Protein AF-A0A938SY85-F1 (afdb_monomer_lite)

Sequence (422 aa):
MAKRLRQRRSGDPVIRSIWDSWGRYRGIAGAGSAATRQPTGRTGHGYVCQLGGGDRAWGFAAQPARERQDFIHDRPNSCYTDTVGLHPPPGGSGIPRKDMTMTKTVKGLAIGLLLLCLATPIWAATAQIRLGGAETRLELLAREGDALRYRLSLAGLVAERVETPAGAFTRLDLPGYYRSQVVGAPALPMLNRLIELPLGAEARVEILAVAEREIDLAALGLGDPLLPAQPSLAKSADPASQPFRYDPAAYRAEPVARDLVAVVDCGQLRGARVGRLEVSPVSYYPEAKRLRVAESVEFRVDFAGGDPVAEARLKALTASPFFAPVYERLEGARGLHDSYPDRVRDLVTLVIVTPPEFAPYLDAFVDWKTRRGFKTVVGVTGTPEVGTTTASIKAWITNLYNNATPEQPAPSFVIFVGDIAP

Foldseek 3Di:
DDDDDDDDDDDDDDPPPPPPPPPPPDDDDDDDDDDDDDDDDDDDDDDDDDDDDDDDDDDDDDDDDDDDDDDDDDDDDDDDDDDDDDDDDDDDDDDDDDDDDPDDPPVVVVVVVVVVVPPPPPPFDKDKAADPFPDADKDFPDDDPQKTKIKGAAGIWIWTWDADPVGIAIEIDRPPFAWDQPAQAATATKHKAKAFAFAQWDKDKDWDDWDKDKDQCVVVVRLHHHQGHHDDDDPPDDPVPDDHHHDVVNLQDVKAFDPQWDKAFPQDDQLTGMIMIMGGQWIANNVRNMIMGGNMTIMMMGIPDHDVPVSLVRCLQAPAPVCVVVLVRHHNRDDNPPPPPPCPAREAEEEEEEEPVCVVVCPVVQVVVVVVRYRYHYHYEPDPQQHPDPVSVVVSLVCLQVPGDSVRHHHPYYHYDDDPDD

pLDDT: mean 72.68, std 27.62, range [21.7, 97.62]

Radius of gyration: 35.77 Å; chains: 1; bounding box: 115×88×88 Å

Structure (mmCIF, N/CA/C/O backbone):
data_AF-A0A938SY85-F1
#
_entry.id   AF-A0A938SY85-F1
#
loop_
_atom_site.group_PDB
_atom_site.id
_atom_site.type_symbol
_atom_site.label_atom_id
_atom_site.label_alt_id
_atom_site.label_comp_id
_atom_site.label_asym_id
_atom_site.label_entity_id
_atom_site.label_seq_id
_atom_site.pdbx_PDB_ins_code
_atom_site.Cartn_x
_atom_site.Cartn_y
_atom_site.Cartn_z
_atom_site.occupancy
_atom_site.B_iso_or_equiv
_atom_site.auth_seq_id
_atom_site.auth_comp_id
_atom_site.auth_asym_id
_atom_site.auth_atom_id
_atom_site.pdbx_PDB_model_num
ATOM 1 N N . MET A 1 1 ? -40.515 -39.510 2.244 1.00 32.97 1 MET A N 1
ATOM 2 C CA . MET A 1 1 ? -39.305 -40.229 1.773 1.00 32.97 1 MET A CA 1
ATOM 3 C C . MET A 1 1 ? -38.562 -39.293 0.814 1.00 32.97 1 MET A C 1
ATOM 5 O O . MET A 1 1 ? -38.946 -39.197 -0.332 1.00 32.97 1 MET A O 1
ATOM 9 N N . ALA A 1 2 ? -37.797 -38.308 1.285 1.00 27.41 2 ALA A N 1
ATOM 10 C CA . ALA A 1 2 ? -36.438 -38.370 1.840 1.00 27.41 2 ALA A CA 1
ATOM 11 C C . ALA A 1 2 ? -35.324 -38.611 0.793 1.00 27.41 2 ALA A C 1
ATOM 13 O O . ALA A 1 2 ? -35.301 -39.657 0.157 1.00 27.41 2 ALA A O 1
ATOM 14 N N . LYS A 1 3 ? -34.337 -37.691 0.820 1.00 26.53 3 LYS A N 1
ATOM 15 C CA . LYS A 1 3 ? -32.962 -37.684 0.253 1.00 26.53 3 LYS A CA 1
ATOM 16 C C . LYS A 1 3 ? -32.774 -36.955 -1.091 1.00 26.53 3 LYS A C 1
ATOM 18 O O . LYS A 1 3 ? -33.496 -37.221 -2.028 1.00 26.53 3 LYS A O 1
ATOM 23 N N . ARG A 1 4 ? -31.758 -36.101 -1.286 1.00 25.09 4 ARG A N 1
ATOM 24 C CA . ARG A 1 4 ? -30.693 -35.562 -0.409 1.00 25.09 4 ARG A CA 1
ATOM 25 C C . ARG A 1 4 ? -30.032 -34.382 -1.139 1.00 25.09 4 ARG A C 1
ATOM 27 O O . ARG A 1 4 ? -29.501 -34.565 -2.226 1.00 25.09 4 ARG A O 1
ATOM 34 N N . LEU A 1 5 ? -29.997 -33.219 -0.491 1.00 25.27 5 LEU A N 1
ATOM 35 C CA . LEU A 1 5 ? -29.039 -32.147 -0.764 1.00 25.27 5 LEU A CA 1
ATOM 36 C C . LEU A 1 5 ? -27.642 -32.600 -0.306 1.00 25.27 5 LEU A C 1
ATOM 38 O O . LEU A 1 5 ? -27.495 -33.149 0.789 1.00 25.27 5 LEU A O 1
ATOM 42 N N . ARG A 1 6 ? -26.613 -32.360 -1.123 1.00 23.69 6 ARG A N 1
ATOM 43 C CA . ARG A 1 6 ? -25.201 -32.474 -0.729 1.00 23.69 6 ARG A CA 1
ATOM 44 C C . ARG A 1 6 ? -24.501 -31.157 -1.060 1.00 23.69 6 ARG A C 1
ATOM 46 O O . ARG A 1 6 ? -24.045 -30.950 -2.176 1.00 23.69 6 ARG A O 1
ATOM 53 N N . GLN A 1 7 ? -24.427 -30.277 -0.063 1.00 26.83 7 GLN A N 1
ATOM 54 C CA . GLN A 1 7 ? -23.459 -29.184 -0.026 1.00 26.83 7 GLN A CA 1
ATOM 55 C C . GLN A 1 7 ? -22.049 -29.786 0.043 1.00 26.83 7 GLN A C 1
ATOM 57 O O . GLN A 1 7 ? -21.742 -30.554 0.957 1.00 26.83 7 GLN A O 1
ATOM 62 N N . ARG A 1 8 ? -21.189 -29.433 -0.914 1.00 24.31 8 ARG A N 1
ATOM 63 C CA . ARG A 1 8 ? -19.737 -29.568 -0.775 1.00 24.31 8 ARG A CA 1
ATOM 64 C C . ARG A 1 8 ? -19.215 -28.270 -0.160 1.00 24.31 8 ARG A C 1
ATOM 66 O O . ARG A 1 8 ? -19.241 -27.231 -0.804 1.00 24.31 8 ARG A O 1
ATOM 73 N N . ARG A 1 9 ? -18.763 -28.345 1.093 1.00 25.12 9 ARG A N 1
ATOM 74 C CA . ARG A 1 9 ? -17.833 -27.376 1.682 1.00 25.12 9 ARG A CA 1
ATOM 75 C C . ARG A 1 9 ? -16.442 -27.690 1.129 1.00 25.12 9 ARG A C 1
ATOM 77 O O . ARG A 1 9 ? -15.912 -28.752 1.444 1.00 25.12 9 ARG A O 1
ATOM 84 N N . SER A 1 10 ? -15.860 -26.793 0.342 1.00 27.17 10 SER A N 1
ATOM 85 C CA . SER A 1 10 ? -14.407 -26.698 0.185 1.00 27.17 10 SER A CA 1
ATOM 86 C C . SER A 1 10 ? -13.955 -25.490 0.997 1.00 27.17 10 SER A C 1
ATOM 88 O O . SER A 1 10 ? -14.227 -24.350 0.634 1.00 27.17 10 SER A O 1
ATOM 90 N N . GLY A 1 11 ? -13.357 -25.755 2.157 1.00 27.36 11 GLY A N 1
ATOM 91 C CA . GLY A 1 11 ? -12.538 -24.759 2.829 1.00 27.36 11 GLY A CA 1
ATOM 92 C C . GLY A 1 11 ? -11.216 -24.674 2.085 1.00 27.36 11 GLY A C 1
ATOM 93 O O . GLY A 1 11 ? -10.612 -25.719 1.847 1.00 27.36 11 GLY A O 1
ATOM 94 N N . ASP A 1 12 ? -10.801 -23.461 1.733 1.00 25.97 12 ASP A N 1
ATOM 95 C CA . ASP A 1 12 ? -9.458 -23.200 1.222 1.00 25.97 12 ASP A CA 1
ATOM 96 C C . ASP A 1 12 ? -8.657 -22.369 2.246 1.00 25.97 12 ASP A C 1
ATOM 98 O O . ASP A 1 12 ? -9.209 -21.437 2.848 1.00 25.97 12 ASP A O 1
ATOM 102 N N . PRO A 1 13 ? -7.387 -22.721 2.525 1.00 29.97 13 PRO A N 1
ATOM 103 C CA . PRO A 1 13 ? -6.656 -22.294 3.707 1.00 29.97 13 PRO A CA 1
ATOM 104 C C . PRO A 1 13 ? -5.658 -21.179 3.372 1.00 29.97 13 PRO A C 1
ATOM 106 O O . PRO A 1 13 ? -4.509 -21.454 3.052 1.00 29.97 13 PRO A O 1
ATOM 109 N N . VAL A 1 14 ? -6.056 -19.909 3.481 1.00 30.31 14 VAL A N 1
ATOM 110 C CA . VAL A 1 14 ? -5.103 -18.779 3.328 1.00 30.31 14 VAL A CA 1
ATOM 111 C C . VAL A 1 14 ? -5.175 -17.754 4.474 1.00 30.31 14 VAL A C 1
ATOM 113 O O . VAL A 1 14 ? -4.305 -16.903 4.613 1.00 30.31 14 VAL A O 1
ATOM 116 N N . ILE A 1 15 ? -6.095 -17.904 5.433 1.00 31.00 15 ILE A N 1
ATOM 117 C CA . ILE A 1 15 ? -6.154 -17.056 6.644 1.00 31.00 15 ILE A CA 1
ATOM 118 C C . ILE A 1 15 ? -5.581 -17.810 7.853 1.00 31.00 15 ILE A C 1
ATOM 120 O O . ILE A 1 15 ? -6.254 -18.003 8.864 1.00 31.00 15 ILE A O 1
ATOM 124 N N . ARG A 1 16 ? -4.342 -18.312 7.748 1.00 30.08 16 ARG A N 1
ATOM 125 C CA . ARG A 1 16 ? -3.668 -18.960 8.894 1.00 30.08 16 ARG A CA 1
ATOM 126 C C . ARG A 1 16 ? -2.175 -18.697 9.086 1.00 30.08 16 ARG A C 1
ATOM 128 O O . ARG A 1 16 ? -1.659 -19.132 10.101 1.00 30.08 16 ARG A O 1
ATOM 135 N N . SER A 1 17 ? -1.472 -17.952 8.230 1.00 32.03 17 SER A N 1
ATOM 136 C CA . SER A 1 17 ? 0.000 -17.868 8.356 1.00 32.03 17 SER A CA 1
ATOM 137 C C . SER A 1 17 ? 0.587 -16.533 8.832 1.00 32.03 17 SER A C 1
ATOM 139 O O . SER A 1 17 ? 1.801 -16.373 8.775 1.00 32.03 17 SER A O 1
ATOM 141 N N . ILE A 1 18 ? -0.213 -15.588 9.344 1.00 30.59 18 ILE A N 1
ATOM 142 C CA . ILE A 1 18 ? 0.317 -14.341 9.955 1.00 30.59 18 ILE A CA 1
ATOM 143 C C . ILE A 1 18 ? 0.137 -14.305 11.488 1.00 30.59 18 ILE A C 1
ATOM 145 O O . ILE A 1 18 ? 0.768 -13.503 12.168 1.00 30.59 18 ILE A O 1
ATOM 149 N N . TRP A 1 19 ? -0.629 -15.233 12.073 1.00 34.44 19 TRP A N 1
ATOM 150 C CA . TRP A 1 19 ? -0.947 -15.215 13.511 1.00 34.44 19 TRP A CA 1
ATOM 151 C C . TRP A 1 19 ? -0.208 -16.253 14.380 1.00 34.44 19 TRP A C 1
ATOM 153 O O . TRP A 1 19 ? -0.172 -16.089 15.596 1.00 34.44 19 TRP A O 1
ATOM 163 N N . ASP A 1 20 ? 0.496 -17.233 13.799 1.00 31.09 20 ASP A N 1
ATOM 164 C CA . ASP A 1 20 ? 1.265 -18.247 14.559 1.00 31.09 20 ASP A CA 1
ATOM 165 C C . ASP A 1 20 ? 2.699 -17.807 14.949 1.00 31.09 20 ASP A C 1
ATOM 167 O O . ASP A 1 20 ? 3.483 -18.593 15.491 1.00 31.09 20 ASP A O 1
ATOM 171 N N . SER A 1 21 ? 3.068 -16.543 14.707 1.00 28.27 21 SER A N 1
ATOM 172 C CA . SER A 1 21 ? 4.416 -16.015 14.994 1.00 28.27 21 SER A CA 1
ATOM 173 C C . SER A 1 21 ? 4.582 -15.410 16.397 1.00 28.27 21 SER A C 1
ATOM 175 O O . SER A 1 21 ? 5.713 -15.145 16.797 1.00 28.27 21 SER A O 1
ATOM 177 N N . TRP A 1 22 ? 3.506 -15.198 17.162 1.00 29.19 22 TRP A N 1
ATOM 178 C CA . TRP A 1 22 ? 3.582 -14.595 18.507 1.00 29.19 22 TRP A CA 1
ATOM 179 C C . TRP A 1 22 ? 3.475 -15.609 19.663 1.00 29.19 22 TRP A C 1
ATOM 181 O O . TRP A 1 22 ? 3.485 -15.224 20.826 1.00 29.19 22 TRP A O 1
ATOM 191 N N . GLY A 1 23 ? 3.434 -16.914 19.358 1.00 32.72 23 GLY A N 1
ATOM 192 C CA . GLY A 1 23 ? 3.333 -18.004 20.342 1.00 32.72 23 GLY A CA 1
ATOM 193 C C . GLY A 1 23 ? 4.596 -18.854 20.544 1.00 32.72 23 GLY A C 1
ATOM 194 O O . GLY A 1 23 ? 4.529 -19.878 21.216 1.00 32.72 23 GLY A O 1
ATOM 195 N N . ARG A 1 24 ? 5.751 -18.486 19.970 1.00 30.88 24 ARG A N 1
ATOM 196 C CA . ARG A 1 24 ? 7.003 -19.264 20.087 1.00 30.88 24 ARG A CA 1
ATOM 197 C C . ARG A 1 24 ? 8.159 -18.439 20.649 1.00 30.88 24 ARG A C 1
ATOM 199 O O . ARG A 1 24 ? 9.161 -18.231 19.987 1.00 30.88 24 ARG A O 1
ATOM 206 N N . TYR A 1 25 ? 8.013 -17.996 21.893 1.00 29.23 25 TYR A N 1
ATOM 207 C CA . TYR A 1 25 ? 9.131 -17.577 22.745 1.00 29.23 25 TYR A CA 1
ATOM 208 C C . TYR A 1 25 ? 8.786 -17.890 24.204 1.00 29.23 25 TYR A C 1
ATOM 210 O O . TYR A 1 25 ? 8.341 -17.026 24.947 1.00 29.23 25 TYR A O 1
ATOM 218 N N . ARG A 1 26 ? 8.940 -19.158 24.600 1.00 29.77 26 ARG A N 1
ATOM 219 C CA . ARG A 1 26 ? 9.140 -19.606 25.990 1.00 29.77 26 ARG A CA 1
ATOM 220 C C . ARG A 1 26 ? 9.473 -21.096 25.959 1.00 29.77 26 ARG A C 1
ATOM 222 O O . ARG A 1 26 ? 8.645 -21.894 25.536 1.00 29.77 26 ARG A O 1
ATOM 229 N N . GLY A 1 27 ? 10.683 -21.458 26.382 1.00 26.08 27 GLY A N 1
ATOM 230 C CA . GLY A 1 27 ? 11.034 -22.865 26.573 1.00 26.08 27 GLY A CA 1
ATOM 231 C C . GLY A 1 27 ? 12.515 -23.223 26.507 1.00 26.08 27 GLY A C 1
ATOM 232 O O . GLY A 1 27 ? 12.821 -24.216 25.867 1.00 26.08 27 GLY A O 1
ATOM 233 N N . ILE A 1 28 ? 13.423 -22.475 27.152 1.00 27.86 28 ILE A N 1
ATOM 234 C CA . ILE A 1 28 ? 14.724 -23.030 27.582 1.00 27.86 28 ILE A CA 1
ATOM 235 C C . ILE A 1 28 ? 15.104 -22.438 28.949 1.00 27.86 28 ILE A C 1
ATOM 237 O O . ILE A 1 28 ? 15.709 -21.377 29.038 1.00 27.86 28 ILE A O 1
ATOM 241 N N . ALA A 1 29 ? 14.698 -23.133 30.007 1.00 26.22 29 ALA A N 1
ATOM 242 C CA . ALA A 1 29 ? 15.289 -23.182 31.350 1.00 26.22 29 ALA A CA 1
ATOM 243 C C . ALA A 1 29 ? 14.494 -24.298 32.048 1.00 26.22 29 ALA A C 1
ATOM 245 O O . ALA A 1 29 ? 13.271 -24.247 32.071 1.00 26.22 29 ALA A O 1
ATOM 246 N N . GLY A 1 30 ? 15.044 -25.415 32.499 1.00 26.27 30 GLY A N 1
ATOM 247 C CA . GLY A 1 30 ? 16.317 -25.647 33.160 1.00 26.27 30 GLY A CA 1
ATOM 248 C C . GLY A 1 30 ? 15.944 -26.572 34.316 1.00 26.27 30 GLY A C 1
ATOM 249 O O . GLY A 1 30 ? 15.332 -26.128 35.282 1.00 26.27 30 GLY A O 1
ATOM 250 N N . ALA A 1 31 ? 16.173 -27.874 34.145 1.00 25.55 31 ALA A N 1
ATOM 251 C CA . ALA A 1 31 ? 15.822 -28.889 35.129 1.00 25.55 31 ALA A CA 1
ATOM 252 C C . ALA A 1 31 ? 16.599 -28.644 36.432 1.00 25.55 31 ALA A C 1
ATOM 254 O O . ALA A 1 31 ? 17.827 -28.570 36.424 1.00 25.55 31 ALA A O 1
ATOM 255 N N . GLY A 1 32 ? 15.874 -28.498 37.541 1.00 22.95 32 GLY A N 1
ATOM 256 C CA . GLY A 1 32 ? 16.455 -28.389 38.872 1.00 22.95 32 GLY A CA 1
ATOM 257 C C . GLY A 1 32 ? 16.961 -29.739 39.372 1.00 22.95 32 GLY A C 1
ATOM 258 O O . GLY A 1 32 ? 16.254 -30.742 39.287 1.00 22.95 32 GLY A O 1
ATOM 259 N N . SER A 1 33 ? 18.161 -29.748 39.955 1.00 25.22 33 SER A N 1
ATOM 260 C CA . SER A 1 33 ? 18.577 -30.787 40.896 1.00 25.22 33 SER A CA 1
ATOM 261 C C . SER A 1 33 ? 18.766 -30.166 42.274 1.00 25.22 33 SER A C 1
ATOM 263 O O . SER A 1 33 ? 19.506 -29.195 42.438 1.00 25.22 33 SER A O 1
ATOM 265 N N . ALA A 1 34 ? 18.088 -30.752 43.252 1.00 25.06 34 ALA A N 1
ATOM 266 C CA . ALA A 1 34 ? 18.180 -30.438 44.663 1.00 25.06 34 ALA A CA 1
ATOM 267 C C . ALA A 1 34 ? 19.598 -30.661 45.216 1.00 25.06 34 ALA A C 1
ATOM 269 O O . ALA A 1 34 ? 20.219 -31.687 44.943 1.00 25.06 34 ALA A O 1
ATOM 270 N N . ALA A 1 35 ? 20.068 -29.741 46.060 1.00 25.39 35 ALA A N 1
ATOM 271 C CA . ALA A 1 35 ? 21.149 -30.003 47.003 1.00 25.39 35 ALA A CA 1
ATOM 272 C C . ALA A 1 35 ? 20.971 -29.151 48.268 1.00 25.39 35 ALA A C 1
ATOM 274 O O . ALA A 1 35 ? 21.025 -27.924 48.256 1.00 25.39 35 ALA A O 1
ATOM 275 N N . THR A 1 36 ? 20.737 -29.861 49.360 1.00 25.05 36 THR A N 1
ATOM 276 C CA . THR A 1 36 ? 20.669 -29.442 50.758 1.00 25.05 36 THR A CA 1
ATOM 277 C C . THR A 1 36 ? 22.010 -28.872 51.240 1.00 25.05 36 THR A C 1
ATOM 279 O O . THR A 1 36 ? 23.037 -29.495 50.977 1.00 25.05 36 THR A O 1
ATOM 282 N N . ARG A 1 37 ? 22.021 -27.786 52.037 1.00 24.02 37 ARG A N 1
ATOM 283 C CA . ARG A 1 37 ? 22.952 -27.608 53.179 1.00 24.02 37 ARG A CA 1
ATOM 284 C C . ARG A 1 37 ? 22.600 -26.413 54.080 1.00 24.02 37 ARG A C 1
ATOM 286 O O . ARG A 1 37 ? 22.153 -25.369 53.629 1.00 24.02 37 ARG A O 1
ATOM 293 N N . GLN A 1 38 ? 22.802 -26.667 55.370 1.00 26.36 38 GLN A N 1
ATOM 294 C CA . GLN A 1 38 ? 22.533 -25.877 56.575 1.00 26.36 38 GLN A CA 1
ATOM 295 C C . GLN A 1 38 ? 23.461 -24.651 56.777 1.00 26.36 38 GLN A C 1
ATOM 297 O O . GLN A 1 38 ? 24.446 -24.511 56.052 1.00 26.36 38 GLN A O 1
ATOM 302 N N . PRO A 1 39 ? 23.166 -23.786 57.776 1.00 35.12 39 PRO A N 1
ATOM 303 C CA . PRO A 1 39 ? 23.744 -22.454 57.937 1.00 35.12 39 PRO A CA 1
ATOM 304 C C . PRO A 1 39 ? 24.977 -22.436 58.851 1.00 35.12 39 PRO A C 1
ATOM 306 O O . PRO A 1 39 ? 25.078 -23.210 59.800 1.00 35.12 39 PRO A O 1
ATOM 309 N N . THR A 1 40 ? 25.867 -21.466 58.641 1.00 27.53 40 THR A N 1
ATOM 310 C CA . THR A 1 40 ? 26.904 -21.090 59.615 1.00 27.53 40 THR A CA 1
ATOM 311 C C . THR A 1 40 ? 27.089 -19.579 59.610 1.00 27.53 40 THR A C 1
ATOM 313 O O . THR A 1 40 ? 27.360 -18.989 58.566 1.00 27.53 40 THR A O 1
ATOM 316 N N . GLY A 1 41 ? 26.934 -18.956 60.779 1.00 23.92 41 GLY A N 1
ATOM 317 C CA . GLY A 1 41 ? 27.203 -17.537 60.983 1.00 23.92 41 GLY A CA 1
ATOM 318 C C . GLY A 1 41 ? 28.682 -17.229 61.216 1.00 23.92 41 GLY A C 1
ATOM 319 O O . GLY A 1 41 ? 29.448 -18.098 61.629 1.00 23.92 41 GLY A O 1
ATOM 320 N N . ARG A 1 42 ? 29.056 -15.958 61.023 1.00 25.03 42 ARG A N 1
ATOM 321 C CA . ARG A 1 42 ? 30.102 -15.272 61.798 1.00 25.03 42 ARG A CA 1
ATOM 322 C C . ARG A 1 42 ? 30.097 -13.755 61.546 1.00 25.03 42 ARG A C 1
ATOM 324 O O . ARG A 1 42 ? 30.233 -13.308 60.418 1.00 25.03 42 ARG A O 1
ATOM 331 N N . THR A 1 43 ? 29.922 -13.018 62.644 1.00 26.64 43 THR A N 1
ATOM 332 C CA . THR A 1 43 ? 30.638 -11.799 63.080 1.00 26.64 43 THR A CA 1
ATOM 333 C C . THR A 1 43 ? 31.030 -10.707 62.070 1.00 26.64 43 THR A C 1
ATOM 335 O O . THR A 1 43 ? 31.998 -10.864 61.339 1.00 26.64 43 THR A O 1
ATOM 338 N N . GLY A 1 44 ? 30.398 -9.536 62.239 1.00 23.27 44 GLY A N 1
ATOM 339 C CA . GLY A 1 44 ? 31.061 -8.299 62.686 1.00 23.27 44 GLY A CA 1
ATOM 340 C C . GLY A 1 44 ? 31.828 -7.464 61.655 1.00 23.27 44 GLY A C 1
ATOM 341 O O . GLY A 1 44 ? 32.898 -7.860 61.231 1.00 23.27 44 GLY A O 1
ATOM 342 N N . HIS A 1 45 ? 31.331 -6.257 61.370 1.00 27.22 45 HIS A N 1
ATOM 343 C CA . HIS A 1 45 ? 32.026 -4.980 61.599 1.00 27.22 45 HIS A CA 1
ATOM 344 C C . HIS A 1 45 ? 31.013 -3.842 61.413 1.00 27.22 45 HIS A C 1
ATOM 346 O O . HIS A 1 45 ? 30.337 -3.756 60.391 1.00 27.22 45 HIS A O 1
ATOM 352 N N . GLY A 1 46 ? 30.856 -3.017 62.448 1.00 21.70 46 GLY A N 1
ATOM 353 C CA . GLY A 1 46 ? 29.963 -1.866 62.440 1.00 21.70 46 GLY A CA 1
ATOM 354 C C . GLY A 1 46 ? 30.635 -0.603 61.915 1.00 21.70 46 GLY A C 1
ATOM 355 O O . GLY A 1 46 ? 31.847 -0.458 62.018 1.00 21.70 46 GLY A O 1
ATOM 356 N N . TYR A 1 47 ? 29.802 0.328 61.459 1.00 24.11 47 TYR A N 1
ATOM 357 C CA . TYR A 1 47 ? 29.930 1.752 61.757 1.00 24.11 47 TYR A CA 1
ATOM 358 C C . TYR A 1 47 ? 28.534 2.285 62.100 1.00 24.11 47 TYR A C 1
ATOM 360 O O . TYR A 1 47 ? 27.529 1.863 61.530 1.00 24.11 47 TYR A O 1
ATOM 368 N N . VAL A 1 48 ? 28.494 3.143 63.113 1.00 22.78 48 VAL A N 1
ATOM 369 C CA . VAL A 1 48 ? 27.320 3.611 63.855 1.00 22.78 48 VAL A CA 1
ATOM 370 C C . VAL A 1 48 ? 27.139 5.118 63.627 1.00 22.78 48 VAL A C 1
ATOM 372 O O . VAL A 1 48 ? 28.129 5.842 63.623 1.00 22.78 48 VAL A O 1
ATOM 375 N N . CYS A 1 49 ? 25.864 5.534 63.557 1.00 22.70 49 CYS A N 1
ATOM 376 C CA . CYS A 1 49 ? 25.282 6.881 63.753 1.00 22.70 49 CYS A CA 1
ATOM 377 C C . CYS A 1 49 ? 25.576 7.967 62.688 1.00 22.70 49 CYS A C 1
ATOM 379 O O . CYS A 1 49 ? 26.645 8.014 62.107 1.00 22.70 49 CYS A O 1
ATOM 381 N N . GLN A 1 50 ? 24.654 8.888 62.370 1.00 23.77 50 GLN A N 1
ATOM 382 C CA . GLN A 1 50 ? 23.751 9.583 63.293 1.00 23.77 50 GLN A CA 1
ATOM 383 C C . GLN A 1 50 ? 22.522 10.197 62.590 1.00 23.77 50 GLN A C 1
ATOM 385 O O . GLN A 1 50 ? 22.598 10.678 61.464 1.00 23.77 50 GLN A O 1
ATOM 390 N N . LEU A 1 51 ? 21.398 10.184 63.311 1.00 24.00 51 LEU A N 1
ATOM 391 C CA . LEU A 1 51 ? 20.127 10.835 62.996 1.00 24.00 51 LEU A CA 1
ATOM 392 C C . LEU A 1 51 ? 20.232 12.362 63.132 1.00 24.00 51 LEU A C 1
ATOM 394 O O . LEU A 1 51 ? 20.808 12.859 64.098 1.00 24.00 51 LEU A O 1
ATOM 398 N N . GLY A 1 52 ? 19.575 13.084 62.225 1.00 22.84 52 GLY A N 1
ATOM 399 C CA . GLY A 1 5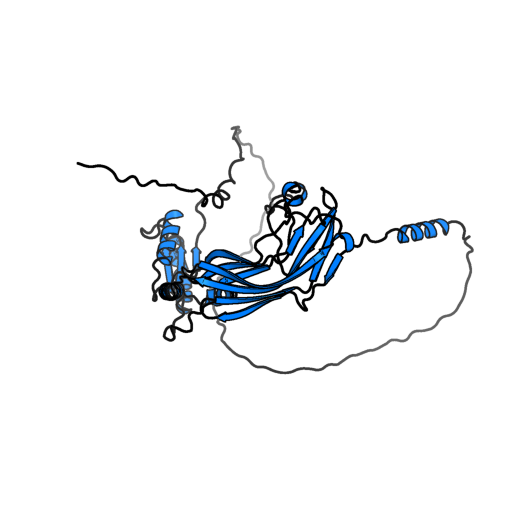2 ? 19.203 14.489 62.382 1.00 22.84 52 GLY A CA 1
ATOM 400 C C . GLY A 1 52 ? 17.752 14.660 61.947 1.00 22.84 52 GLY A C 1
ATOM 401 O O . GLY A 1 52 ? 17.447 14.544 60.764 1.00 22.84 52 GLY A O 1
ATOM 402 N N . GLY A 1 53 ? 16.859 14.847 62.919 1.00 22.84 53 GLY A N 1
ATOM 403 C CA . GLY A 1 53 ? 15.435 15.080 62.699 1.00 22.84 53 GLY A CA 1
ATOM 404 C C . GLY A 1 53 ? 15.136 16.483 62.171 1.00 22.84 53 GLY A C 1
ATOM 405 O O . GLY A 1 53 ? 15.935 17.408 62.309 1.00 22.84 53 GLY A O 1
ATOM 406 N N . GLY A 1 54 ? 13.949 16.633 61.592 1.00 23.17 54 GLY A N 1
ATOM 407 C CA . GLY A 1 54 ? 13.415 17.918 61.169 1.00 23.17 54 GLY A CA 1
ATOM 408 C C . GLY A 1 54 ? 12.052 17.750 60.516 1.00 23.17 54 GLY A C 1
ATOM 409 O O . GLY A 1 54 ? 11.967 17.463 59.326 1.00 23.17 54 GLY A O 1
ATOM 410 N N . ASP A 1 55 ? 11.005 17.932 61.316 1.00 25.00 55 ASP A N 1
ATOM 411 C CA . ASP A 1 55 ? 9.622 18.101 60.881 1.00 25.00 55 ASP A CA 1
ATOM 412 C C . ASP A 1 55 ? 9.500 19.100 59.722 1.00 25.00 55 ASP A C 1
ATOM 414 O O . ASP A 1 55 ? 10.099 20.182 59.764 1.00 25.00 55 ASP A O 1
ATOM 418 N N . ARG A 1 56 ? 8.641 18.781 58.744 1.00 25.41 56 ARG A N 1
ATOM 419 C CA . ARG A 1 56 ? 7.642 19.722 58.203 1.00 25.41 56 ARG A CA 1
ATOM 420 C C . ARG A 1 56 ? 6.717 19.055 57.181 1.00 25.41 56 ARG A C 1
ATOM 422 O O . ARG A 1 56 ? 7.127 18.666 56.093 1.00 25.41 56 ARG A O 1
ATOM 429 N N . ALA A 1 57 ? 5.442 18.996 57.553 1.00 25.61 57 ALA A N 1
ATOM 430 C CA . ALA A 1 57 ? 4.311 18.804 56.661 1.00 25.61 57 ALA A CA 1
ATOM 431 C C . ALA A 1 57 ? 4.253 19.913 55.599 1.00 25.61 57 ALA A C 1
ATOM 433 O O . ALA A 1 57 ? 4.435 21.079 55.942 1.00 25.61 57 ALA A O 1
ATOM 434 N N . TRP A 1 58 ? 3.918 19.567 54.353 1.00 25.11 58 TRP A N 1
ATOM 435 C CA . TRP A 1 58 ? 3.414 20.525 53.366 1.00 25.11 58 TRP A CA 1
ATOM 436 C C . TRP A 1 58 ? 2.312 19.889 52.525 1.00 25.11 58 TRP A C 1
ATOM 438 O O . TRP A 1 58 ? 2.524 18.914 51.806 1.00 25.11 58 TRP A O 1
ATOM 448 N N . GLY A 1 59 ? 1.117 20.453 52.687 1.00 23.61 59 GLY A N 1
ATOM 449 C CA . GLY A 1 59 ? -0.058 20.175 51.885 1.00 23.61 59 GLY A CA 1
ATOM 450 C C . GLY A 1 59 ? -0.057 20.915 50.547 1.00 23.61 59 GLY A C 1
ATOM 451 O O . GLY A 1 59 ? 0.779 21.770 50.260 1.00 23.61 59 GLY A O 1
ATOM 452 N N . PHE A 1 60 ? -1.055 20.538 49.756 1.00 23.97 60 PHE A N 1
ATOM 453 C CA . PHE A 1 60 ? -1.464 21.086 48.469 1.00 23.97 60 PHE A CA 1
ATOM 454 C C . PHE A 1 60 ? -1.530 22.620 48.409 1.00 23.97 60 PHE A C 1
ATOM 456 O O . PHE A 1 60 ? -2.145 23.251 49.265 1.00 23.97 60 PHE A O 1
ATOM 463 N N . ALA A 1 61 ? -1.073 23.185 47.288 1.00 24.22 61 ALA A N 1
ATOM 464 C CA . ALA A 1 61 ? -1.656 24.391 46.706 1.00 24.22 61 ALA A CA 1
ATOM 465 C C . ALA A 1 61 ? -1.473 24.383 45.179 1.00 24.22 61 ALA A C 1
ATOM 467 O O . ALA A 1 61 ? -0.361 24.322 44.661 1.00 24.22 61 ALA A O 1
ATOM 468 N N . ALA A 1 62 ? -2.599 24.414 44.471 1.00 25.95 62 ALA A N 1
ATOM 469 C CA . ALA A 1 62 ? -2.702 24.595 43.032 1.00 25.95 62 ALA A CA 1
ATOM 470 C C . ALA A 1 62 ? -2.636 26.086 42.668 1.00 25.95 62 ALA A C 1
ATOM 472 O O . ALA A 1 62 ? -3.126 26.915 43.433 1.00 25.95 62 ALA A O 1
ATOM 473 N N . GLN A 1 63 ? -2.162 26.418 41.462 1.00 24.98 63 GLN A N 1
ATOM 474 C CA . GLN A 1 63 ? -2.572 27.644 40.769 1.00 24.98 63 GLN A CA 1
ATOM 475 C C . GLN A 1 63 ? -2.519 27.485 39.232 1.00 24.98 63 GLN A C 1
ATOM 477 O O . GLN A 1 63 ? -1.720 26.693 38.731 1.00 24.98 63 GLN A O 1
ATOM 482 N N . PRO A 1 64 ? -3.410 28.175 38.486 1.00 30.81 64 PRO A N 1
ATOM 483 C CA . PRO A 1 64 ? -3.808 27.825 37.121 1.00 30.81 64 PRO A CA 1
ATOM 484 C C . PRO A 1 64 ? -3.169 28.721 36.043 1.00 30.81 64 PRO A C 1
ATOM 486 O O . PRO A 1 64 ? -2.808 29.863 36.311 1.00 30.81 64 PRO A O 1
ATOM 489 N N . ALA A 1 65 ? -3.128 28.244 34.793 1.00 25.73 65 ALA A N 1
ATOM 490 C CA . ALA A 1 65 ? -2.754 29.046 33.624 1.00 25.73 65 ALA A CA 1
ATOM 491 C C . ALA A 1 65 ? -3.997 29.460 32.804 1.00 25.73 65 ALA A C 1
ATOM 493 O O . ALA A 1 65 ? -4.738 28.607 32.313 1.00 25.73 65 ALA A O 1
ATOM 494 N N . ARG A 1 66 ? -4.199 30.780 32.673 1.00 27.14 66 ARG A N 1
ATOM 495 C CA . ARG A 1 66 ? -5.078 31.494 31.718 1.00 27.14 66 ARG A CA 1
ATOM 496 C C . ARG A 1 66 ? -4.230 31.887 30.494 1.00 27.14 66 ARG A C 1
ATOM 498 O O . ARG A 1 66 ? -3.098 32.312 30.675 1.00 27.14 66 ARG A O 1
ATOM 505 N N . GLU A 1 67 ? -4.608 31.468 29.286 1.00 26.94 67 GLU A N 1
ATOM 506 C CA . GLU A 1 67 ? -5.331 32.220 28.229 1.00 26.94 67 GLU A CA 1
ATOM 507 C C . GLU A 1 67 ? -4.541 33.302 27.457 1.00 26.94 67 GLU A C 1
ATOM 509 O O . GLU A 1 67 ? -4.183 34.315 28.044 1.00 26.94 67 GLU A O 1
ATOM 514 N N . ARG A 1 68 ? -4.485 33.092 26.116 1.00 28.36 68 ARG A N 1
ATOM 515 C CA . ARG A 1 68 ? -4.577 34.060 24.980 1.00 28.36 68 ARG A CA 1
ATOM 516 C C . ARG A 1 68 ? -3.438 35.098 24.831 1.00 28.36 68 ARG A C 1
ATOM 518 O O . ARG A 1 68 ? -2.846 35.498 25.813 1.00 28.36 68 ARG A O 1
ATOM 525 N N . GLN A 1 69 ? -3.057 35.632 23.666 1.00 28.84 69 GLN A N 1
ATOM 526 C CA . GLN A 1 69 ? -3.453 35.545 22.251 1.00 28.84 69 GLN A CA 1
ATOM 527 C C . GLN A 1 69 ? -2.334 36.205 21.404 1.00 28.84 69 GLN A C 1
ATOM 529 O O . GLN A 1 69 ? -1.630 37.078 21.902 1.00 28.84 69 GLN A O 1
ATOM 534 N N . ASP A 1 70 ? -2.212 35.763 20.151 1.00 26.47 70 ASP A N 1
ATOM 535 C CA . ASP A 1 70 ? -1.730 36.416 18.915 1.00 26.47 70 ASP A CA 1
ATOM 536 C C . ASP A 1 70 ? -1.225 37.880 18.958 1.00 26.47 70 ASP A C 1
ATOM 538 O O . ASP A 1 70 ? -1.945 38.754 19.428 1.00 26.47 70 ASP A O 1
ATOM 542 N N . PHE A 1 71 ? -0.089 38.181 18.298 1.00 24.52 71 PHE A N 1
ATOM 543 C CA . PHE A 1 71 ? -0.039 39.094 17.131 1.00 24.52 71 PHE A CA 1
ATOM 544 C C . PHE A 1 71 ? 1.345 39.151 16.443 1.00 24.52 71 PHE A C 1
ATOM 546 O O . PHE A 1 71 ? 2.366 38.742 16.985 1.00 24.52 71 PHE A O 1
ATOM 553 N N . ILE A 1 72 ? 1.313 39.638 15.202 1.00 25.97 72 ILE A N 1
ATOM 554 C CA . ILE A 1 72 ? 2.269 39.521 14.092 1.00 25.97 72 ILE A CA 1
ATOM 555 C C . ILE A 1 72 ? 3.175 40.777 13.975 1.00 25.97 72 ILE A C 1
ATOM 557 O O . ILE A 1 72 ? 2.747 41.864 14.349 1.00 25.97 72 ILE A O 1
ATOM 561 N N . HIS A 1 73 ? 4.347 40.601 13.339 1.00 26.73 73 HIS A N 1
ATOM 562 C CA . HIS A 1 73 ? 5.092 41.502 12.419 1.00 26.73 73 HIS A CA 1
ATOM 563 C C . HIS A 1 73 ? 6.503 42.021 12.794 1.00 26.73 73 HIS A C 1
ATOM 565 O O . HIS A 1 73 ? 6.722 42.673 13.804 1.00 26.73 73 HIS A O 1
ATOM 571 N N . ASP A 1 74 ? 7.400 41.760 11.827 1.00 25.80 74 ASP A N 1
ATOM 572 C CA . ASP A 1 74 ? 8.480 42.591 11.260 1.00 25.80 74 ASP A CA 1
ATOM 573 C C . ASP A 1 74 ? 9.772 42.949 12.020 1.00 25.80 74 ASP A C 1
ATOM 575 O O . ASP A 1 74 ? 9.837 43.930 12.743 1.00 25.80 74 ASP A O 1
ATOM 579 N N . ARG A 1 75 ? 10.830 42.195 11.647 1.00 26.19 75 ARG A N 1
ATOM 580 C CA . ARG A 1 75 ? 12.183 42.569 11.135 1.00 26.19 75 ARG A CA 1
ATOM 581 C C . ARG A 1 75 ? 12.959 43.790 11.756 1.00 26.19 75 ARG A C 1
ATOM 583 O O . ARG A 1 75 ? 12.616 44.253 12.826 1.00 26.19 75 ARG A O 1
ATOM 590 N N . PRO A 1 76 ? 14.144 44.205 11.231 1.00 44.34 76 PRO A N 1
ATOM 591 C CA . PRO A 1 76 ? 15.453 43.815 11.783 1.00 44.34 76 PRO A CA 1
ATOM 592 C C . PRO A 1 76 ? 16.414 45.012 12.043 1.00 44.34 76 PRO A C 1
ATOM 594 O O . PRO A 1 76 ? 16.097 46.142 11.693 1.00 44.34 76 PRO A O 1
ATOM 597 N N . ASN A 1 77 ? 17.607 44.740 12.602 1.00 26.89 77 ASN A N 1
ATOM 598 C CA . ASN A 1 77 ? 18.916 45.446 12.484 1.00 26.89 77 ASN A CA 1
ATOM 599 C C . ASN A 1 77 ? 19.668 45.339 13.830 1.00 26.89 77 ASN A C 1
ATOM 601 O O . ASN A 1 77 ? 19.087 45.600 14.872 1.00 26.89 77 ASN A O 1
ATOM 605 N N . SER A 1 78 ? 20.865 44.751 13.919 1.00 25.34 78 SER A N 1
ATOM 606 C CA . SER A 1 78 ? 22.183 45.130 13.370 1.00 25.34 78 SER A CA 1
ATOM 607 C C . SER A 1 78 ? 22.955 46.125 14.256 1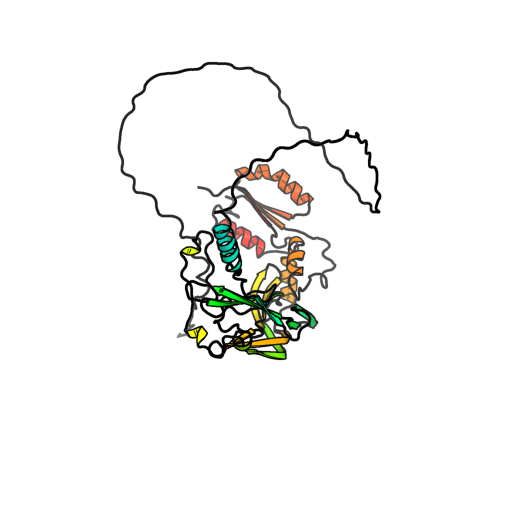.00 25.34 78 SER A C 1
ATOM 609 O O . SER A 1 78 ? 22.448 47.192 14.580 1.00 25.34 78 SER A O 1
ATOM 611 N N . CYS A 1 79 ? 24.218 45.751 14.518 1.00 23.94 79 CYS A N 1
ATOM 612 C CA . CYS A 1 79 ? 25.367 46.520 15.024 1.00 23.94 79 CYS A CA 1
ATOM 613 C C . CYS A 1 79 ? 25.450 46.846 16.528 1.00 23.94 79 CYS A C 1
ATOM 615 O O . CYS A 1 79 ? 24.722 47.695 17.020 1.00 23.94 79 CYS A O 1
ATOM 617 N N . TYR A 1 80 ? 26.479 46.312 17.202 1.00 26.80 80 TYR A N 1
ATOM 618 C CA . TYR A 1 80 ? 27.624 47.143 17.609 1.00 26.80 80 TYR A CA 1
ATOM 619 C C . TYR A 1 80 ? 28.859 46.286 17.947 1.00 26.80 80 TYR A C 1
ATOM 621 O O . TYR A 1 80 ? 28.780 45.315 18.697 1.00 26.80 80 TYR A O 1
ATOM 629 N N . THR A 1 81 ? 29.989 46.646 17.344 1.00 27.97 81 THR A N 1
ATOM 630 C CA . THR A 1 81 ? 31.349 46.140 17.579 1.00 27.97 81 THR A CA 1
ATOM 631 C C . THR A 1 81 ? 32.095 47.107 18.489 1.00 27.97 81 THR A C 1
ATOM 633 O O . THR A 1 81 ? 31.970 48.308 18.275 1.00 27.97 81 THR A O 1
ATOM 636 N N . ASP A 1 82 ? 32.956 46.609 19.376 1.00 26.64 82 ASP A N 1
ATOM 637 C CA . ASP A 1 82 ? 34.038 47.410 19.956 1.00 26.64 82 ASP A CA 1
ATOM 638 C C . ASP A 1 82 ? 35.367 46.654 19.876 1.00 26.64 82 ASP A C 1
ATOM 640 O O . ASP A 1 82 ? 35.468 45.468 20.195 1.00 26.64 82 ASP A O 1
ATOM 644 N N . THR A 1 83 ? 36.384 47.375 19.409 1.00 29.91 83 THR A N 1
ATOM 645 C CA . THR A 1 83 ? 37.762 46.925 19.186 1.00 29.91 83 THR A CA 1
ATOM 646 C C . THR A 1 83 ? 38.664 47.859 19.980 1.00 29.91 83 THR A C 1
ATOM 648 O O . THR A 1 83 ? 38.565 49.070 19.808 1.00 29.91 83 THR A O 1
ATOM 651 N N . VAL A 1 84 ? 39.587 47.330 20.786 1.00 32.03 84 VAL A N 1
ATOM 652 C CA . VAL A 1 84 ? 40.740 48.091 21.296 1.00 32.03 84 VAL A CA 1
ATOM 653 C C . VAL A 1 84 ? 41.983 47.218 21.149 1.00 32.03 84 VAL A C 1
ATOM 655 O O . VAL A 1 84 ? 42.033 46.100 21.657 1.00 32.03 84 VAL A O 1
ATOM 658 N N . GLY A 1 85 ? 42.955 47.721 20.386 1.00 27.91 85 GLY A N 1
ATOM 659 C CA . GLY A 1 85 ? 44.223 47.063 20.085 1.00 27.91 85 GLY A CA 1
ATOM 660 C C . GLY A 1 85 ? 45.357 47.425 21.047 1.00 27.91 85 GLY A C 1
ATOM 661 O O . GLY A 1 85 ? 45.266 48.378 21.816 1.00 27.91 85 GLY A O 1
ATOM 662 N N . LEU A 1 86 ? 46.459 46.680 20.938 1.00 32.34 86 LEU A N 1
ATOM 663 C CA . LEU A 1 86 ? 47.770 47.002 21.505 1.00 32.34 86 LEU A CA 1
ATOM 664 C C . LEU A 1 86 ? 48.862 46.708 20.459 1.00 32.34 86 LEU A C 1
ATOM 666 O O . LEU A 1 86 ? 48.840 45.675 19.792 1.00 32.34 86 LEU A O 1
ATOM 670 N N . HIS A 1 87 ? 49.778 47.668 20.309 1.00 33.31 87 HIS A N 1
ATOM 671 C CA . HIS A 1 87 ? 50.884 47.726 19.344 1.00 33.31 87 HIS A CA 1
ATOM 672 C C . HIS A 1 87 ? 52.127 46.889 19.758 1.00 33.31 87 HIS A C 1
ATOM 674 O O . HIS A 1 87 ? 52.267 46.561 20.935 1.00 33.31 87 HIS A O 1
ATOM 680 N N . PRO A 1 88 ? 53.066 46.599 18.821 1.00 43.38 88 PRO A N 1
ATOM 681 C CA . PRO A 1 88 ? 54.272 45.779 19.028 1.00 43.38 88 PRO A CA 1
ATOM 682 C C . PRO A 1 88 ? 55.581 46.607 19.129 1.00 43.38 88 PRO A C 1
ATOM 684 O O . PRO A 1 88 ? 55.561 47.817 18.898 1.00 43.38 88 PRO A O 1
ATOM 687 N N . PRO A 1 89 ? 56.743 45.953 19.359 1.00 40.22 89 PRO A N 1
ATOM 688 C CA . PRO A 1 89 ? 58.049 46.466 18.913 1.00 40.22 89 PRO A CA 1
ATOM 689 C C . PRO A 1 89 ? 58.924 45.429 18.134 1.00 40.22 89 PRO A C 1
ATOM 691 O O . PRO A 1 89 ? 58.525 44.271 18.007 1.00 40.22 89 PRO A O 1
ATOM 694 N N . PRO A 1 90 ? 60.075 45.846 17.542 1.00 46.09 90 PRO A N 1
ATOM 695 C CA . PRO A 1 90 ? 60.586 45.360 16.245 1.00 46.09 90 PRO A CA 1
ATOM 696 C C . PRO A 1 90 ? 61.793 44.388 16.302 1.00 46.09 90 PRO A C 1
ATOM 698 O O . PRO A 1 90 ? 62.309 44.069 17.369 1.00 46.09 90 PRO A O 1
ATOM 701 N N . GLY A 1 91 ? 62.224 43.901 15.125 1.00 30.95 91 GLY A N 1
ATOM 702 C CA . GLY A 1 91 ? 63.213 42.823 14.944 1.00 30.95 91 GLY A CA 1
ATOM 703 C C . GLY A 1 91 ? 64.696 43.211 14.801 1.00 30.95 91 GLY A C 1
ATOM 704 O O . GLY A 1 91 ? 65.063 44.375 14.912 1.00 30.95 91 GLY A O 1
ATOM 705 N N . GLY A 1 92 ? 65.537 42.203 14.501 1.00 29.92 92 GLY A N 1
ATOM 706 C CA . GLY A 1 92 ? 66.939 42.374 14.077 1.00 29.92 92 GLY A CA 1
ATOM 707 C C . GLY A 1 92 ? 67.899 41.192 14.339 1.00 29.92 92 GLY A C 1
ATOM 708 O O . GLY A 1 92 ? 68.399 41.050 15.443 1.00 29.92 92 GLY A O 1
ATOM 709 N N . SER A 1 93 ? 68.167 40.400 13.285 1.00 30.91 93 SER A N 1
ATOM 710 C CA . SER A 1 93 ? 69.422 39.718 12.850 1.00 30.91 93 SER A CA 1
ATOM 711 C C . SER A 1 93 ? 70.400 38.991 13.810 1.00 30.91 93 SER A C 1
ATOM 713 O O . SER A 1 93 ? 70.949 39.597 14.722 1.00 30.91 93 SER A O 1
ATOM 715 N N . GLY A 1 94 ? 70.828 37.771 13.416 1.00 30.44 94 GLY A N 1
ATOM 716 C CA . GLY A 1 94 ? 72.170 37.222 13.727 1.00 30.44 94 GLY A CA 1
ATOM 717 C C . GLY A 1 94 ? 72.288 35.684 13.785 1.00 30.44 94 GLY A C 1
ATOM 718 O O . GLY A 1 94 ? 71.792 35.067 14.711 1.00 30.44 94 GLY A O 1
ATOM 719 N N . ILE A 1 95 ? 72.956 35.075 12.797 1.00 35.56 95 ILE A N 1
ATOM 720 C CA . ILE A 1 95 ? 73.126 33.623 12.501 1.00 35.56 95 ILE A CA 1
ATOM 721 C C . ILE A 1 95 ? 74.208 32.958 13.416 1.00 35.56 95 ILE A C 1
ATOM 723 O O . ILE A 1 95 ? 74.981 33.705 14.013 1.00 35.56 95 ILE A O 1
ATOM 727 N N . PRO A 1 96 ? 74.364 31.606 13.516 1.00 40.97 96 PRO A N 1
ATOM 728 C CA . PRO A 1 96 ? 75.045 30.840 12.458 1.00 40.97 96 PRO A CA 1
ATOM 729 C C . PRO A 1 96 ? 74.477 29.438 12.136 1.00 40.97 96 PRO A C 1
ATOM 731 O O . PRO A 1 96 ? 73.787 28.779 12.910 1.00 40.97 96 PRO A O 1
ATOM 734 N N . ARG A 1 97 ? 74.844 29.016 10.921 1.00 36.09 97 ARG A N 1
ATOM 735 C CA . ARG A 1 97 ? 74.618 27.734 10.248 1.00 36.09 97 ARG A CA 1
ATOM 736 C C . ARG A 1 97 ? 75.092 26.524 11.063 1.00 36.09 97 ARG A C 1
ATOM 738 O O . ARG A 1 97 ? 76.190 26.538 11.613 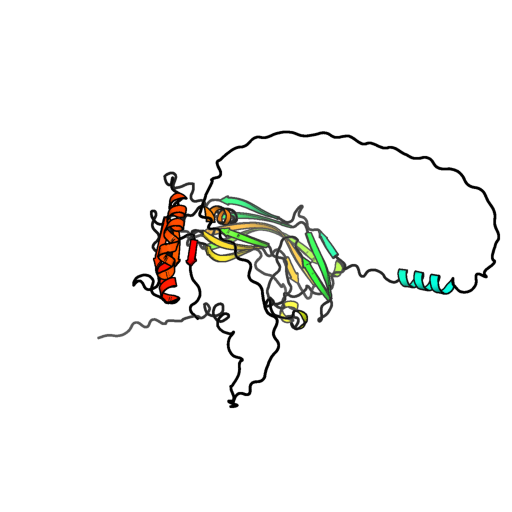1.00 36.09 97 ARG A O 1
ATOM 745 N N . LYS A 1 98 ? 74.334 25.428 10.982 1.00 35.81 98 LYS A N 1
ATOM 746 C CA . LYS A 1 98 ? 74.879 24.068 11.055 1.00 35.81 98 LYS A CA 1
ATOM 747 C C . LYS A 1 98 ? 74.522 23.335 9.771 1.00 35.81 98 LYS A C 1
ATOM 749 O O . LYS A 1 98 ? 73.350 23.094 9.491 1.00 35.81 98 LYS A O 1
ATOM 754 N N . ASP A 1 99 ? 75.560 23.025 9.008 1.00 39.09 99 ASP A N 1
ATOM 755 C CA . ASP A 1 99 ? 75.513 22.126 7.868 1.00 39.09 99 ASP A CA 1
ATOM 756 C C . ASP A 1 99 ? 75.039 20.750 8.339 1.00 39.09 99 ASP A C 1
ATOM 758 O O . ASP A 1 99 ? 75.651 20.137 9.215 1.00 39.09 99 ASP A O 1
ATOM 762 N N . MET A 1 100 ? 73.947 20.255 7.758 1.00 40.34 100 MET A N 1
ATOM 763 C CA . MET A 1 100 ? 73.594 18.848 7.869 1.00 40.34 100 MET A CA 1
ATOM 764 C C . MET A 1 100 ? 73.226 18.327 6.488 1.00 40.34 100 MET A C 1
ATOM 766 O O . MET A 1 100 ? 72.344 18.829 5.793 1.00 40.34 100 MET A O 1
ATOM 770 N N . THR A 1 101 ? 74.018 17.353 6.079 1.00 38.09 101 THR A N 1
ATOM 771 C CA . THR A 1 101 ? 74.100 16.743 4.764 1.00 38.09 101 THR A CA 1
ATOM 772 C C . THR A 1 101 ? 72.761 16.144 4.328 1.00 38.09 101 THR A C 1
ATOM 774 O O . THR A 1 101 ? 72.274 15.149 4.861 1.00 38.09 101 THR A O 1
ATOM 777 N N . MET A 1 102 ? 72.167 16.746 3.296 1.00 46.81 102 MET A N 1
ATOM 778 C CA . MET A 1 102 ? 71.095 16.149 2.502 1.00 46.81 102 MET A CA 1
ATOM 779 C C . MET A 1 102 ? 71.659 14.968 1.712 1.00 46.81 102 MET A C 1
ATOM 781 O O . MET A 1 102 ? 72.294 15.162 0.682 1.00 46.81 102 MET A O 1
ATOM 785 N N . THR A 1 103 ? 71.442 13.737 2.169 1.00 47.75 103 THR A N 1
ATOM 786 C CA . THR A 1 103 ? 71.478 12.537 1.308 1.00 47.75 103 THR A CA 1
ATOM 787 C C . THR A 1 103 ? 70.971 11.330 2.093 1.00 47.75 103 THR A C 1
ATOM 789 O O . THR A 1 103 ? 71.763 10.578 2.646 1.00 47.75 103 THR A O 1
ATOM 792 N N . LYS A 1 104 ? 69.639 11.156 2.171 1.00 46.97 104 LYS A N 1
ATOM 793 C CA . LYS A 1 104 ? 68.955 9.839 2.303 1.00 46.97 104 LYS A CA 1
ATOM 794 C C . LYS A 1 104 ? 67.420 9.893 2.390 1.00 46.97 104 LYS A C 1
ATOM 796 O O . LYS A 1 104 ? 66.793 8.845 2.325 1.00 46.97 104 LYS A O 1
ATOM 801 N N . THR A 1 105 ? 66.791 11.067 2.433 1.00 47.91 105 THR A N 1
ATOM 802 C CA . THR A 1 105 ? 65.330 11.199 2.649 1.00 47.91 105 THR A CA 1
ATOM 803 C C . THR A 1 105 ? 64.489 11.545 1.415 1.00 47.91 105 THR A C 1
ATOM 805 O O . THR A 1 105 ? 63.283 11.716 1.538 1.00 47.91 105 THR A O 1
ATOM 808 N N . VAL A 1 106 ? 65.067 11.601 0.209 1.00 50.72 106 VAL A N 1
ATOM 809 C CA . VAL A 1 106 ? 64.306 11.974 -1.008 1.00 50.72 106 VAL A CA 1
ATOM 810 C C . VAL A 1 106 ? 63.703 10.758 -1.733 1.00 50.72 106 VAL A C 1
ATOM 812 O O . VAL A 1 106 ? 62.640 10.865 -2.337 1.00 50.72 106 VAL A O 1
ATOM 815 N N . LYS A 1 107 ? 64.301 9.561 -1.617 1.00 43.59 107 LYS A N 1
ATOM 816 C CA . LYS A 1 107 ? 63.788 8.352 -2.299 1.00 43.59 107 LYS A CA 1
ATOM 817 C C . LYS A 1 107 ? 62.540 7.751 -1.633 1.00 43.59 107 LYS A C 1
ATOM 819 O O . LYS A 1 107 ? 61.681 7.237 -2.335 1.00 43.59 107 LYS A O 1
ATOM 824 N N . GLY A 1 108 ? 62.403 7.860 -0.309 1.00 45.72 108 GLY A N 1
ATOM 825 C CA . GLY A 1 108 ? 61.209 7.388 0.411 1.00 45.72 108 GLY A CA 1
ATOM 826 C C . GLY A 1 108 ? 59.987 8.294 0.223 1.00 45.72 108 GLY A C 1
ATOM 827 O O . GLY A 1 108 ? 58.868 7.801 0.127 1.00 45.72 108 GLY A O 1
ATOM 828 N N . LEU A 1 109 ? 60.205 9.608 0.090 1.00 50.12 109 LEU A N 1
ATOM 829 C CA . LEU A 1 109 ? 59.129 10.578 -0.120 1.00 50.12 109 LEU A CA 1
ATOM 830 C C . LEU A 1 109 ? 58.538 10.471 -1.535 1.00 50.12 109 LEU A C 1
ATOM 832 O O . LEU A 1 109 ? 57.326 10.540 -1.696 1.00 50.12 109 LEU A O 1
ATOM 836 N N . ALA A 1 110 ? 59.377 10.224 -2.550 1.00 51.59 110 ALA A N 1
ATOM 837 C CA . ALA A 1 110 ? 58.920 10.019 -3.925 1.00 51.59 110 ALA A CA 1
ATOM 838 C C . ALA A 1 110 ? 58.126 8.710 -4.096 1.00 51.59 110 ALA A C 1
ATOM 840 O O . ALA A 1 110 ? 57.134 8.696 -4.813 1.00 51.59 110 ALA A O 1
ATOM 841 N N . ILE A 1 111 ? 58.508 7.629 -3.402 1.00 55.81 111 ILE A N 1
ATOM 842 C CA . ILE A 1 111 ? 57.785 6.343 -3.441 1.00 55.81 111 ILE A CA 1
ATOM 843 C C . ILE A 1 111 ? 56.475 6.419 -2.642 1.00 55.81 111 ILE A C 1
ATOM 845 O O . ILE A 1 111 ? 55.460 5.891 -3.089 1.00 55.81 111 ILE A O 1
ATOM 849 N N . GLY A 1 112 ? 56.461 7.131 -1.509 1.00 54.47 112 GLY A N 1
ATOM 850 C CA . GLY A 1 112 ? 55.238 7.393 -0.742 1.00 54.47 112 GLY A CA 1
ATOM 851 C C . GLY A 1 112 ? 54.229 8.264 -1.497 1.00 54.47 112 GLY A C 1
ATOM 852 O O . GLY A 1 112 ? 53.038 7.974 -1.471 1.00 54.47 112 GLY A O 1
ATOM 853 N N . LEU A 1 113 ? 54.695 9.281 -2.232 1.00 53.00 113 LEU A N 1
ATOM 854 C CA . LEU A 1 113 ? 53.838 10.138 -3.060 1.00 53.00 113 LEU A CA 1
ATOM 855 C C . LEU A 1 113 ? 53.345 9.414 -4.331 1.00 53.00 113 LEU A C 1
ATOM 857 O O . LEU A 1 113 ? 52.217 9.635 -4.760 1.00 53.00 113 LEU A O 1
ATOM 861 N N . LEU A 1 114 ? 54.147 8.504 -4.900 1.00 48.94 114 LEU A N 1
ATOM 862 C CA . LEU A 1 114 ? 53.760 7.680 -6.054 1.00 48.94 114 LEU A CA 1
ATOM 863 C C . LEU A 1 114 ? 52.736 6.590 -5.677 1.00 48.94 114 LEU A C 1
ATOM 865 O O . LEU A 1 114 ? 51.824 6.321 -6.453 1.00 48.94 114 LEU A O 1
ATOM 869 N N . LEU A 1 115 ? 52.836 6.005 -4.476 1.00 53.44 115 LEU A N 1
ATOM 870 C CA . LEU A 1 115 ? 51.847 5.053 -3.946 1.00 53.44 115 LEU A CA 1
ATOM 871 C C . LEU A 1 115 ? 50.535 5.731 -3.521 1.00 53.44 115 LEU A C 1
ATOM 873 O O . LEU A 1 115 ? 49.479 5.112 -3.620 1.00 53.44 115 LEU A O 1
ATOM 877 N N . LEU A 1 116 ? 50.572 7.006 -3.120 1.00 49.34 116 LEU A N 1
ATOM 878 C CA . LEU A 1 116 ? 49.367 7.783 -2.811 1.00 49.34 116 LEU A CA 1
ATOM 879 C C . LEU A 1 116 ? 48.586 8.192 -4.079 1.00 49.34 116 LEU A C 1
ATOM 881 O O . LEU A 1 116 ? 47.369 8.330 -4.021 1.00 49.34 116 LEU A O 1
ATOM 885 N N . CYS A 1 117 ? 49.251 8.309 -5.236 1.00 49.31 117 CYS A N 1
ATOM 886 C CA . CYS A 1 117 ? 48.605 8.565 -6.534 1.00 49.31 117 CYS A CA 1
ATOM 887 C C . CYS A 1 117 ? 47.972 7.318 -7.189 1.00 49.31 117 CYS A C 1
ATOM 889 O O . CYS A 1 117 ? 47.216 7.461 -8.146 1.00 49.31 117 CYS A O 1
ATOM 891 N N . LEU A 1 118 ? 48.253 6.107 -6.689 1.00 50.47 118 LEU A N 1
ATOM 892 C CA . LEU A 1 118 ? 47.658 4.846 -7.168 1.00 50.47 118 LEU A CA 1
ATOM 893 C C . LEU A 1 118 ? 46.433 4.397 -6.360 1.00 50.47 118 LEU A C 1
ATOM 895 O O . LEU A 1 118 ? 45.759 3.444 -6.746 1.00 50.47 118 LEU A O 1
ATOM 899 N N . ALA A 1 119 ? 46.098 5.105 -5.282 1.00 50.62 119 ALA A N 1
ATOM 900 C CA . ALA A 1 119 ? 44.804 4.979 -4.631 1.00 50.62 119 ALA A CA 1
ATOM 901 C C . ALA A 1 119 ? 43.759 5.754 -5.447 1.00 50.62 119 ALA A C 1
ATOM 903 O O . ALA A 1 119 ? 43.265 6.799 -5.027 1.00 50.62 119 ALA A O 1
ATOM 904 N N . THR A 1 120 ? 43.428 5.265 -6.647 1.00 56.22 120 THR A N 1
ATOM 905 C CA . THR A 1 120 ? 42.197 5.699 -7.312 1.00 56.22 120 THR A CA 1
ATOM 906 C C . THR A 1 120 ? 41.057 5.382 -6.351 1.00 56.22 120 THR A C 1
ATOM 908 O O . THR A 1 120 ? 40.917 4.213 -5.974 1.00 56.22 120 THR A O 1
ATOM 911 N N . PRO A 1 121 ? 40.253 6.365 -5.917 1.00 49.47 121 PRO A N 1
ATOM 912 C CA . PRO A 1 121 ? 39.074 6.038 -5.143 1.00 49.47 121 PRO A CA 1
ATOM 913 C C . PRO A 1 121 ? 38.244 5.094 -6.013 1.00 49.47 121 PRO A C 1
ATOM 915 O O . PRO A 1 121 ? 38.049 5.354 -7.200 1.00 49.47 121 PRO A O 1
ATOM 918 N N . ILE A 1 122 ? 37.804 3.968 -5.461 1.00 53.53 122 ILE A N 1
ATOM 919 C CA . ILE A 1 122 ? 36.784 3.144 -6.105 1.00 53.53 122 ILE A CA 1
ATOM 920 C C . ILE A 1 122 ? 35.503 3.966 -5.970 1.00 53.53 122 ILE A C 1
ATOM 922 O O . ILE A 1 122 ? 34.771 3.846 -4.992 1.00 53.53 122 ILE A O 1
ATOM 926 N N . TRP A 1 123 ? 35.292 4.912 -6.885 1.00 52.53 123 TRP A N 1
ATOM 927 C CA . TRP A 1 123 ? 34.027 5.623 -6.970 1.00 52.53 123 TRP A CA 1
ATOM 928 C C . TRP A 1 123 ? 32.995 4.565 -7.346 1.00 52.53 123 TRP A C 1
ATOM 930 O O . TRP A 1 123 ? 33.099 3.961 -8.414 1.00 52.53 123 TRP A O 1
ATOM 940 N N . ALA A 1 124 ? 32.031 4.301 -6.461 1.00 57.50 124 ALA A N 1
ATOM 941 C CA . ALA A 1 124 ? 30.851 3.532 -6.826 1.00 57.50 124 ALA A CA 1
ATOM 942 C C . ALA A 1 124 ? 30.239 4.216 -8.054 1.00 57.50 124 ALA A C 1
ATOM 944 O O . ALA A 1 124 ? 29.774 5.357 -7.974 1.00 57.50 124 ALA A O 1
ATOM 945 N N . ALA A 1 125 ? 30.343 3.561 -9.212 1.00 66.62 125 ALA A N 1
ATOM 946 C CA . ALA A 1 125 ? 29.889 4.120 -10.472 1.00 66.62 125 ALA A CA 1
ATOM 947 C C . ALA A 1 125 ? 28.366 4.245 -10.403 1.00 66.62 125 ALA A C 1
ATOM 949 O O . ALA A 1 125 ? 27.634 3.263 -10.524 1.00 66.62 125 ALA A O 1
ATOM 950 N N . THR A 1 126 ? 27.906 5.464 -10.133 1.00 80.12 126 THR A N 1
ATOM 951 C CA . THR A 1 126 ? 26.494 5.821 -10.166 1.00 80.12 126 THR A CA 1
ATOM 952 C C . THR A 1 126 ? 26.206 6.380 -11.549 1.00 80.12 126 THR A C 1
ATOM 954 O O . THR A 1 126 ? 26.724 7.434 -11.919 1.00 80.12 126 THR A O 1
ATOM 957 N N . ALA A 1 127 ? 25.400 5.671 -12.328 1.00 86.31 127 ALA A N 1
ATOM 958 C CA . ALA A 1 127 ? 24.957 6.091 -13.645 1.00 86.31 127 ALA A CA 1
ATOM 959 C C . ALA A 1 127 ? 23.543 6.680 -13.557 1.00 86.31 127 ALA A C 1
ATOM 961 O O . ALA A 1 127 ? 22.638 6.093 -12.963 1.00 86.31 127 ALA A O 1
ATOM 962 N N . GLN A 1 128 ? 23.343 7.847 -14.171 1.00 89.31 128 GLN A N 1
ATOM 963 C CA . GLN A 1 128 ? 22.020 8.447 -14.327 1.00 89.31 128 GLN A CA 1
ATOM 964 C C . GLN A 1 128 ? 21.458 8.106 -15.706 1.00 89.31 128 GLN A C 1
ATOM 966 O O . GLN A 1 128 ? 21.985 8.539 -16.730 1.00 89.31 128 GLN A O 1
ATOM 971 N N . ILE A 1 129 ? 20.354 7.369 -15.730 1.00 89.69 129 ILE A N 1
ATOM 972 C CA . ILE A 1 129 ? 19.621 7.035 -16.948 1.00 89.69 129 ILE A CA 1
ATOM 973 C C . ILE A 1 129 ? 18.535 8.096 -17.133 1.00 89.69 129 ILE A C 1
ATOM 975 O O . ILE A 1 129 ? 17.503 8.045 -16.470 1.00 89.69 129 ILE A O 1
ATOM 979 N N . ARG A 1 130 ? 18.765 9.076 -18.013 1.00 90.19 130 ARG A N 1
ATOM 980 C CA . ARG A 1 130 ? 17.800 10.159 -18.291 1.00 90.19 130 ARG A CA 1
ATOM 981 C C . ARG A 1 130 ? 16.676 9.673 -19.195 1.00 90.19 130 ARG A C 1
ATOM 983 O O . ARG A 1 130 ? 16.966 9.175 -20.282 1.00 90.19 130 ARG A O 1
ATOM 990 N N . LEU A 1 131 ? 15.432 9.822 -18.755 1.00 89.06 131 LEU A N 1
ATOM 991 C CA . LEU A 1 131 ? 14.200 9.487 -19.478 1.00 89.06 131 LEU A CA 1
ATOM 992 C C . LEU A 1 131 ? 13.572 10.760 -20.073 1.00 89.06 131 LEU A C 1
ATOM 994 O O . LEU A 1 131 ? 14.046 11.866 -19.817 1.00 89.06 131 LEU A O 1
ATOM 998 N N . GLY A 1 132 ? 12.532 10.602 -20.892 1.00 80.44 132 GLY A N 1
ATOM 999 C CA . GLY A 1 132 ? 11.855 11.719 -21.561 1.00 80.44 132 GLY A CA 1
ATOM 1000 C C . GLY A 1 132 ? 11.099 12.692 -20.641 1.00 80.44 132 GLY A C 1
ATOM 1001 O O . GLY A 1 132 ? 10.793 13.806 -21.065 1.00 80.44 132 GLY A O 1
ATOM 1002 N N . GLY A 1 133 ? 10.785 12.311 -19.397 1.00 79.94 133 GLY A N 1
ATOM 1003 C CA . GLY A 1 133 ? 10.033 13.157 -18.466 1.00 79.94 133 GLY A CA 1
ATOM 1004 C C . GLY A 1 133 ? 10.863 14.278 -17.831 1.00 79.94 133 GLY A C 1
ATOM 1005 O O . GLY A 1 133 ? 12.058 14.140 -17.592 1.00 79.94 133 GLY A O 1
ATOM 1006 N N . ALA A 1 134 ? 10.212 15.395 -17.499 1.00 83.12 134 ALA A N 1
ATOM 1007 C CA . ALA A 1 134 ? 10.856 16.494 -16.772 1.00 83.12 134 ALA A CA 1
ATOM 1008 C C . ALA A 1 134 ? 11.039 16.179 -15.276 1.00 83.12 134 ALA A C 1
ATOM 1010 O O . ALA A 1 134 ? 12.079 16.479 -14.695 1.00 83.12 134 ALA A O 1
ATOM 1011 N N . GLU A 1 135 ? 10.042 15.535 -14.661 1.00 88.62 135 GLU A N 1
ATOM 1012 C CA . GLU A 1 135 ? 10.063 15.093 -13.264 1.00 88.62 135 GLU A CA 1
ATOM 1013 C C . GLU A 1 135 ? 9.495 13.677 -13.125 1.00 88.62 135 GLU A C 1
ATOM 1015 O O . GLU A 1 135 ? 8.623 13.265 -13.892 1.00 88.62 135 GLU A O 1
ATOM 1020 N N . THR A 1 136 ? 9.968 12.945 -12.112 1.00 91.12 136 THR A N 1
ATOM 1021 C CA . THR A 1 136 ? 9.406 11.644 -11.741 1.00 91.12 136 THR A CA 1
ATOM 1022 C C . THR A 1 136 ? 8.241 11.828 -10.770 1.00 91.12 136 THR A C 1
ATOM 1024 O O . THR A 1 136 ? 8.456 12.000 -9.567 1.00 91.12 136 THR A O 1
ATOM 1027 N N . ARG A 1 137 ? 7.002 11.754 -11.260 1.00 91.88 137 ARG A N 1
ATOM 1028 C CA . ARG A 1 137 ? 5.791 11.985 -10.461 1.00 91.88 137 ARG A CA 1
ATOM 1029 C C . ARG A 1 137 ? 4.631 11.111 -10.935 1.00 91.88 137 ARG A C 1
ATOM 1031 O O . ARG A 1 137 ? 4.408 10.969 -12.132 1.00 91.88 137 ARG A O 1
ATOM 1038 N N . LEU A 1 138 ? 3.879 10.578 -9.974 1.00 93.06 138 LEU A N 1
ATOM 1039 C CA . LEU A 1 138 ? 2.528 10.061 -10.186 1.00 93.06 138 LEU A CA 1
ATOM 1040 C C . LEU A 1 138 ? 1.536 11.126 -9.713 1.00 93.06 138 LEU A C 1
ATOM 1042 O O . LEU A 1 138 ? 1.581 11.528 -8.549 1.00 93.06 138 LEU A O 1
ATOM 1046 N N . GLU A 1 139 ? 0.689 11.594 -10.618 1.00 93.44 139 GLU A N 1
ATOM 1047 C CA . GLU A 1 139 ? -0.258 12.681 -10.394 1.00 93.44 139 GLU A CA 1
ATOM 1048 C C . GLU A 1 139 ? -1.696 12.195 -10.597 1.00 93.44 139 GLU A C 1
ATOM 1050 O O . GLU A 1 139 ? -2.002 11.540 -11.595 1.00 93.44 139 GLU A O 1
ATOM 1055 N N . LEU A 1 140 ? -2.580 12.538 -9.656 1.00 93.94 140 LEU A N 1
ATOM 1056 C CA . LEU A 1 140 ? -4.025 12.395 -9.813 1.00 93.94 140 LEU A CA 1
ATOM 1057 C C . LEU A 1 140 ? -4.540 13.581 -10.639 1.00 93.94 140 LEU A C 1
ATOM 1059 O O . LEU A 1 140 ? -4.608 14.699 -10.137 1.00 93.94 140 LEU A O 1
ATOM 1063 N N . LEU A 1 141 ? -4.910 13.330 -11.893 1.00 93.94 141 LEU A N 1
ATOM 1064 C CA . LEU A 1 141 ? -5.390 14.354 -12.822 1.00 93.94 141 LEU A CA 1
ATOM 1065 C C . LEU A 1 141 ? -6.831 14.775 -12.528 1.00 93.94 141 LEU A C 1
ATOM 1067 O O . LEU A 1 141 ? -7.163 15.955 -12.603 1.00 93.94 141 LEU A O 1
ATOM 1071 N N . ALA A 1 142 ? -7.702 13.804 -12.245 1.00 89.88 142 ALA A N 1
ATOM 1072 C CA . ALA A 1 142 ? -9.125 14.054 -12.062 1.00 89.88 142 ALA A CA 1
ATOM 1073 C C . ALA A 1 142 ? -9.796 12.983 -11.197 1.00 89.88 142 ALA A C 1
ATOM 1075 O O . ALA A 1 142 ? -9.372 11.824 -11.156 1.00 89.88 142 ALA A O 1
ATOM 1076 N N . ARG A 1 143 ? -10.887 13.393 -10.544 1.00 88.62 143 ARG A N 1
ATOM 1077 C CA . ARG A 1 143 ? -11.861 12.514 -9.890 1.00 88.62 143 ARG A CA 1
ATOM 1078 C C . ARG A 1 143 ? -13.164 12.614 -10.678 1.00 88.62 143 ARG A C 1
ATOM 1080 O O . ARG A 1 143 ? -13.818 13.653 -10.652 1.00 88.62 143 ARG A O 1
ATOM 1087 N N . GLU A 1 144 ? -13.509 11.564 -11.409 1.00 83.38 144 GLU A N 1
ATOM 1088 C CA . GLU A 1 144 ? -14.664 11.521 -12.310 1.00 83.38 144 GLU A CA 1
ATOM 1089 C C . GLU A 1 144 ? -15.709 10.557 -11.731 1.00 83.38 144 GLU A C 1
ATOM 1091 O O . GLU A 1 144 ? -15.768 9.389 -12.105 1.00 83.38 144 GLU A O 1
ATOM 1096 N N . GLY A 1 145 ? -16.510 11.022 -10.766 1.00 81.00 145 GLY A N 1
ATOM 1097 C CA . GLY A 1 145 ? -17.496 10.175 -10.081 1.00 81.00 145 GLY A CA 1
ATOM 1098 C C . GLY A 1 145 ? -16.843 8.982 -9.372 1.00 81.00 145 GLY A C 1
ATOM 1099 O O . GLY A 1 145 ? -16.107 9.158 -8.401 1.00 81.00 145 GLY A O 1
ATOM 1100 N N . ASP A 1 146 ? -17.093 7.774 -9.881 1.00 85.62 146 ASP A N 1
ATOM 1101 C CA . ASP A 1 146 ? -16.506 6.516 -9.399 1.00 85.62 146 ASP A CA 1
ATOM 1102 C C . ASP A 1 146 ? -15.195 6.134 -10.107 1.00 85.62 146 ASP A C 1
ATOM 1104 O O . ASP A 1 146 ? -14.797 4.972 -10.092 1.00 85.62 146 ASP A O 1
ATOM 1108 N N . ALA A 1 147 ? -14.497 7.100 -10.707 1.00 92.19 147 ALA A N 1
ATOM 1109 C CA . ALA A 1 147 ? -13.204 6.869 -11.334 1.00 92.19 147 ALA A CA 1
ATOM 1110 C C . ALA A 1 147 ? -12.122 7.859 -10.889 1.00 92.19 147 ALA A C 1
ATOM 1112 O O . ALA A 1 147 ? -12.381 9.035 -10.613 1.00 92.19 147 ALA A O 1
ATOM 1113 N N . LEU A 1 148 ? -10.879 7.380 -10.865 1.00 94.94 148 LEU A N 1
ATOM 1114 C CA . LEU A 1 148 ? -9.678 8.181 -10.633 1.00 94.94 148 LEU A CA 1
ATOM 1115 C C . LEU A 1 148 ? -8.784 8.121 -11.870 1.00 94.94 148 LEU A C 1
ATOM 1117 O O . LEU A 1 148 ? -8.417 7.036 -12.322 1.00 94.94 148 LEU A O 1
ATOM 1121 N N . ARG A 1 149 ? -8.422 9.284 -12.413 1.00 96.62 149 ARG A N 1
ATOM 1122 C CA . ARG A 1 149 ? -7.534 9.396 -13.575 1.00 96.62 149 ARG A CA 1
ATOM 1123 C C . ARG A 1 149 ? -6.143 9.817 -13.133 1.00 96.62 149 ARG A C 1
ATOM 1125 O O . ARG A 1 149 ? -5.992 10.823 -12.443 1.00 96.62 149 ARG A O 1
ATOM 1132 N N . TYR A 1 150 ? -5.137 9.096 -13.601 1.00 96.94 150 TYR A N 1
ATOM 1133 C CA . TYR A 1 150 ? -3.747 9.273 -13.213 1.00 96.94 150 TYR A CA 1
ATOM 1134 C C . TYR A 1 150 ? -2.834 9.500 -14.411 1.00 96.94 150 TYR A C 1
ATOM 1136 O O . TYR A 1 150 ? -3.073 8.976 -15.502 1.00 96.94 150 TYR A O 1
ATOM 1144 N N . ARG A 1 151 ? -1.744 10.233 -14.171 1.00 96.31 151 ARG A N 1
ATOM 1145 C CA . ARG A 1 151 ? -0.596 10.320 -15.072 1.00 96.31 151 ARG A CA 1
ATOM 1146 C C . ARG A 1 151 ? 0.689 10.039 -14.311 1.00 96.31 151 ARG A C 1
ATOM 1148 O O . ARG A 1 151 ? 0.993 10.688 -13.312 1.00 96.31 151 ARG A O 1
ATOM 1155 N N . LEU A 1 152 ? 1.446 9.075 -14.808 1.00 95.00 152 LEU A N 1
ATOM 1156 C CA . LEU A 1 152 ? 2.832 8.845 -14.448 1.00 95.00 152 LEU A CA 1
ATOM 1157 C C . LEU A 1 152 ? 3.734 9.539 -15.469 1.00 95.00 152 LEU A C 1
ATOM 1159 O O . LEU A 1 152 ? 3.547 9.372 -16.674 1.00 95.00 152 LEU A O 1
ATOM 1163 N N . SER A 1 153 ? 4.746 10.236 -14.967 1.00 94.69 153 SER A N 1
ATOM 1164 C CA . SER A 1 153 ? 5.893 10.723 -15.733 1.00 94.69 153 SER A CA 1
ATOM 1165 C C . SER A 1 153 ? 7.172 10.314 -15.011 1.00 94.69 153 SER A C 1
ATOM 1167 O O . SER A 1 153 ? 7.239 10.425 -13.786 1.00 94.69 153 SER A O 1
ATOM 1169 N N . LEU A 1 154 ? 8.182 9.839 -15.742 1.00 93.94 154 LEU A N 1
ATOM 1170 C CA . LEU A 1 154 ? 9.493 9.471 -15.202 1.00 93.94 154 LEU A CA 1
ATOM 1171 C C . LEU A 1 154 ? 10.595 10.334 -15.826 1.00 93.94 154 LEU A C 1
ATOM 1173 O O . LEU A 1 154 ? 10.734 10.365 -17.047 1.00 93.94 154 LEU A O 1
ATOM 1177 N N . ALA A 1 155 ? 11.420 10.977 -14.996 1.00 92.25 155 ALA A N 1
ATOM 1178 C CA . ALA A 1 155 ? 12.549 11.787 -15.467 1.00 92.25 155 ALA A CA 1
ATOM 1179 C C . ALA A 1 155 ? 13.857 11.013 -15.603 1.00 92.25 155 ALA A C 1
ATOM 1181 O O . ALA A 1 155 ? 14.700 11.309 -16.449 1.00 92.25 155 ALA A O 1
ATOM 1182 N N . GLY A 1 156 ? 14.054 10.002 -14.766 1.00 91.62 156 GLY A N 1
ATOM 1183 C CA . GLY A 1 156 ? 15.259 9.200 -14.828 1.00 91.62 156 GLY A CA 1
ATOM 1184 C C . GLY A 1 156 ? 15.306 8.098 -13.793 1.00 91.62 156 GLY A C 1
ATOM 1185 O O . GLY A 1 156 ? 14.565 8.115 -12.811 1.00 91.62 156 GLY A O 1
ATOM 1186 N N . LEU A 1 157 ? 16.212 7.157 -14.028 1.00 93.12 157 LEU A N 1
ATOM 1187 C CA . LEU A 1 157 ? 16.573 6.090 -13.102 1.00 93.12 157 LEU A CA 1
ATOM 1188 C C . LEU A 1 157 ? 18.018 6.291 -12.649 1.00 93.12 157 LEU A C 1
ATOM 1190 O O . LEU A 1 157 ? 18.852 6.816 -13.391 1.00 93.12 157 LEU A O 1
ATOM 1194 N N . VAL A 1 158 ? 18.316 5.847 -11.437 1.00 92.94 158 VAL A N 1
ATOM 1195 C CA . VAL A 1 158 ? 19.675 5.790 -10.904 1.00 92.94 158 VAL A CA 1
ATOM 1196 C C . VAL A 1 158 ? 20.103 4.333 -10.899 1.00 92.94 158 VAL A C 1
ATOM 1198 O O . VAL A 1 158 ? 19.390 3.480 -10.378 1.00 92.94 158 VAL A O 1
ATOM 1201 N N . ALA A 1 159 ? 21.247 4.043 -11.502 1.00 93.19 159 ALA A N 1
ATOM 1202 C CA . ALA A 1 159 ? 21.849 2.723 -11.484 1.00 93.19 159 ALA A CA 1
ATOM 1203 C C . ALA A 1 159 ? 23.184 2.786 -10.743 1.00 93.19 159 ALA A C 1
ATOM 1205 O O . ALA A 1 159 ? 23.999 3.669 -10.999 1.00 93.19 159 ALA A O 1
ATOM 1206 N N . GLU A 1 160 ? 23.411 1.851 -9.833 1.00 92.25 160 GLU A N 1
ATOM 1207 C CA . GLU A 1 160 ? 24.632 1.774 -9.036 1.00 92.25 160 GLU A CA 1
ATOM 1208 C C . GLU A 1 160 ? 25.174 0.353 -9.066 1.00 92.25 160 GLU A C 1
ATOM 1210 O O . GLU A 1 160 ? 24.436 -0.608 -8.841 1.00 92.25 160 GLU A O 1
ATOM 1215 N N . ARG A 1 161 ? 26.474 0.208 -9.311 1.00 92.50 161 ARG A N 1
ATOM 1216 C CA . ARG A 1 161 ? 27.135 -1.090 -9.185 1.00 92.50 161 ARG A CA 1
ATOM 1217 C C . ARG A 1 161 ? 27.355 -1.432 -7.710 1.00 92.50 161 ARG A C 1
ATOM 1219 O O . ARG A 1 161 ? 27.944 -0.650 -6.969 1.00 92.50 161 ARG A O 1
ATOM 1226 N N . VAL A 1 162 ? 26.918 -2.621 -7.304 1.00 92.81 162 VAL A N 1
ATOM 1227 C CA . VAL A 1 162 ? 27.012 -3.138 -5.935 1.00 92.81 162 VAL A CA 1
ATOM 1228 C C . VAL A 1 162 ? 27.705 -4.496 -5.948 1.00 92.81 162 VAL A C 1
ATOM 1230 O O . VAL A 1 162 ? 27.308 -5.400 -6.678 1.00 92.81 162 VAL A O 1
ATOM 1233 N N . GLU A 1 163 ? 28.717 -4.654 -5.101 1.00 91.81 163 GLU A N 1
ATOM 1234 C CA . GLU A 1 163 ? 29.397 -5.932 -4.893 1.00 91.81 163 GLU A CA 1
ATOM 1235 C C . GLU A 1 163 ? 28.664 -6.752 -3.822 1.00 91.81 163 GLU A C 1
ATOM 1237 O O . GLU A 1 163 ? 28.317 -6.247 -2.751 1.00 91.81 163 GLU A O 1
ATOM 1242 N N . THR A 1 164 ? 28.408 -8.027 -4.111 1.00 90.00 164 THR A N 1
ATOM 1243 C CA . THR A 1 164 ? 27.725 -8.961 -3.204 1.00 90.00 164 THR A CA 1
ATOM 1244 C C . THR A 1 164 ? 28.537 -10.251 -3.061 1.00 90.00 164 THR A C 1
ATOM 1246 O O . THR A 1 164 ? 29.396 -10.528 -3.900 1.00 90.00 164 THR A O 1
ATOM 1249 N N . PRO A 1 165 ? 28.244 -11.110 -2.065 1.00 84.69 165 PRO A N 1
ATOM 1250 C CA . PRO A 1 165 ? 28.889 -12.420 -1.962 1.00 84.69 165 PRO A CA 1
ATOM 1251 C C . PRO A 1 165 ? 28.704 -13.314 -3.201 1.00 84.69 165 PRO A C 1
ATOM 1253 O O . PRO A 1 165 ? 29.493 -14.229 -3.411 1.00 84.69 165 PRO A O 1
ATOM 1256 N N . ALA A 1 166 ? 27.674 -13.060 -4.018 1.00 87.44 166 ALA A N 1
ATOM 1257 C CA . ALA A 1 166 ? 27.389 -13.796 -5.250 1.00 87.44 166 ALA A CA 1
ATOM 1258 C C . ALA A 1 166 ? 27.968 -13.129 -6.516 1.00 87.44 166 ALA A C 1
ATOM 1260 O O . ALA A 1 166 ? 27.703 -13.595 -7.622 1.00 87.44 166 ALA A O 1
ATOM 1261 N N . GLY A 1 167 ? 28.746 -12.053 -6.365 1.00 91.38 167 GLY A N 1
ATOM 1262 C CA . GLY A 1 167 ? 29.327 -11.276 -7.459 1.00 91.38 167 GLY A CA 1
ATOM 1263 C C . GLY A 1 167 ? 28.766 -9.858 -7.551 1.00 91.38 167 GLY A C 1
ATOM 1264 O O . GLY A 1 167 ? 28.028 -9.398 -6.673 1.00 91.38 167 GLY A O 1
ATOM 1265 N N . ALA A 1 168 ? 29.134 -9.165 -8.623 1.00 93.31 168 ALA A N 1
ATOM 1266 C CA . ALA A 1 168 ? 28.685 -7.809 -8.888 1.00 93.31 168 ALA A CA 1
ATOM 1267 C C . ALA A 1 168 ? 27.271 -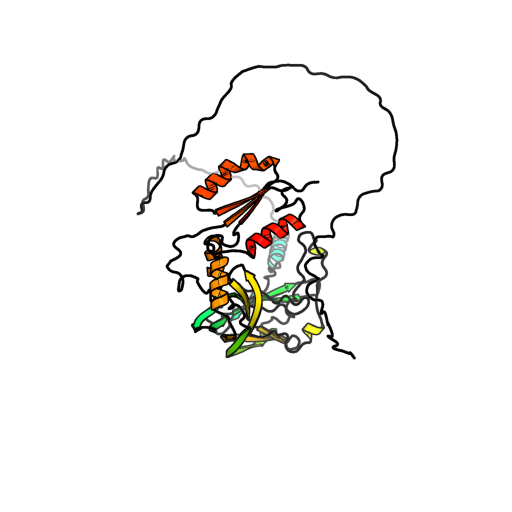7.782 -9.473 1.00 93.31 168 ALA A C 1
ATOM 1269 O O . ALA A 1 168 ? 26.916 -8.602 -10.322 1.00 93.31 168 ALA A O 1
ATOM 1270 N N . PHE A 1 169 ? 26.484 -6.805 -9.035 1.00 95.31 169 PHE A N 1
ATOM 1271 C CA . PHE A 1 169 ? 25.126 -6.558 -9.498 1.00 95.31 169 PHE A CA 1
ATOM 1272 C C . PHE A 1 169 ? 24.905 -5.071 -9.759 1.00 95.31 169 PHE A C 1
ATOM 1274 O O . PHE A 1 169 ? 25.546 -4.211 -9.157 1.00 95.31 169 PHE A O 1
ATOM 1281 N N . THR A 1 170 ? 23.922 -4.765 -10.599 1.00 94.88 170 THR A N 1
ATOM 1282 C CA . THR A 1 170 ? 23.415 -3.407 -10.798 1.00 94.88 170 THR A CA 1
ATOM 1283 C C . THR A 1 170 ? 22.183 -3.192 -9.922 1.00 94.88 170 THR A C 1
ATOM 1285 O O . THR A 1 170 ? 21.163 -3.863 -10.074 1.00 94.88 170 THR A O 1
ATOM 1288 N N . ARG A 1 171 ? 22.230 -2.241 -8.996 1.00 94.25 171 ARG A N 1
ATOM 1289 C CA . ARG A 1 171 ? 21.056 -1.784 -8.253 1.00 94.25 171 ARG A CA 1
ATOM 1290 C C . ARG A 1 171 ? 20.376 -0.666 -9.031 1.00 94.25 171 ARG A C 1
ATOM 1292 O O . ARG A 1 171 ? 21.010 0.338 -9.333 1.00 94.25 171 ARG A O 1
ATOM 1299 N N . LEU A 1 172 ? 19.094 -0.850 -9.335 1.00 93.88 172 LEU A N 1
ATOM 1300 C CA . LEU A 1 172 ? 18.265 0.158 -9.986 1.00 93.88 172 LEU A CA 1
ATOM 1301 C C . LEU A 1 172 ? 17.373 0.838 -8.945 1.00 93.88 172 LEU A C 1
ATOM 1303 O O . LEU A 1 172 ? 16.639 0.173 -8.213 1.00 93.88 172 LEU A O 1
ATOM 1307 N N . ASP A 1 173 ? 17.422 2.161 -8.907 1.00 91.56 173 ASP A N 1
ATOM 1308 C CA . ASP A 1 173 ? 16.675 2.993 -7.979 1.00 91.56 173 ASP A CA 1
ATOM 1309 C C . ASP A 1 173 ? 15.898 4.082 -8.731 1.00 91.56 173 ASP A C 1
ATOM 1311 O O . ASP A 1 173 ? 16.385 4.716 -9.670 1.00 91.56 173 ASP A O 1
ATOM 1315 N N . LEU A 1 174 ? 14.665 4.311 -8.283 1.00 89.81 174 LEU A N 1
ATOM 1316 C CA . LEU A 1 174 ? 13.845 5.454 -8.667 1.00 89.81 174 LEU A CA 1
ATOM 1317 C C . LEU A 1 174 ? 13.669 6.300 -7.392 1.00 89.81 174 LEU A C 1
ATOM 1319 O O . LEU A 1 174 ? 13.039 5.822 -6.443 1.00 89.81 174 LEU A O 1
ATOM 1323 N N . PRO A 1 175 ? 14.258 7.508 -7.301 1.00 81.88 175 PRO A N 1
ATOM 1324 C CA . PRO A 1 175 ? 14.247 8.292 -6.066 1.00 81.88 175 PRO A CA 1
ATOM 1325 C C . PRO A 1 175 ? 12.831 8.545 -5.531 1.00 81.88 175 PRO A C 1
ATOM 1327 O O . PRO A 1 175 ? 11.986 9.069 -6.250 1.00 81.88 175 PRO A O 1
ATOM 1330 N N . GLY A 1 176 ? 12.579 8.190 -4.266 1.00 80.25 176 GLY A N 1
ATOM 1331 C CA . GLY A 1 176 ? 11.264 8.341 -3.622 1.00 80.25 176 GLY A CA 1
ATOM 1332 C C . GLY A 1 176 ? 10.301 7.163 -3.815 1.00 80.25 176 GLY A C 1
ATOM 1333 O O . GLY A 1 176 ? 9.133 7.267 -3.435 1.00 80.25 176 GLY A O 1
ATOM 1334 N N . TYR A 1 177 ? 10.774 6.049 -4.377 1.00 87.19 177 TYR A N 1
ATOM 1335 C CA . TYR A 1 177 ? 9.950 4.887 -4.706 1.00 87.19 177 TYR A CA 1
ATOM 1336 C C . TYR A 1 177 ? 10.514 3.580 -4.148 1.00 87.19 177 TYR A C 1
ATOM 1338 O O . TYR A 1 177 ? 11.604 3.531 -3.576 1.00 87.19 177 TYR A O 1
ATOM 1346 N N . TYR A 1 178 ? 9.723 2.517 -4.271 1.00 89.31 178 TYR A N 1
ATOM 1347 C CA . TYR A 1 178 ? 10.013 1.207 -3.698 1.00 89.31 178 TYR A CA 1
ATOM 1348 C C . TYR A 1 178 ? 10.548 0.255 -4.765 1.00 89.31 178 TYR A C 1
ATOM 1350 O O . TYR A 1 178 ? 10.568 0.573 -5.950 1.00 89.31 178 TYR A O 1
ATOM 1358 N N . ARG A 1 179 ? 10.979 -0.933 -4.342 1.00 92.00 179 ARG A N 1
ATOM 1359 C CA . ARG A 1 179 ? 11.401 -2.014 -5.239 1.00 92.00 179 ARG A CA 1
ATOM 1360 C C . ARG A 1 179 ? 10.500 -3.226 -5.067 1.00 92.00 179 ARG A C 1
ATOM 1362 O O . ARG A 1 179 ? 9.954 -3.430 -3.976 1.00 92.00 179 ARG A O 1
ATOM 1369 N N . SER A 1 180 ? 10.402 -4.045 -6.111 1.00 92.56 180 SER A N 1
ATOM 1370 C CA . SER A 1 180 ? 9.758 -5.354 -6.042 1.00 92.56 180 SER A CA 1
ATOM 1371 C C . SER A 1 180 ? 10.372 -6.204 -4.924 1.00 92.56 180 SER A C 1
ATOM 1373 O O . SER A 1 180 ? 11.568 -6.144 -4.646 1.00 92.56 180 SER A O 1
ATOM 1375 N N . GLN A 1 181 ? 9.520 -6.981 -4.254 1.00 90.94 181 GLN A N 1
ATOM 1376 C CA . GLN A 1 181 ? 9.880 -7.788 -3.078 1.00 90.94 181 GLN A CA 1
ATOM 1377 C C . GLN A 1 181 ? 9.792 -9.296 -3.362 1.00 90.94 181 GLN A C 1
ATOM 1379 O O . GLN A 1 181 ? 9.649 -10.103 -2.445 1.00 90.94 181 GLN A O 1
ATOM 1384 N N . VAL A 1 182 ? 9.833 -9.693 -4.639 1.00 94.12 182 VAL A N 1
ATOM 1385 C CA . VAL A 1 182 ? 9.849 -11.111 -5.021 1.00 94.12 182 VAL A CA 1
ATOM 1386 C C . VAL A 1 182 ? 11.246 -11.649 -4.735 1.00 94.12 182 VAL A C 1
ATOM 1388 O O . VAL A 1 182 ? 12.182 -11.388 -5.485 1.00 94.12 182 VAL A O 1
ATOM 1391 N N . VAL A 1 183 ? 11.387 -12.342 -3.605 1.00 95.12 183 VAL A N 1
ATOM 1392 C CA . VAL A 1 183 ? 12.684 -12.795 -3.087 1.00 95.12 183 VAL A CA 1
ATOM 1393 C C . VAL A 1 183 ? 13.445 -13.597 -4.142 1.00 95.12 183 VAL A C 1
ATOM 1395 O O . VAL A 1 183 ? 12.918 -14.557 -4.694 1.00 95.12 183 VAL A O 1
ATOM 1398 N N . GLY A 1 184 ? 14.698 -13.218 -4.388 1.00 94.25 184 GLY A N 1
ATOM 1399 C CA . GLY A 1 184 ? 15.581 -13.866 -5.357 1.00 94.25 184 GLY A CA 1
ATOM 1400 C C . GLY A 1 184 ? 15.413 -13.396 -6.803 1.00 94.25 184 GLY A C 1
ATOM 1401 O O . GLY A 1 184 ? 16.328 -13.627 -7.586 1.00 94.25 184 GLY A O 1
ATOM 1402 N N . ALA A 1 185 ? 14.323 -12.709 -7.155 1.00 96.00 185 ALA A N 1
ATOM 1403 C CA . ALA A 1 185 ? 14.119 -12.124 -8.481 1.00 96.00 185 ALA A CA 1
ATOM 1404 C C . ALA A 1 185 ? 14.682 -10.688 -8.560 1.00 96.00 185 ALA A C 1
ATOM 1406 O O . ALA A 1 185 ? 14.817 -10.035 -7.519 1.00 96.00 185 ALA A O 1
ATOM 1407 N N . PRO A 1 186 ? 14.972 -10.165 -9.769 1.00 96.38 186 PRO A N 1
ATOM 1408 C CA . PRO A 1 186 ? 15.405 -8.781 -9.969 1.00 96.38 186 PRO A CA 1
ATOM 1409 C C . PRO A 1 186 ? 14.534 -7.752 -9.231 1.00 96.38 186 PRO A C 1
ATOM 1411 O O . PRO A 1 186 ? 13.309 -7.722 -9.391 1.00 96.38 186 PRO A O 1
ATOM 1414 N N . ALA A 1 187 ? 15.171 -6.888 -8.435 1.00 95.62 187 ALA A N 1
ATOM 1415 C CA . ALA A 1 187 ? 14.502 -5.818 -7.702 1.00 95.62 187 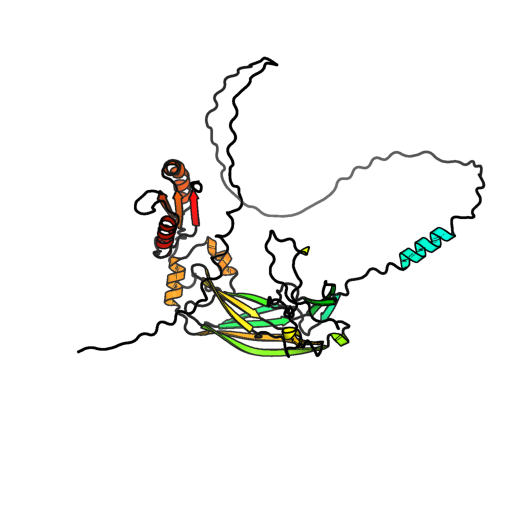ALA A CA 1
ATOM 1416 C C . ALA A 1 187 ? 14.219 -4.628 -8.636 1.00 95.62 187 ALA A C 1
ATOM 1418 O O . ALA A 1 187 ? 15.102 -3.817 -8.915 1.00 95.62 187 ALA A O 1
ATOM 1419 N N . LEU A 1 188 ? 12.981 -4.526 -9.122 1.00 95.38 188 LEU A N 1
ATOM 1420 C CA . LEU A 1 188 ? 12.548 -3.496 -10.070 1.00 95.38 188 LEU A CA 1
ATOM 1421 C C . LEU A 1 188 ? 11.859 -2.333 -9.343 1.00 95.38 188 LEU A C 1
ATOM 1423 O O . LEU A 1 188 ? 11.049 -2.594 -8.447 1.00 95.38 188 LEU A O 1
ATOM 1427 N N . PRO A 1 189 ? 12.136 -1.068 -9.710 1.00 94.56 189 PRO A N 1
ATOM 1428 C CA . PRO A 1 189 ? 11.453 0.084 -9.137 1.00 94.56 189 PRO A CA 1
ATOM 1429 C C . PRO A 1 189 ? 9.942 0.068 -9.388 1.00 94.56 189 PRO A C 1
ATOM 1431 O O . PRO A 1 189 ? 9.480 -0.236 -10.486 1.00 94.56 189 PRO A O 1
ATOM 1434 N N . MET A 1 190 ? 9.181 0.440 -8.364 1.00 93.81 190 MET A N 1
ATOM 1435 C CA . MET A 1 190 ? 7.722 0.479 -8.361 1.00 93.81 190 MET A CA 1
ATOM 1436 C C . MET A 1 190 ? 7.196 1.616 -7.486 1.00 93.81 190 MET A C 1
ATOM 1438 O O . MET A 1 190 ? 7.789 1.981 -6.466 1.00 93.81 190 MET A O 1
ATOM 1442 N N . LEU A 1 191 ? 6.051 2.161 -7.880 1.00 92.69 191 LEU A N 1
ATOM 1443 C CA . LEU A 1 191 ? 5.379 3.255 -7.203 1.00 92.69 191 LEU A CA 1
ATOM 1444 C C . LEU A 1 191 ? 4.138 2.730 -6.493 1.00 92.69 191 LEU A C 1
ATOM 1446 O O . LEU A 1 191 ? 3.329 2.038 -7.099 1.00 92.69 191 LEU A O 1
ATOM 1450 N N . ASN A 1 192 ? 3.965 3.125 -5.233 1.00 92.56 192 ASN A N 1
ATOM 1451 C CA . ASN A 1 192 ? 2.786 2.778 -4.453 1.00 92.56 192 ASN A CA 1
ATOM 1452 C C . ASN A 1 192 ? 2.068 4.051 -4.000 1.00 92.56 192 ASN A C 1
ATOM 1454 O O . ASN A 1 192 ? 2.702 4.987 -3.491 1.00 92.56 192 ASN A O 1
ATOM 1458 N N . ARG A 1 193 ? 0.743 4.074 -4.138 1.00 93.12 193 ARG A N 1
ATOM 1459 C CA . ARG A 1 193 ? -0.137 5.093 -3.552 1.00 93.12 193 ARG A CA 1
ATOM 1460 C C . ARG A 1 193 ? -1.291 4.436 -2.823 1.00 93.12 193 ARG A C 1
ATOM 1462 O O . ARG A 1 193 ? -1.768 3.381 -3.229 1.00 93.12 193 ARG A O 1
ATOM 1469 N N . LEU A 1 194 ? -1.702 5.046 -1.718 1.00 94.88 194 LEU A N 1
ATOM 1470 C CA . LEU A 1 194 ? -2.899 4.625 -1.006 1.00 94.88 194 LEU A CA 1
ATOM 1471 C C . LEU A 1 194 ? -4.086 5.395 -1.567 1.00 94.88 194 LEU A C 1
ATOM 1473 O O . LEU A 1 194 ? -4.047 6.623 -1.638 1.00 94.88 194 LEU A O 1
ATOM 1477 N N . ILE A 1 195 ? -5.121 4.660 -1.946 1.00 94.88 195 ILE A N 1
ATOM 1478 C CA . ILE A 1 195 ? -6.367 5.200 -2.478 1.00 94.88 195 ILE A CA 1
ATOM 1479 C C . ILE A 1 195 ? -7.528 4.756 -1.594 1.00 94.88 195 ILE A C 1
ATOM 1481 O O . ILE A 1 195 ? -7.487 3.673 -1.003 1.00 94.88 195 ILE A O 1
ATOM 1485 N N . GLU A 1 196 ? -8.568 5.573 -1.495 1.00 93.19 196 GLU A N 1
ATOM 1486 C CA . GLU A 1 196 ? -9.831 5.120 -0.920 1.00 93.19 196 GLU A CA 1
ATOM 1487 C C . GLU A 1 196 ? -10.612 4.323 -1.972 1.00 93.19 196 GLU A C 1
ATOM 1489 O O . GLU A 1 196 ? -10.866 4.806 -3.076 1.00 93.19 196 GLU A O 1
ATOM 1494 N N . LEU A 1 197 ? -10.977 3.088 -1.629 1.00 94.06 197 LEU A N 1
ATOM 1495 C CA . LEU A 1 197 ? -11.849 2.251 -2.443 1.00 94.06 197 LEU A CA 1
ATOM 1496 C C . LEU A 1 197 ? -13.293 2.434 -1.977 1.00 94.06 197 LEU A C 1
ATOM 1498 O O . LEU A 1 197 ? -13.538 2.402 -0.768 1.00 94.06 197 LEU A O 1
ATOM 1502 N N . PRO A 1 198 ? -14.266 2.526 -2.893 1.00 92.75 198 PRO A N 1
ATOM 1503 C CA . PRO A 1 198 ? -15.663 2.585 -2.492 1.00 92.75 198 PRO A CA 1
ATOM 1504 C C . PRO A 1 198 ? -16.082 1.298 -1.789 1.00 92.75 198 PRO A C 1
ATOM 1506 O O . PRO A 1 198 ? -15.594 0.198 -2.109 1.00 92.75 198 PRO A O 1
ATOM 1509 N N . LEU A 1 199 ? -17.001 1.415 -0.832 1.00 91.81 199 LEU A N 1
ATOM 1510 C CA . LEU A 1 199 ? -17.494 0.243 -0.117 1.00 91.81 199 LEU A CA 1
ATOM 1511 C C . LEU A 1 199 ? -18.226 -0.693 -1.090 1.00 91.81 199 LEU A C 1
ATOM 1513 O O . LEU A 1 199 ? -19.139 -0.277 -1.795 1.00 91.81 199 LEU A O 1
ATOM 1517 N N . GLY A 1 200 ? -17.812 -1.962 -1.131 1.00 90.50 200 GLY A N 1
ATOM 1518 C CA . GLY A 1 200 ? -18.401 -2.981 -2.007 1.00 90.50 200 GLY A CA 1
ATOM 1519 C C . GLY A 1 200 ? -17.949 -2.941 -3.471 1.00 90.50 200 GLY A C 1
ATOM 1520 O O . GLY A 1 200 ? -18.221 -3.895 -4.190 1.00 90.50 200 GLY A O 1
ATOM 1521 N N . ALA A 1 201 ? -17.219 -1.908 -3.908 1.00 93.25 201 ALA A N 1
ATOM 1522 C CA . ALA A 1 201 ? -16.810 -1.802 -5.306 1.00 93.25 201 ALA A CA 1
ATOM 1523 C C . ALA A 1 201 ? -15.595 -2.673 -5.661 1.00 93.25 201 ALA A C 1
ATOM 1525 O O . ALA A 1 201 ? -14.676 -2.866 -4.862 1.00 93.25 201 ALA A O 1
ATOM 1526 N N . GLU A 1 202 ? -15.538 -3.126 -6.906 1.00 94.38 202 GLU A N 1
ATOM 1527 C CA . GLU A 1 202 ? -14.350 -3.721 -7.511 1.00 94.38 202 GLU A CA 1
ATOM 1528 C C . GLU A 1 202 ? -13.596 -2.668 -8.324 1.00 94.38 202 GLU A C 1
ATOM 1530 O O . GLU A 1 202 ? -14.192 -1.965 -9.141 1.00 94.38 202 GLU A O 1
ATOM 1535 N N . ALA A 1 203 ? -12.282 -2.569 -8.113 1.00 95.62 203 ALA A N 1
ATOM 1536 C CA . ALA A 1 203 ? -11.422 -1.681 -8.885 1.00 95.62 203 ALA A CA 1
ATOM 1537 C C . ALA A 1 203 ? -11.009 -2.348 -10.203 1.00 95.62 203 ALA A C 1
ATOM 1539 O O . ALA A 1 203 ? -10.527 -3.483 -10.209 1.00 95.62 203 ALA A O 1
ATOM 1540 N N . ARG A 1 204 ? -11.164 -1.631 -11.314 1.00 95.31 204 ARG A N 1
ATOM 1541 C CA . ARG A 1 204 ? -10.733 -2.033 -12.656 1.00 95.31 204 ARG A CA 1
ATOM 1542 C C . ARG A 1 204 ? -9.806 -0.971 -13.211 1.00 95.31 204 ARG A C 1
ATOM 1544 O O . ARG A 1 204 ? -10.055 0.214 -13.037 1.00 95.31 204 ARG A O 1
ATOM 1551 N N . VAL A 1 205 ? -8.731 -1.403 -13.853 1.00 96.75 205 VAL A N 1
ATOM 1552 C CA . VAL A 1 205 ? -7.722 -0.498 -14.396 1.00 96.75 205 VAL A CA 1
ATOM 1553 C C . VAL A 1 205 ? -7.804 -0.505 -15.914 1.00 96.75 205 VAL A C 1
ATOM 1555 O O . VAL A 1 205 ? -7.791 -1.570 -16.529 1.00 96.75 205 VAL A O 1
ATOM 1558 N N . GLU A 1 206 ? -7.847 0.682 -16.503 1.00 96.75 206 GLU A N 1
ATOM 1559 C CA . GLU A 1 206 ? -7.776 0.908 -17.942 1.00 96.75 206 GLU A CA 1
ATOM 1560 C C . GLU A 1 206 ? -6.537 1.753 -18.262 1.00 96.75 206 GLU A C 1
ATOM 1562 O O . GLU A 1 206 ? -6.371 2.859 -17.743 1.00 96.75 206 GLU A O 1
ATOM 1567 N N . ILE A 1 207 ? -5.651 1.237 -19.117 1.00 97.50 207 ILE A N 1
ATOM 1568 C CA . ILE A 1 207 ? -4.504 1.998 -19.626 1.00 97.50 207 ILE A CA 1
ATOM 1569 C C . ILE A 1 207 ? -4.965 2.794 -20.844 1.00 97.50 207 ILE A C 1
ATOM 1571 O O . ILE A 1 207 ? -5.416 2.217 -21.829 1.00 97.50 207 ILE A O 1
ATOM 1575 N N . LEU A 1 208 ? -4.834 4.116 -20.778 1.00 97.06 208 LEU A N 1
ATOM 1576 C CA . LEU A 1 208 ? -5.298 5.035 -21.816 1.00 97.06 208 LEU A CA 1
ATOM 1577 C C . LEU A 1 208 ? -4.184 5.387 -22.802 1.00 97.06 208 LEU A C 1
ATOM 1579 O O . LEU A 1 208 ? -4.416 5.467 -24.005 1.00 97.06 208 LEU A O 1
ATOM 1583 N N . ALA A 1 209 ? -2.973 5.597 -22.288 1.00 96.81 209 ALA A N 1
ATOM 1584 C CA . ALA A 1 209 ? -1.794 5.868 -23.096 1.00 96.81 209 ALA A CA 1
ATOM 1585 C C . ALA A 1 209 ? -0.534 5.375 -22.386 1.00 96.81 209 ALA A C 1
ATOM 1587 O O . ALA A 1 209 ? -0.423 5.458 -21.162 1.00 96.81 209 ALA A O 1
ATOM 1588 N N . VAL A 1 210 ? 0.434 4.895 -23.162 1.00 96.81 210 VAL A N 1
ATOM 1589 C CA . VAL A 1 210 ? 1.750 4.502 -22.660 1.00 96.81 210 VAL A CA 1
ATOM 1590 C C . VAL A 1 210 ? 2.828 4.903 -23.663 1.00 96.81 210 VAL A C 1
ATOM 1592 O O . VAL A 1 210 ? 2.696 4.658 -24.861 1.00 96.81 210 VAL A O 1
ATOM 1595 N N . ALA A 1 211 ? 3.889 5.534 -23.169 1.00 96.12 211 ALA A N 1
ATOM 1596 C CA . ALA A 1 211 ? 5.103 5.817 -23.921 1.00 96.12 211 ALA A CA 1
ATOM 1597 C C . ALA A 1 211 ? 6.248 5.011 -23.306 1.00 96.12 211 ALA A C 1
ATOM 1599 O O . ALA A 1 211 ? 6.606 5.219 -22.146 1.00 96.12 211 ALA A O 1
ATOM 1600 N N . GLU A 1 212 ? 6.806 4.079 -24.075 1.00 95.56 212 GLU A N 1
ATOM 1601 C CA . GLU A 1 212 ? 7.872 3.189 -23.618 1.00 95.56 212 GLU A CA 1
ATOM 1602 C C . GLU A 1 212 ? 9.193 3.477 -24.320 1.00 95.56 212 GLU A C 1
ATOM 1604 O O . GLU A 1 212 ? 9.233 3.834 -25.498 1.00 95.56 212 GLU A O 1
ATOM 1609 N N . ARG A 1 213 ? 10.288 3.231 -23.603 1.00 95.00 213 ARG A N 1
ATOM 1610 C CA . ARG A 1 213 ? 11.638 3.251 -24.151 1.00 95.00 213 ARG A CA 1
ATOM 1611 C C . ARG A 1 213 ? 12.406 2.010 -23.733 1.00 95.00 213 ARG A C 1
ATOM 1613 O O . ARG A 1 213 ? 12.383 1.602 -22.570 1.00 95.00 213 ARG A O 1
ATOM 1620 N N . GLU A 1 214 ? 13.117 1.431 -24.689 1.00 95.56 214 GLU A N 1
ATOM 1621 C CA . GLU A 1 214 ? 14.058 0.351 -24.430 1.00 95.56 214 GLU A CA 1
ATOM 1622 C C . GLU A 1 214 ? 15.457 0.905 -24.165 1.00 95.56 214 GLU A C 1
ATOM 1624 O O . GLU A 1 214 ? 15.905 1.847 -24.819 1.00 95.56 214 GLU A O 1
ATOM 1629 N N . ILE A 1 215 ? 16.139 0.328 -23.180 1.00 94.06 215 ILE A N 1
ATOM 1630 C CA . ILE A 1 215 ? 17.449 0.776 -22.716 1.00 94.06 215 ILE A CA 1
ATOM 1631 C C . ILE A 1 215 ? 18.358 -0.440 -22.625 1.00 94.06 215 ILE A C 1
ATOM 1633 O O . ILE A 1 215 ? 18.112 -1.350 -21.832 1.00 94.06 215 ILE A O 1
ATOM 1637 N N . ASP A 1 216 ? 19.410 -0.443 -23.435 1.00 93.69 216 ASP A N 1
ATOM 1638 C CA . ASP A 1 216 ? 20.482 -1.427 -23.355 1.00 93.69 216 ASP A CA 1
ATOM 1639 C C . ASP A 1 216 ? 21.412 -1.061 -22.190 1.00 93.69 216 ASP A C 1
ATOM 1641 O O . ASP A 1 216 ? 22.070 -0.017 -22.200 1.00 93.69 216 ASP A O 1
ATOM 1645 N N . LEU A 1 217 ? 21.443 -1.907 -21.159 1.00 90.88 217 LEU A N 1
ATOM 1646 C CA . LEU A 1 217 ? 22.286 -1.677 -19.990 1.00 90.88 217 LEU A CA 1
ATOM 1647 C C . LEU A 1 217 ? 23.763 -1.923 -20.304 1.00 90.88 217 LEU A C 1
ATOM 1649 O O . LEU A 1 217 ? 24.624 -1.226 -19.767 1.00 90.88 217 LEU A O 1
ATOM 1653 N N . ALA A 1 218 ? 24.075 -2.868 -21.194 1.00 88.12 218 ALA A N 1
ATOM 1654 C CA . ALA A 1 218 ? 25.450 -3.157 -21.580 1.00 88.12 218 ALA A CA 1
ATOM 1655 C C . ALA A 1 218 ? 26.074 -1.964 -22.319 1.00 88.12 218 ALA A C 1
ATOM 1657 O O . ALA A 1 218 ? 27.218 -1.605 -22.034 1.00 88.12 218 ALA A O 1
ATOM 1658 N N . ALA A 1 219 ? 25.302 -1.290 -23.179 1.00 87.81 219 ALA A N 1
ATOM 1659 C CA . ALA A 1 219 ? 25.729 -0.067 -23.864 1.00 87.81 219 ALA A CA 1
ATOM 1660 C C . ALA A 1 219 ? 26.044 1.099 -22.903 1.00 87.81 219 ALA A C 1
ATOM 1662 O O . ALA A 1 219 ? 26.842 1.975 -23.232 1.00 87.81 219 ALA A O 1
ATOM 1663 N N . LEU A 1 220 ? 25.456 1.099 -21.702 1.00 85.12 220 LEU A N 1
ATOM 1664 C CA . LEU A 1 220 ? 25.702 2.089 -20.647 1.00 85.12 220 LEU A CA 1
ATOM 1665 C C . LEU A 1 220 ? 26.823 1.682 -19.674 1.00 85.12 220 LEU A C 1
ATOM 1667 O O . LEU A 1 220 ? 27.031 2.355 -18.666 1.00 85.12 220 LEU A O 1
ATOM 1671 N N . GLY A 1 221 ? 27.528 0.577 -19.938 1.00 85.94 221 GLY A N 1
ATOM 1672 C CA . GLY A 1 221 ? 28.536 0.026 -19.026 1.00 85.94 221 GLY A CA 1
ATOM 1673 C C . GLY A 1 221 ? 27.948 -0.660 -17.785 1.00 85.94 221 GLY A C 1
ATOM 1674 O O . GLY A 1 221 ? 28.689 -0.995 -16.865 1.00 85.94 221 GLY A O 1
ATOM 1675 N N . LEU A 1 222 ? 26.634 -0.903 -17.759 1.00 86.50 222 LEU A N 1
ATOM 1676 C CA . LEU A 1 222 ? 25.882 -1.552 -16.677 1.00 86.50 222 LEU A CA 1
ATOM 1677 C C . LEU A 1 222 ? 25.587 -3.018 -17.031 1.00 86.50 222 LEU A C 1
ATOM 1679 O O . LEU A 1 222 ? 24.450 -3.481 -17.012 1.00 86.50 222 LEU A O 1
ATOM 1683 N N . GLY A 1 223 ? 26.624 -3.758 -17.421 1.00 85.06 223 GLY A N 1
ATOM 1684 C CA . GLY A 1 223 ? 26.486 -5.127 -17.922 1.00 85.06 223 GLY A CA 1
ATOM 1685 C C . GLY A 1 223 ? 26.207 -6.194 -16.855 1.00 85.06 223 GLY A C 1
ATOM 1686 O O . GLY A 1 223 ? 26.002 -7.354 -17.224 1.00 85.06 223 GLY A O 1
ATOM 1687 N N . ASP A 1 224 ? 26.237 -5.851 -15.565 1.00 93.75 224 ASP A N 1
ATOM 1688 C CA . ASP A 1 224 ? 25.953 -6.789 -14.475 1.00 93.75 224 ASP A CA 1
ATOM 1689 C C . ASP A 1 224 ? 24.439 -7.018 -14.319 1.00 93.75 224 ASP A C 1
ATOM 1691 O O . ASP A 1 224 ? 23.651 -6.090 -14.538 1.00 93.75 224 ASP A O 1
ATOM 1695 N N . PRO A 1 225 ? 24.007 -8.224 -13.903 1.00 94.38 225 PRO A N 1
ATOM 1696 C CA . PRO A 1 225 ? 22.600 -8.505 -13.631 1.00 94.38 225 PRO A CA 1
ATOM 1697 C C . PRO A 1 225 ? 22.021 -7.548 -12.583 1.00 94.38 225 PRO A C 1
ATOM 1699 O O . PRO A 1 225 ? 22.729 -7.078 -11.691 1.00 94.38 225 PRO A O 1
ATOM 1702 N N . LEU A 1 226 ? 20.715 -7.280 -12.650 1.00 95.62 226 LEU A N 1
ATOM 1703 C CA . LEU A 1 226 ? 20.064 -6.469 -11.619 1.00 95.62 226 LEU A CA 1
ATOM 1704 C C . LEU A 1 226 ? 20.121 -7.156 -10.251 1.00 95.62 226 LEU A C 1
ATOM 1706 O O . LEU A 1 226 ? 19.986 -8.372 -10.177 1.00 95.62 226 LEU A O 1
ATOM 1710 N N . LEU A 1 227 ? 20.279 -6.396 -9.168 1.00 96.31 227 LEU A N 1
ATOM 1711 C CA . LEU A 1 227 ? 20.338 -6.926 -7.803 1.00 96.31 227 LEU A CA 1
ATOM 1712 C C . LEU A 1 227 ? 19.023 -7.648 -7.429 1.00 96.31 227 LEU A C 1
ATOM 1714 O O . LEU A 1 227 ? 17.952 -7.053 -7.585 1.00 96.31 227 LEU A O 1
ATOM 1718 N N . PRO A 1 228 ? 19.064 -8.889 -6.906 1.00 96.25 228 PRO A N 1
ATOM 1719 C CA . PRO A 1 228 ? 17.860 -9.603 -6.496 1.00 96.25 228 PRO A CA 1
ATOM 1720 C C . PRO A 1 228 ? 17.277 -9.054 -5.191 1.00 96.25 228 PRO A C 1
ATOM 1722 O O . PRO A 1 228 ? 18.014 -8.689 -4.265 1.00 96.25 228 PRO A O 1
ATOM 1725 N N . ALA A 1 229 ? 15.950 -9.067 -5.067 1.00 95.69 229 ALA A N 1
ATOM 1726 C CA . ALA A 1 229 ? 15.280 -8.708 -3.823 1.00 95.69 229 ALA A CA 1
ATOM 1727 C C . ALA A 1 229 ? 15.630 -9.712 -2.711 1.00 95.69 229 ALA A C 1
ATOM 1729 O O . ALA A 1 229 ? 15.516 -10.927 -2.884 1.00 95.69 229 ALA A O 1
ATOM 1730 N N . GLN A 1 230 ? 16.063 -9.201 -1.558 1.00 94.50 230 GLN A N 1
ATOM 1731 C CA . GLN A 1 230 ? 16.420 -10.013 -0.394 1.00 94.50 230 GLN A CA 1
ATOM 1732 C C . GLN A 1 230 ? 15.234 -10.127 0.575 1.00 94.50 230 GLN A C 1
ATOM 1734 O O . GLN A 1 230 ? 14.398 -9.221 0.628 1.00 94.50 230 GLN A O 1
ATOM 1739 N N . PRO A 1 231 ? 15.131 -11.222 1.350 1.00 92.38 231 PRO A N 1
ATOM 1740 C CA . PRO A 1 231 ? 14.068 -11.368 2.335 1.00 92.38 231 PRO A CA 1
ATOM 1741 C C . PRO A 1 231 ? 14.182 -10.309 3.438 1.00 92.38 231 PRO A C 1
ATOM 1743 O O . PRO A 1 231 ? 15.274 -9.856 3.784 1.00 92.38 231 PRO A O 1
ATOM 1746 N N . SER A 1 232 ? 13.044 -9.942 4.030 1.00 91.56 232 SER A N 1
ATOM 1747 C CA . SER A 1 232 ? 13.039 -9.074 5.207 1.00 91.56 232 SER A CA 1
ATOM 1748 C C . SER A 1 232 ? 13.778 -9.732 6.372 1.00 91.56 232 SER A C 1
ATOM 1750 O O . SER A 1 232 ? 13.624 -10.926 6.631 1.00 91.56 232 SER A O 1
ATOM 1752 N N . LEU A 1 233 ? 14.555 -8.933 7.099 1.00 89.81 233 LEU A N 1
ATOM 1753 C CA . LEU A 1 233 ? 15.321 -9.391 8.251 1.00 89.81 233 LEU A CA 1
ATOM 1754 C C . LEU A 1 233 ? 14.542 -9.179 9.547 1.00 89.81 233 LEU A C 1
ATOM 1756 O O . LEU A 1 233 ? 13.957 -8.118 9.776 1.00 89.81 233 LEU A O 1
ATOM 1760 N N . ALA A 1 234 ? 14.568 -10.185 10.422 1.00 89.75 234 ALA A N 1
ATOM 1761 C CA . ALA A 1 234 ? 14.123 -10.004 11.796 1.00 89.75 234 ALA A CA 1
ATOM 1762 C C . ALA A 1 234 ? 15.045 -8.999 12.498 1.00 89.75 234 ALA A C 1
ATOM 1764 O O . ALA A 1 234 ? 16.261 -9.046 12.326 1.00 89.75 234 ALA A O 1
ATOM 1765 N N . LYS A 1 235 ? 14.479 -8.124 13.338 1.00 89.06 235 LYS A N 1
ATOM 1766 C CA . LYS A 1 235 ? 15.248 -7.076 14.038 1.00 89.06 235 LYS A CA 1
ATOM 1767 C C . LYS A 1 235 ? 16.373 -7.627 14.926 1.00 89.06 235 LYS A C 1
ATOM 1769 O O . LYS A 1 235 ? 17.321 -6.910 15.205 1.00 89.06 235 LYS A O 1
ATOM 1774 N N . SER A 1 236 ? 16.242 -8.870 15.386 1.00 91.88 236 SER A N 1
ATOM 1775 C CA . SER A 1 236 ? 17.215 -9.567 16.232 1.00 91.88 236 SER A CA 1
ATOM 1776 C C . SER A 1 236 ? 18.199 -10.445 15.454 1.00 91.88 236 SER A C 1
ATOM 1778 O O . SER A 1 236 ? 19.062 -11.061 16.073 1.00 91.88 236 SER A O 1
ATOM 1780 N N . ALA A 1 237 ? 18.037 -10.584 14.135 1.00 88.69 237 ALA A N 1
ATOM 1781 C CA . ALA A 1 237 ? 18.914 -11.422 13.329 1.00 88.69 237 ALA A CA 1
ATOM 1782 C C . ALA A 1 237 ? 20.195 -10.665 12.963 1.00 88.69 237 ALA A C 1
ATOM 1784 O O . ALA A 1 237 ? 20.138 -9.490 12.608 1.00 88.69 237 ALA A O 1
ATOM 1785 N N . ASP A 1 238 ? 21.333 -11.360 12.999 1.00 88.12 238 ASP A N 1
ATOM 1786 C CA . ASP A 1 238 ? 22.598 -10.836 12.488 1.00 88.12 238 ASP A CA 1
ATOM 1787 C C . ASP A 1 238 ? 22.554 -10.768 10.947 1.00 88.12 238 ASP A C 1
ATOM 1789 O O . ASP A 1 238 ? 22.415 -11.820 10.307 1.00 88.12 238 ASP A O 1
ATOM 1793 N N . PRO A 1 239 ? 22.683 -9.577 10.327 1.00 83.38 239 PRO A N 1
ATOM 1794 C CA . PRO A 1 239 ? 22.684 -9.430 8.873 1.00 83.38 239 PRO A CA 1
ATOM 1795 C C . PRO A 1 239 ? 23.781 -10.236 8.168 1.00 83.38 239 PRO A C 1
ATOM 1797 O O . PRO A 1 239 ? 23.557 -10.700 7.052 1.00 83.38 239 PRO A O 1
ATOM 1800 N N . ALA A 1 240 ? 24.941 -10.434 8.803 1.00 83.94 240 ALA A N 1
ATOM 1801 C CA . ALA A 1 240 ? 26.063 -11.153 8.195 1.00 83.94 240 ALA A CA 1
ATOM 1802 C C . ALA A 1 240 ? 25.810 -12.666 8.084 1.00 83.94 240 ALA A C 1
ATOM 1804 O O . ALA A 1 240 ? 26.373 -13.333 7.219 1.00 83.94 240 ALA A O 1
ATOM 1805 N N . SER A 1 241 ? 24.937 -13.206 8.938 1.00 83.12 241 SER A N 1
ATOM 1806 C CA . SER A 1 241 ? 24.596 -14.634 8.963 1.00 83.12 241 SER A CA 1
ATOM 1807 C C . SER A 1 241 ? 23.604 -15.055 7.872 1.00 83.12 241 SER A C 1
ATOM 1809 O O . SER A 1 241 ? 23.322 -16.244 7.709 1.00 83.12 241 SER A O 1
ATOM 1811 N N . GLN A 1 242 ? 23.040 -14.094 7.135 1.00 83.62 242 GLN A N 1
ATOM 1812 C CA . GLN A 1 242 ? 21.898 -14.342 6.267 1.00 83.62 242 GLN A CA 1
ATOM 1813 C C . GLN A 1 242 ? 22.344 -14.713 4.853 1.00 83.62 242 GLN A C 1
ATOM 1815 O O . GLN A 1 242 ? 23.075 -13.957 4.211 1.00 83.62 242 GLN A O 1
ATOM 1820 N N . PRO A 1 243 ? 21.904 -15.869 4.334 1.00 89.31 243 PRO A N 1
ATOM 1821 C CA . PRO A 1 243 ? 22.323 -16.321 3.021 1.00 89.31 243 PRO A CA 1
ATOM 1822 C C . PRO A 1 243 ? 21.720 -15.439 1.928 1.00 89.31 243 PRO A C 1
ATOM 1824 O O . PRO A 1 243 ? 20.509 -15.204 1.893 1.00 89.31 243 PRO A O 1
ATOM 1827 N N . PHE A 1 244 ? 22.567 -15.028 0.988 1.00 92.75 244 PHE A N 1
ATOM 1828 C CA . PHE A 1 244 ? 22.142 -14.298 -0.199 1.00 92.75 244 PHE A CA 1
ATOM 1829 C C . PHE A 1 244 ? 21.153 -15.137 -1.020 1.00 92.75 244 PHE A C 1
ATOM 1831 O O . PHE A 1 244 ? 21.388 -16.321 -1.287 1.00 92.75 244 PHE A O 1
ATOM 1838 N N . ARG A 1 245 ? 20.021 -14.539 -1.399 1.00 94.44 245 ARG A N 1
ATOM 1839 C CA . ARG A 1 245 ? 18.984 -15.186 -2.212 1.00 94.44 245 ARG A CA 1
ATOM 1840 C C . ARG A 1 245 ? 19.071 -14.703 -3.652 1.00 94.44 245 ARG A C 1
ATOM 1842 O O . ARG A 1 245 ? 18.967 -13.509 -3.913 1.00 94.44 245 ARG A O 1
ATOM 1849 N N . TYR A 1 246 ? 19.220 -15.656 -4.561 1.00 94.88 246 TYR A N 1
ATOM 1850 C CA . TYR A 1 246 ? 19.240 -15.463 -6.005 1.00 94.88 246 TYR A CA 1
ATOM 1851 C C . TYR A 1 246 ? 18.438 -16.600 -6.634 1.00 94.88 246 TYR A C 1
ATOM 1853 O O . TYR A 1 246 ? 18.694 -17.762 -6.312 1.00 94.88 246 TYR A O 1
ATOM 1861 N N . ASP A 1 247 ? 17.465 -16.274 -7.480 1.00 95.38 247 ASP A N 1
ATOM 1862 C CA . ASP A 1 247 ? 16.635 -17.249 -8.186 1.00 95.38 247 ASP A CA 1
ATOM 1863 C C . ASP A 1 247 ? 17.067 -17.353 -9.658 1.00 95.38 247 ASP A C 1
ATOM 1865 O O . ASP A 1 247 ? 16.690 -16.504 -10.466 1.00 95.38 247 ASP A O 1
ATOM 1869 N N . PRO A 1 248 ? 17.814 -18.398 -10.057 1.00 93.56 248 PRO A N 1
ATOM 1870 C CA . PRO A 1 248 ? 18.266 -18.550 -11.436 1.00 93.56 248 PRO A CA 1
ATOM 1871 C C . PRO A 1 248 ? 17.135 -18.612 -12.466 1.00 93.56 248 PRO A C 1
ATOM 1873 O O . PRO A 1 248 ? 17.376 -18.270 -13.621 1.00 93.56 248 PRO A O 1
ATOM 1876 N N . ALA A 1 249 ? 15.928 -19.049 -12.086 1.00 94.81 249 ALA A N 1
ATOM 1877 C CA . ALA A 1 249 ? 14.797 -19.114 -13.007 1.00 94.81 249 ALA A CA 1
ATOM 1878 C C . ALA A 1 249 ? 14.298 -17.708 -13.365 1.00 94.81 249 ALA A C 1
ATOM 1880 O O . ALA A 1 249 ? 14.076 -17.419 -14.540 1.00 94.81 249 ALA A O 1
ATOM 1881 N N . ALA A 1 250 ? 14.218 -16.806 -12.382 1.00 93.75 250 ALA A N 1
ATOM 1882 C CA . ALA A 1 250 ? 13.862 -15.409 -12.617 1.00 93.75 250 ALA A CA 1
ATOM 1883 C C . ALA A 1 250 ? 14.861 -14.706 -13.553 1.00 93.75 250 ALA A C 1
ATOM 1885 O O . ALA A 1 250 ? 14.459 -13.900 -14.383 1.00 93.75 250 ALA A O 1
ATOM 1886 N N . TYR A 1 251 ? 16.151 -15.049 -13.490 1.00 94.75 251 TYR A N 1
ATOM 1887 C CA . TYR A 1 251 ? 17.184 -14.487 -14.377 1.00 94.75 251 TYR A CA 1
ATOM 1888 C C . TYR A 1 251 ? 17.289 -15.170 -15.750 1.00 94.75 251 TYR A C 1
ATOM 1890 O O . TYR A 1 251 ? 18.191 -14.851 -16.518 1.00 94.75 251 TYR A O 1
ATOM 1898 N N . ARG A 1 252 ? 16.376 -16.089 -16.072 1.00 93.75 252 ARG A N 1
ATOM 1899 C CA . ARG A 1 252 ? 16.189 -16.660 -17.420 1.00 93.75 252 ARG A CA 1
ATOM 1900 C C . ARG A 1 252 ? 14.809 -16.339 -18.000 1.00 93.75 252 ARG A C 1
ATOM 1902 O O . ARG A 1 252 ? 14.476 -16.790 -19.088 1.00 93.75 252 ARG A O 1
ATOM 1909 N N . ALA A 1 253 ? 13.974 -15.615 -17.254 1.00 90.38 253 ALA A N 1
ATOM 1910 C CA . ALA A 1 253 ? 12.629 -15.266 -17.684 1.00 90.38 253 ALA A CA 1
ATOM 1911 C C . ALA A 1 253 ? 12.651 -14.084 -18.664 1.00 90.38 253 ALA A C 1
ATOM 1913 O O . ALA A 1 253 ? 13.385 -13.118 -18.463 1.00 90.38 253 ALA A O 1
ATOM 1914 N N . GLU A 1 254 ? 11.787 -14.124 -19.678 1.00 90.31 254 GLU A N 1
ATOM 1915 C CA . GLU A 1 254 ? 11.637 -13.052 -20.663 1.00 90.31 254 GLU A CA 1
ATOM 1916 C C . GLU A 1 254 ? 10.172 -12.592 -20.777 1.00 90.31 254 GLU A C 1
ATOM 1918 O O . GLU A 1 254 ? 9.354 -13.318 -21.343 1.00 90.31 254 GLU A O 1
ATOM 1923 N N . PRO A 1 255 ? 9.815 -11.377 -20.315 1.00 92.38 255 PRO A N 1
ATOM 1924 C CA . PRO A 1 255 ? 10.524 -10.517 -19.361 1.00 92.38 255 PRO A CA 1
ATOM 1925 C C . PRO A 1 255 ? 10.253 -10.888 -17.892 1.00 92.38 255 PRO A C 1
ATOM 1927 O O . PRO A 1 255 ? 9.242 -11.501 -17.551 1.00 92.38 255 PRO A O 1
ATOM 1930 N N . VAL A 1 256 ? 11.100 -10.386 -16.992 1.00 93.38 256 VAL A N 1
ATOM 1931 C CA . VAL A 1 256 ? 10.737 -10.187 -15.584 1.00 93.38 256 VAL A CA 1
ATOM 1932 C C . VAL A 1 256 ? 9.942 -8.888 -15.487 1.00 93.38 256 VAL A C 1
ATOM 1934 O O . VAL A 1 256 ? 10.495 -7.794 -15.630 1.00 93.38 256 VAL A O 1
ATOM 1937 N N . ALA A 1 257 ? 8.638 -9.012 -15.257 1.00 92.19 257 ALA A N 1
ATOM 1938 C CA . ALA A 1 257 ? 7.713 -7.890 -15.172 1.00 92.19 257 ALA A CA 1
ATOM 1939 C C . ALA A 1 257 ? 6.593 -8.163 -14.156 1.00 92.19 257 ALA A C 1
ATOM 1941 O O . ALA A 1 257 ? 6.375 -9.295 -13.720 1.00 92.19 257 ALA A O 1
ATOM 1942 N N . ARG A 1 258 ? 5.887 -7.098 -13.779 1.00 91.94 258 ARG A N 1
ATOM 1943 C CA . ARG A 1 258 ? 4.588 -7.142 -13.093 1.00 91.94 258 ARG A CA 1
ATOM 1944 C C . ARG A 1 258 ? 3.572 -6.417 -13.967 1.00 91.94 258 ARG A C 1
ATOM 1946 O O . ARG A 1 258 ? 3.957 -5.756 -14.931 1.00 91.94 258 ARG A O 1
ATOM 1953 N N . ASP A 1 259 ? 2.302 -6.495 -13.593 1.00 93.94 259 ASP A N 1
ATOM 1954 C CA . ASP A 1 259 ? 1.276 -5.653 -14.199 1.00 93.94 259 ASP A CA 1
ATOM 1955 C C . ASP A 1 259 ? 1.681 -4.178 -14.082 1.00 93.94 259 ASP A C 1
ATOM 1957 O O . ASP A 1 259 ? 2.111 -3.720 -13.015 1.00 93.94 259 ASP A O 1
ATOM 1961 N N . LEU A 1 260 ? 1.565 -3.444 -15.195 1.00 95.19 260 LEU A N 1
ATOM 1962 C CA . LEU A 1 260 ? 1.982 -2.042 -15.281 1.00 95.19 260 LEU A CA 1
ATOM 1963 C C . LEU A 1 260 ? 1.286 -1.197 -14.213 1.00 95.19 260 LEU A C 1
ATOM 1965 O O . LEU A 1 260 ? 1.916 -0.344 -13.592 1.00 95.19 260 LEU A O 1
ATOM 1969 N N . VAL A 1 261 ? 0.001 -1.467 -13.985 1.00 97.31 261 VAL A N 1
ATOM 1970 C CA . VAL A 1 261 ? -0.804 -0.864 -12.930 1.00 97.31 261 VAL A CA 1
ATOM 1971 C C . VAL A 1 261 ? -1.703 -1.941 -12.328 1.00 97.31 261 VAL A C 1
ATOM 1973 O O . VAL A 1 261 ? -2.396 -2.650 -13.055 1.00 97.31 261 VAL A O 1
ATOM 1976 N N . ALA A 1 262 ? -1.726 -2.034 -11.004 1.00 96.50 262 ALA A N 1
ATOM 1977 C CA . ALA A 1 262 ? -2.597 -2.929 -10.256 1.00 96.50 262 ALA A CA 1
ATOM 1978 C C . ALA A 1 262 ? -3.182 -2.219 -9.032 1.00 96.50 262 ALA A C 1
ATOM 1980 O O . ALA A 1 262 ? -2.570 -1.313 -8.465 1.00 96.50 262 ALA A O 1
ATOM 1981 N N . VAL A 1 263 ? -4.362 -2.653 -8.592 1.00 96.62 263 VAL A N 1
ATOM 1982 C CA . VAL A 1 263 ? -4.981 -2.183 -7.348 1.00 96.62 263 VAL A CA 1
ATOM 1983 C C . VAL A 1 263 ? -5.141 -3.366 -6.406 1.00 96.62 263 VAL A C 1
ATOM 1985 O O . VAL A 1 263 ? -5.811 -4.343 -6.729 1.00 96.62 263 VAL A O 1
ATOM 1988 N N . VAL A 1 264 ? -4.528 -3.269 -5.229 1.00 95.81 264 VAL A N 1
ATOM 1989 C CA . VAL A 1 264 ? -4.587 -4.293 -4.182 1.00 95.81 264 VAL A CA 1
ATOM 1990 C C . VAL A 1 264 ? -5.442 -3.784 -3.029 1.00 95.81 264 VAL A C 1
ATOM 1992 O O . VAL A 1 264 ? -5.141 -2.745 -2.442 1.00 95.81 264 VAL A O 1
ATOM 1995 N N . ASP A 1 265 ? -6.490 -4.520 -2.664 1.00 95.19 265 ASP A N 1
ATOM 1996 C CA . ASP A 1 265 ? -7.281 -4.217 -1.469 1.00 95.19 265 ASP A CA 1
ATOM 1997 C C . ASP A 1 265 ? -6.447 -4.483 -0.203 1.00 95.19 265 ASP A C 1
ATOM 1999 O O . ASP A 1 265 ? -6.009 -5.609 0.044 1.00 95.19 265 ASP A O 1
ATOM 2003 N N . CYS A 1 266 ? -6.196 -3.438 0.588 1.00 94.81 266 CYS A N 1
ATOM 2004 C CA . CYS A 1 266 ? -5.446 -3.524 1.843 1.00 94.81 266 CYS A CA 1
ATOM 2005 C C . CYS A 1 266 ? -6.358 -3.710 3.064 1.00 94.81 266 CYS A C 1
ATOM 2007 O O . CYS A 1 266 ? -5.860 -3.807 4.189 1.00 94.81 266 CYS A O 1
ATOM 2009 N N . GLY A 1 267 ? -7.674 -3.765 2.861 1.00 94.00 267 GLY A N 1
ATOM 2010 C CA . GLY A 1 267 ? -8.675 -3.901 3.905 1.00 94.00 267 GLY A CA 1
ATOM 2011 C C . GLY A 1 267 ? -9.296 -2.567 4.302 1.00 94.00 267 GLY A C 1
ATOM 2012 O O . GLY A 1 267 ? -9.383 -1.622 3.522 1.00 94.00 267 GLY A O 1
ATOM 2013 N N . GLN A 1 268 ? -9.779 -2.497 5.539 1.00 91.62 268 GLN A N 1
ATOM 2014 C CA . GLN A 1 268 ? -10.628 -1.404 5.996 1.00 91.62 268 GLN A CA 1
ATOM 2015 C C . GLN A 1 268 ? -10.025 -0.684 7.199 1.00 91.62 268 GLN A C 1
ATOM 2017 O O . GLN A 1 268 ? -9.738 -1.286 8.234 1.00 91.62 268 GLN A O 1
ATOM 2022 N N . LEU A 1 269 ? -9.890 0.633 7.071 1.00 91.50 269 LEU A N 1
ATOM 2023 C CA . LEU A 1 269 ? -9.552 1.542 8.150 1.00 91.50 269 LEU A CA 1
ATOM 2024 C C . LEU A 1 269 ? -10.818 2.280 8.584 1.00 91.50 269 LEU A C 1
ATOM 2026 O O . LEU A 1 269 ? -11.175 3.318 8.028 1.00 91.50 269 LEU A O 1
ATOM 2030 N N . ARG A 1 270 ? -11.485 1.751 9.614 1.00 90.56 270 ARG A N 1
ATOM 2031 C CA . ARG A 1 270 ? -12.735 2.307 10.151 1.00 90.56 270 ARG A CA 1
ATOM 2032 C C . ARG A 1 270 ? -13.770 2.550 9.040 1.00 90.56 270 ARG A C 1
ATOM 2034 O O . ARG A 1 270 ? -14.339 1.593 8.526 1.00 90.56 270 ARG A O 1
ATOM 2041 N N . GLY A 1 271 ? -14.019 3.812 8.690 1.00 88.62 271 GLY A N 1
ATOM 2042 C CA . GLY A 1 271 ? -15.014 4.213 7.701 1.00 88.62 271 GLY A CA 1
ATOM 2043 C C . GLY A 1 271 ? -14.528 4.183 6.255 1.00 88.62 271 GLY A C 1
ATOM 2044 O O . GLY A 1 271 ? -15.351 4.315 5.358 1.00 88.62 271 GLY A O 1
ATOM 2045 N N . ALA A 1 272 ? -13.224 4.016 6.028 1.00 90.69 272 ALA A N 1
ATOM 2046 C CA . ALA A 1 272 ? -12.617 4.028 4.703 1.00 90.69 272 ALA A CA 1
ATOM 2047 C C . ALA A 1 272 ? -12.048 2.648 4.365 1.00 90.69 272 ALA A C 1
ATOM 2049 O O . ALA A 1 272 ? -11.289 2.064 5.144 1.00 90.69 272 ALA A O 1
ATOM 2050 N N . ARG A 1 273 ? -12.381 2.123 3.187 1.00 93.56 273 ARG A N 1
ATOM 2051 C CA . ARG A 1 273 ? -11.694 0.954 2.633 1.00 93.56 273 ARG A CA 1
ATOM 2052 C C . ARG A 1 273 ? -10.458 1.439 1.884 1.00 93.56 273 ARG A C 1
ATOM 2054 O O . ARG A 1 273 ? -10.536 2.366 1.087 1.00 93.56 273 ARG A O 1
ATOM 2061 N N . VAL A 1 274 ? -9.308 0.848 2.177 1.00 95.25 274 VAL A N 1
ATOM 2062 C CA . VAL A 1 274 ? -8.008 1.323 1.704 1.00 95.25 274 VAL A CA 1
ATOM 2063 C C . VAL A 1 274 ? -7.488 0.371 0.640 1.00 95.25 274 VAL A C 1
ATOM 2065 O O . VAL A 1 274 ? -7.285 -0.813 0.894 1.00 95.25 274 VAL A O 1
ATOM 2068 N N . GLY A 1 275 ? -7.225 0.906 -0.545 1.00 95.69 275 GLY A N 1
ATOM 2069 C CA . GLY A 1 275 ? -6.525 0.226 -1.624 1.00 95.69 275 GLY A CA 1
ATOM 2070 C C . GLY A 1 275 ? -5.088 0.714 -1.738 1.00 95.69 275 GLY A C 1
ATOM 2071 O O . GLY A 1 275 ? -4.765 1.846 -1.377 1.00 95.69 275 GLY A O 1
ATOM 2072 N N . ARG A 1 276 ? -4.217 -0.135 -2.277 1.00 95.75 276 ARG A N 1
ATOM 2073 C CA . ARG A 1 276 ? -2.881 0.242 -2.727 1.00 95.75 276 ARG A CA 1
ATOM 2074 C C . ARG A 1 276 ? -2.835 0.157 -4.244 1.00 95.75 276 ARG A C 1
ATOM 2076 O O . ARG A 1 276 ? -2.932 -0.929 -4.805 1.00 95.75 276 ARG A O 1
ATOM 2083 N N . LEU A 1 277 ? -2.691 1.313 -4.874 1.00 96.12 277 LEU A N 1
ATOM 2084 C CA . LEU A 1 277 ? -2.367 1.452 -6.283 1.00 96.12 277 LEU A CA 1
ATOM 2085 C C . LEU A 1 277 ? -0.870 1.180 -6.454 1.00 96.12 277 LEU A C 1
ATOM 2087 O O . LEU A 1 277 ? -0.046 1.917 -5.911 1.00 96.12 277 LEU A O 1
ATOM 2091 N N . GLU A 1 278 ? -0.537 0.114 -7.170 1.00 95.75 278 GLU A N 1
ATOM 2092 C CA . GLU A 1 278 ? 0.825 -0.291 -7.515 1.00 95.75 278 GLU A CA 1
ATOM 2093 C C . GLU A 1 278 ? 1.064 0.026 -8.995 1.00 95.75 278 GLU A C 1
ATOM 2095 O O . GLU A 1 278 ? 0.309 -0.427 -9.850 1.00 95.75 278 GLU A O 1
ATOM 2100 N N . VAL A 1 279 ? 2.110 0.791 -9.310 1.00 95.88 279 VAL A N 1
ATOM 2101 C CA . VAL A 1 279 ? 2.527 1.093 -10.687 1.00 95.88 279 VAL A CA 1
ATOM 2102 C C . VAL A 1 279 ? 3.950 0.582 -10.888 1.00 95.88 279 VAL A C 1
ATOM 2104 O O . VAL A 1 279 ? 4.870 1.003 -10.183 1.00 95.88 279 VAL A O 1
ATOM 2107 N N . SER A 1 280 ? 4.138 -0.330 -11.839 1.00 95.94 280 SER A N 1
ATOM 2108 C CA . SER A 1 280 ? 5.417 -0.986 -12.139 1.00 95.94 280 SER A CA 1
ATOM 2109 C C . SER A 1 280 ? 5.883 -0.611 -13.550 1.00 95.94 280 SER A C 1
ATOM 2111 O O . SER A 1 280 ? 5.630 -1.354 -14.494 1.00 95.94 280 SER A O 1
ATOM 2113 N N . PRO A 1 281 ? 6.558 0.538 -13.734 1.00 95.44 281 PRO A N 1
ATOM 2114 C CA . PRO A 1 281 ? 6.876 1.047 -15.066 1.00 95.44 281 PRO A CA 1
ATOM 2115 C C . PRO A 1 281 ? 8.128 0.422 -15.690 1.00 95.44 281 PRO A C 1
ATOM 2117 O O . PRO A 1 281 ? 8.456 0.736 -16.828 1.00 95.44 281 PRO A O 1
ATOM 2120 N N . VAL A 1 282 ? 8.866 -0.416 -14.958 1.00 96.06 282 VAL A N 1
ATOM 2121 C CA . VAL A 1 282 ? 10.114 -1.023 -15.432 1.00 96.06 282 VAL A CA 1
ATOM 2122 C C . VAL A 1 282 ? 9.923 -2.524 -15.596 1.00 96.06 282 VAL A C 1
ATOM 2124 O O . VAL A 1 282 ? 9.569 -3.215 -14.644 1.00 96.06 282 VAL A O 1
ATOM 2127 N N . SER A 1 283 ? 10.222 -3.024 -16.790 1.00 96.12 283 SER A N 1
ATOM 2128 C CA . SER A 1 283 ? 10.367 -4.448 -17.098 1.00 96.12 283 SER A CA 1
ATOM 2129 C C . SER A 1 283 ? 11.816 -4.750 -17.463 1.00 96.12 283 SER A C 1
ATOM 2131 O O . SER A 1 283 ? 12.485 -3.934 -18.103 1.00 96.12 283 SER A O 1
ATOM 2133 N N . TYR A 1 284 ? 12.307 -5.927 -17.085 1.00 96.31 284 TYR A N 1
ATOM 2134 C CA . TYR A 1 284 ? 13.697 -6.321 -17.305 1.00 96.31 284 TYR A CA 1
ATOM 2135 C C . TYR A 1 284 ? 13.792 -7.612 -18.113 1.00 96.31 284 TYR A C 1
ATOM 2137 O O . TYR A 1 284 ? 13.068 -8.569 -17.860 1.00 96.31 284 TYR A O 1
ATOM 2145 N N . TYR A 1 285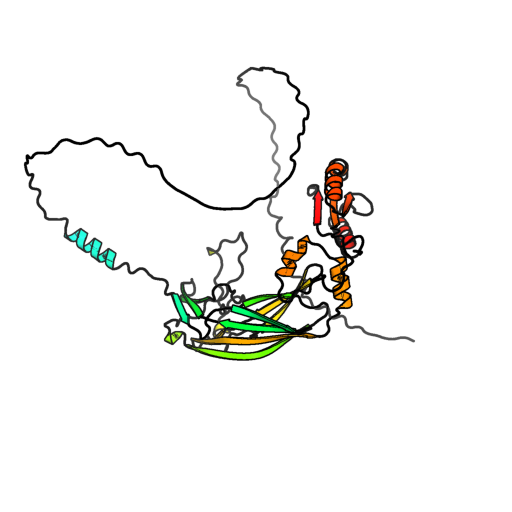 ? 14.711 -7.625 -19.075 1.00 95.94 285 TYR A N 1
ATOM 2146 C CA . TYR A 1 285 ? 15.098 -8.786 -19.868 1.00 95.94 285 TYR A CA 1
ATOM 2147 C C . TYR A 1 285 ? 16.511 -9.189 -19.421 1.00 95.94 285 TYR A C 1
ATOM 2149 O O . TYR A 1 285 ? 17.476 -8.552 -19.859 1.00 95.94 285 TYR A O 1
ATOM 2157 N N . PRO A 1 286 ? 16.653 -10.184 -18.525 1.00 93.69 286 PRO A N 1
ATOM 2158 C CA . PRO A 1 286 ? 17.934 -10.547 -17.929 1.00 93.69 286 PRO A CA 1
ATOM 2159 C C . PRO A 1 286 ? 18.986 -11.006 -18.938 1.00 93.69 286 PRO A C 1
ATOM 2161 O O . PRO A 1 286 ? 20.108 -10.503 -18.902 1.00 93.69 286 PRO A O 1
ATOM 2164 N N . GLU A 1 287 ? 18.627 -11.907 -19.859 1.00 92.12 287 GLU A N 1
ATOM 2165 C CA . GLU A 1 287 ? 19.567 -12.458 -20.848 1.00 92.12 287 GLU A CA 1
ATOM 2166 C C . GLU A 1 287 ? 20.038 -11.385 -21.834 1.00 92.12 287 GLU A C 1
ATOM 2168 O O . GLU A 1 287 ? 21.236 -11.222 -22.064 1.00 92.12 287 GLU A O 1
ATOM 2173 N N . ALA A 1 288 ? 19.097 -10.580 -22.334 1.00 91.69 288 ALA A N 1
ATOM 2174 C CA . ALA A 1 288 ? 19.377 -9.465 -23.235 1.00 91.69 288 ALA A CA 1
ATOM 2175 C C . ALA A 1 288 ? 19.976 -8.229 -22.535 1.00 91.69 288 ALA A C 1
ATOM 2177 O O . ALA A 1 288 ? 20.309 -7.261 -23.211 1.00 91.69 288 ALA A O 1
ATOM 2178 N N . LYS A 1 289 ? 20.073 -8.221 -21.195 1.00 92.31 289 LYS A N 1
ATOM 2179 C CA . LYS A 1 289 ? 20.537 -7.081 -20.378 1.00 92.31 289 LYS A CA 1
ATOM 2180 C C . LYS A 1 289 ? 19.864 -5.757 -20.757 1.00 92.31 289 LYS A C 1
ATOM 2182 O O . LYS A 1 289 ? 20.502 -4.710 -20.850 1.00 92.31 289 LYS A O 1
ATOM 2187 N N . ARG A 1 290 ? 18.548 -5.803 -20.960 1.00 94.81 290 ARG A N 1
ATOM 2188 C CA . ARG A 1 290 ? 17.757 -4.676 -21.466 1.00 94.81 290 ARG A CA 1
ATOM 2189 C C . ARG A 1 290 ? 16.624 -4.332 -20.510 1.00 94.81 290 ARG A C 1
ATOM 2191 O O . ARG A 1 290 ? 15.960 -5.222 -19.979 1.00 94.81 290 ARG A O 1
ATOM 2198 N N . LEU A 1 291 ? 16.374 -3.041 -20.321 1.00 95.44 291 LEU A N 1
ATOM 2199 C CA . LEU A 1 291 ? 15.175 -2.535 -19.658 1.00 95.44 291 LEU A CA 1
ATOM 2200 C C . LEU A 1 291 ? 14.164 -2.066 -20.696 1.00 95.44 291 LEU A C 1
ATOM 2202 O O . LEU A 1 291 ? 14.530 -1.455 -21.696 1.00 95.44 291 LEU A O 1
ATOM 2206 N N . ARG A 1 292 ? 12.887 -2.295 -20.414 1.00 96.38 292 ARG A N 1
ATOM 2207 C CA . ARG A 1 292 ? 11.764 -1.603 -21.046 1.00 96.38 292 ARG A CA 1
ATOM 2208 C C . ARG A 1 292 ? 11.136 -0.725 -19.976 1.00 96.38 292 ARG A C 1
ATOM 2210 O O . ARG A 1 292 ? 10.714 -1.240 -18.941 1.00 96.38 292 ARG A O 1
ATOM 2217 N N . VAL A 1 293 ? 11.142 0.584 -20.196 1.00 96.31 293 VAL A N 1
ATOM 2218 C CA . VAL A 1 293 ? 10.674 1.574 -19.223 1.00 96.31 293 VAL A CA 1
ATOM 2219 C C . VAL A 1 293 ? 9.511 2.350 -19.816 1.00 96.31 293 VAL A C 1
ATOM 2221 O O . VAL A 1 293 ? 9.672 3.001 -20.844 1.00 96.31 293 VAL A O 1
ATOM 2224 N N . ALA A 1 294 ? 8.359 2.309 -19.155 1.00 95.81 294 ALA A N 1
ATOM 2225 C CA . ALA A 1 294 ? 7.228 3.176 -19.443 1.00 95.81 294 ALA A CA 1
ATOM 2226 C C . ALA A 1 294 ? 7.513 4.577 -18.875 1.00 95.81 294 ALA A C 1
ATOM 2228 O O . ALA A 1 294 ? 7.351 4.827 -17.681 1.00 95.81 294 ALA A O 1
ATOM 2229 N N . GLU A 1 295 ? 8.002 5.479 -19.725 1.00 94.75 295 GLU A N 1
ATOM 2230 C CA . GLU A 1 295 ? 8.381 6.847 -19.354 1.00 94.75 295 GLU A CA 1
ATOM 2231 C C . GLU A 1 295 ? 7.167 7.708 -19.011 1.00 94.75 295 GLU A C 1
ATOM 2233 O O . GLU A 1 295 ? 7.248 8.583 -18.146 1.00 94.75 295 GLU A O 1
ATOM 2238 N N . SER A 1 296 ? 6.044 7.446 -19.681 1.00 95.38 296 SER A N 1
ATOM 2239 C CA . SER A 1 296 ? 4.759 8.057 -19.375 1.00 95.38 296 SER A CA 1
ATOM 2240 C C . SER A 1 296 ? 3.641 7.030 -19.460 1.00 95.38 296 SER A C 1
ATOM 2242 O O . SER A 1 296 ? 3.605 6.219 -20.386 1.00 95.38 296 SER A O 1
ATOM 2244 N N . VAL A 1 297 ? 2.733 7.069 -18.486 1.00 96.81 297 VAL A N 1
ATOM 2245 C CA . VAL A 1 297 ? 1.533 6.227 -18.452 1.00 96.81 297 VAL A CA 1
ATOM 2246 C C . VAL A 1 297 ? 0.354 7.095 -18.053 1.00 96.81 297 VAL A C 1
ATOM 2248 O O . VAL A 1 297 ? 0.373 7.705 -16.986 1.00 96.81 297 VAL A O 1
ATOM 2251 N N . GLU A 1 298 ? -0.688 7.117 -18.869 1.00 97.62 298 GLU A N 1
ATOM 2252 C CA . GLU A 1 298 ? -1.999 7.611 -18.468 1.00 97.62 298 GLU A CA 1
ATOM 2253 C C . GLU A 1 298 ? -2.933 6.433 -18.283 1.00 97.62 298 GLU A C 1
ATOM 2255 O O . GLU A 1 298 ? -3.058 5.575 -19.158 1.00 97.62 298 GLU A O 1
ATOM 2260 N N . PHE A 1 299 ? -3.593 6.391 -17.135 1.00 97.44 299 PHE A N 1
ATOM 2261 C CA . PHE A 1 299 ? -4.510 5.314 -16.810 1.00 97.44 299 PHE A CA 1
ATOM 2262 C C . PHE A 1 299 ? -5.670 5.819 -15.966 1.00 97.44 299 PHE A C 1
ATOM 2264 O O . PHE A 1 299 ? -5.614 6.877 -15.331 1.00 97.44 299 PHE A O 1
ATOM 2271 N N . ARG A 1 300 ? -6.736 5.035 -15.971 1.00 96.69 300 ARG A N 1
ATOM 2272 C CA . ARG A 1 300 ? -7.960 5.268 -15.224 1.00 96.69 300 ARG A CA 1
ATOM 2273 C C . ARG A 1 300 ? -8.233 4.062 -14.336 1.00 96.69 300 ARG A C 1
ATOM 2275 O O . ARG A 1 300 ? -8.013 2.923 -14.738 1.00 96.69 300 ARG A O 1
ATOM 2282 N N . VAL A 1 301 ? -8.667 4.329 -13.112 1.00 96.94 301 VAL A N 1
ATOM 2283 C CA . VAL A 1 301 ? -9.138 3.318 -12.166 1.00 96.94 301 VAL A CA 1
ATOM 2284 C C . VAL A 1 301 ? -10.630 3.528 -11.982 1.00 96.94 301 VAL A C 1
ATOM 2286 O O . VAL A 1 301 ? -11.029 4.541 -11.415 1.00 96.94 301 VAL A O 1
ATOM 2289 N N . ASP A 1 302 ? -11.432 2.588 -12.463 1.00 95.62 302 ASP A N 1
ATOM 2290 C CA . ASP A 1 302 ? -12.886 2.579 -12.346 1.00 95.62 302 ASP A CA 1
ATOM 2291 C C . ASP A 1 302 ? -13.329 1.697 -11.185 1.00 95.62 302 ASP A C 1
ATOM 2293 O O . ASP A 1 302 ? -12.852 0.572 -11.020 1.00 95.62 302 ASP A O 1
ATOM 2297 N N . PHE A 1 303 ? -14.286 2.182 -10.403 1.00 95.00 303 PHE A N 1
ATOM 2298 C CA . PHE A 1 303 ? -14.886 1.429 -9.313 1.00 95.00 303 PHE A CA 1
ATOM 2299 C C . PHE A 1 303 ? -16.301 0.993 -9.692 1.00 95.00 303 PHE A C 1
ATOM 2301 O O . PHE A 1 303 ? -17.209 1.809 -9.823 1.00 95.00 303 PHE A O 1
ATOM 2308 N N . ALA A 1 304 ? -16.504 -0.312 -9.857 1.00 93.06 304 ALA A N 1
ATOM 2309 C CA . ALA A 1 304 ? -17.795 -0.879 -10.238 1.00 93.06 304 ALA A CA 1
ATOM 2310 C C . ALA A 1 304 ? -18.495 -1.534 -9.040 1.00 93.06 304 ALA A C 1
ATOM 2312 O O . ALA A 1 304 ? -17.869 -2.285 -8.297 1.00 93.06 304 ALA A O 1
ATOM 2313 N N . GLY A 1 305 ? -19.803 -1.305 -8.884 1.00 90.62 305 GLY A N 1
ATOM 2314 C CA . GLY A 1 305 ? -20.632 -2.010 -7.893 1.00 90.62 305 GLY A CA 1
ATOM 2315 C C . GLY A 1 305 ? -20.550 -1.480 -6.457 1.00 90.62 305 GLY A C 1
ATOM 2316 O O . GLY A 1 305 ? -20.797 -2.236 -5.523 1.00 90.62 305 GLY A O 1
ATOM 2317 N N . GLY A 1 306 ? -20.191 -0.208 -6.265 1.00 89.50 306 GLY A N 1
ATOM 2318 C CA . GLY A 1 306 ? -20.168 0.411 -4.937 1.00 89.50 306 GLY A CA 1
ATOM 2319 C C . GLY A 1 306 ? -21.560 0.606 -4.322 1.00 89.50 306 GLY A C 1
ATOM 2320 O O . GLY A 1 306 ? -22.545 0.788 -5.036 1.00 89.50 306 GLY A O 1
ATOM 2321 N N . ASP A 1 307 ? -21.624 0.615 -2.988 1.00 90.88 307 ASP A N 1
ATOM 2322 C CA . ASP A 1 307 ? -22.825 0.943 -2.210 1.00 90.88 307 ASP A CA 1
ATOM 2323 C C . ASP A 1 307 ? -22.627 2.274 -1.456 1.00 90.88 307 ASP A C 1
ATOM 2325 O O . ASP A 1 307 ? -22.110 2.288 -0.329 1.00 90.88 307 ASP A O 1
ATOM 2329 N N . PRO A 1 308 ? -23.032 3.414 -2.048 1.00 87.50 308 PRO A N 1
ATOM 2330 C CA . PRO A 1 308 ? -22.835 4.726 -1.435 1.00 87.50 308 PRO A CA 1
ATOM 2331 C C . PRO A 1 308 ? -23.666 4.918 -0.158 1.00 87.50 308 PRO A C 1
ATOM 2333 O O . PRO A 1 308 ? -23.268 5.676 0.728 1.00 87.50 308 PRO A O 1
ATOM 2336 N N . VAL A 1 309 ? -24.803 4.225 -0.021 1.00 89.06 309 VAL A N 1
ATOM 2337 C CA . VAL A 1 309 ? -25.679 4.347 1.154 1.00 89.06 309 VAL A CA 1
ATOM 2338 C C . VAL A 1 309 ? -25.053 3.632 2.347 1.00 89.06 309 VAL A C 1
ATOM 2340 O O . VAL A 1 309 ? -24.970 4.201 3.443 1.00 89.06 309 VAL A O 1
ATOM 2343 N N . ALA A 1 310 ? -24.571 2.405 2.144 1.00 89.56 310 ALA A N 1
ATOM 2344 C CA . ALA A 1 310 ? -23.843 1.675 3.174 1.00 89.56 310 ALA A CA 1
ATOM 2345 C C . ALA A 1 310 ? -22.532 2.383 3.545 1.00 89.56 310 ALA A C 1
ATOM 2347 O O . ALA A 1 310 ? -22.209 2.463 4.733 1.00 89.56 310 ALA A O 1
ATOM 2348 N N . GLU A 1 311 ? -21.816 2.948 2.569 1.00 89.06 311 GLU A N 1
ATOM 2349 C CA . GLU A 1 311 ? -20.599 3.729 2.810 1.00 89.06 311 GLU A CA 1
ATOM 2350 C C . GLU A 1 311 ? -20.879 4.952 3.692 1.00 89.06 311 GLU A C 1
ATOM 2352 O O . GLU A 1 311 ? -20.227 5.136 4.724 1.00 89.06 311 GLU A O 1
ATOM 2357 N N . ALA A 1 312 ? -21.892 5.754 3.349 1.00 86.81 312 ALA A N 1
ATOM 2358 C CA . ALA A 1 312 ? -22.278 6.925 4.131 1.00 86.81 312 ALA A CA 1
ATOM 2359 C C . ALA A 1 312 ? -22.667 6.543 5.567 1.00 86.81 312 ALA A C 1
ATOM 2361 O O . ALA A 1 312 ? -22.226 7.185 6.524 1.00 86.81 312 ALA A O 1
ATOM 2362 N N . ARG A 1 313 ? -23.437 5.459 5.741 1.00 86.62 313 ARG A N 1
ATOM 2363 C CA . ARG A 1 313 ? -23.804 4.940 7.066 1.00 86.62 313 ARG A CA 1
ATOM 2364 C C . ARG A 1 313 ? -22.575 4.502 7.858 1.00 86.62 313 ARG A C 1
ATOM 2366 O O . ARG A 1 313 ? -22.437 4.868 9.022 1.00 86.62 313 ARG A O 1
ATOM 2373 N N . LEU A 1 314 ? -21.675 3.736 7.251 1.00 88.62 314 LEU A N 1
ATOM 2374 C CA . LEU A 1 314 ? -20.458 3.251 7.897 1.00 88.62 314 LEU A CA 1
ATOM 2375 C C . LEU A 1 314 ? -19.558 4.411 8.343 1.00 88.62 314 LEU A C 1
ATOM 2377 O O . LEU A 1 314 ? -19.094 4.437 9.489 1.00 88.62 314 LEU A O 1
ATOM 2381 N N . LYS A 1 315 ? -19.336 5.395 7.468 1.00 86.69 315 LYS A N 1
ATOM 2382 C CA . LYS A 1 315 ? -18.570 6.600 7.801 1.00 86.69 315 LYS A CA 1
ATOM 2383 C C . LYS A 1 315 ? -19.239 7.386 8.919 1.00 86.69 315 LYS A C 1
ATOM 2385 O O . LYS A 1 315 ? -18.560 7.821 9.841 1.00 86.69 315 LYS A O 1
ATOM 2390 N N . ALA A 1 316 ? -20.564 7.494 8.900 1.00 83.25 316 ALA A N 1
ATOM 2391 C CA . ALA A 1 316 ? -21.332 8.157 9.944 1.00 83.25 316 ALA A CA 1
ATOM 2392 C C . ALA A 1 316 ? -21.237 7.456 11.312 1.00 83.25 316 ALA A C 1
ATOM 2394 O O . ALA A 1 316 ? -21.240 8.143 12.333 1.00 83.25 316 ALA A O 1
ATOM 2395 N N . LEU A 1 317 ? -21.160 6.122 11.347 1.00 86.25 317 LEU A N 1
ATOM 2396 C CA . LEU A 1 317 ? -21.013 5.330 12.578 1.00 86.25 317 LEU A CA 1
ATOM 2397 C C . LEU A 1 317 ? -19.588 5.359 13.143 1.00 86.25 317 LEU A C 1
ATOM 2399 O O . LEU A 1 317 ? -19.387 5.237 14.350 1.00 86.25 317 LEU A O 1
ATOM 2403 N N . THR A 1 318 ? -18.591 5.501 12.272 1.00 87.62 318 THR A N 1
ATOM 2404 C CA . THR A 1 318 ? -17.166 5.434 12.635 1.00 87.62 318 THR A CA 1
ATOM 2405 C C . THR A 1 318 ? -16.467 6.794 12.650 1.00 87.62 318 THR A C 1
ATOM 2407 O O . THR A 1 318 ? -15.259 6.849 12.925 1.00 87.62 318 THR A O 1
ATOM 2410 N N . ALA A 1 319 ? -17.222 7.865 12.385 1.00 83.62 319 ALA A N 1
ATOM 2411 C CA . ALA A 1 319 ? -16.759 9.241 12.288 1.00 83.62 319 ALA A CA 1
ATOM 2412 C C . ALA A 1 319 ? -15.941 9.649 13.515 1.00 83.62 319 ALA A C 1
ATOM 2414 O O . ALA A 1 319 ? -16.329 9.416 14.659 1.00 83.62 319 ALA A O 1
ATOM 2415 N N . SER A 1 320 ? -14.781 10.253 13.266 1.00 85.44 320 SER A N 1
ATOM 2416 C CA . SER A 1 320 ? -13.947 10.817 14.318 1.00 85.44 320 SER A CA 1
ATOM 2417 C C . SER A 1 320 ? -12.969 11.837 13.731 1.00 85.44 320 SER A C 1
ATOM 2419 O O . SER A 1 320 ? -12.225 11.478 12.812 1.00 85.44 320 SER A O 1
ATOM 2421 N N . PRO A 1 321 ? -12.889 13.061 14.287 1.00 84.44 321 PRO A N 1
ATOM 2422 C CA . PRO A 1 321 ? -11.961 14.091 13.809 1.00 84.44 321 PRO A CA 1
ATOM 2423 C C . PRO A 1 321 ? -10.495 13.656 13.847 1.00 84.44 321 PRO A C 1
ATOM 2425 O O . PRO A 1 321 ? -9.704 14.026 12.988 1.00 84.44 321 PRO A O 1
ATOM 2428 N N . PHE A 1 322 ? -10.132 12.799 14.804 1.00 86.19 322 PHE A N 1
ATOM 2429 C CA . PHE A 1 322 ? -8.765 12.297 14.961 1.00 86.19 322 PHE A CA 1
ATOM 2430 C C . PHE A 1 322 ? -8.278 11.442 13.783 1.00 86.19 322 PHE A C 1
ATOM 2432 O O . PHE A 1 322 ? -7.074 11.240 13.641 1.00 86.19 322 PHE A O 1
ATOM 2439 N N . PHE A 1 323 ? -9.190 10.948 12.940 1.00 87.31 323 PHE A N 1
ATOM 2440 C CA . PHE A 1 323 ? -8.855 10.162 11.753 1.00 87.31 323 PHE A CA 1
ATOM 2441 C C . PHE A 1 323 ? -8.917 10.976 10.454 1.00 87.31 323 PHE A C 1
ATOM 2443 O O . PHE A 1 323 ? -8.449 10.481 9.430 1.00 87.31 323 PHE A O 1
ATOM 2450 N N . ALA A 1 324 ? -9.404 12.224 10.482 1.00 84.00 324 ALA A N 1
ATOM 2451 C CA . ALA A 1 324 ? -9.441 13.083 9.296 1.00 84.00 324 ALA A CA 1
ATOM 2452 C C . ALA A 1 324 ? -8.051 13.270 8.650 1.00 84.00 324 ALA A C 1
ATOM 2454 O O . ALA A 1 324 ? -7.938 12.992 7.456 1.00 84.00 324 ALA A O 1
ATOM 2455 N N . PRO A 1 325 ? -6.960 13.544 9.404 1.00 86.94 325 PRO A N 1
ATOM 2456 C CA . PRO A 1 325 ? -5.625 13.671 8.807 1.00 86.94 325 PRO A CA 1
ATOM 2457 C C . PRO A 1 325 ? -5.102 12.378 8.169 1.00 86.94 325 PRO A C 1
ATOM 2459 O O . PRO A 1 325 ? -4.184 12.408 7.352 1.00 86.94 325 PRO A O 1
ATOM 2462 N N . VAL A 1 326 ? -5.633 11.218 8.574 1.00 87.12 326 VAL A N 1
ATOM 2463 C CA . VAL A 1 326 ? -5.274 9.927 7.975 1.00 87.12 326 VAL A CA 1
ATOM 2464 C C . VAL A 1 326 ? -6.025 9.735 6.664 1.00 87.12 326 VAL A C 1
ATOM 2466 O O . VAL A 1 326 ? -5.419 9.324 5.678 1.00 87.12 326 VAL A O 1
ATOM 2469 N N . TYR A 1 327 ? -7.317 10.068 6.632 1.00 86.88 327 TYR A N 1
ATOM 2470 C CA . TYR A 1 327 ? -8.125 9.982 5.418 1.00 86.88 327 TYR A CA 1
ATOM 2471 C C . TYR A 1 327 ? -7.689 10.991 4.354 1.00 86.88 327 TYR A C 1
ATOM 2473 O O . TYR A 1 327 ? -7.651 10.640 3.185 1.00 86.88 327 TYR A O 1
ATOM 2481 N N . GLU A 1 328 ? -7.263 12.196 4.737 1.00 85.25 328 GLU A N 1
ATOM 2482 C CA . GLU A 1 328 ? -6.726 13.204 3.806 1.00 85.25 328 GLU A CA 1
ATOM 2483 C C . GLU A 1 328 ? -5.463 12.741 3.062 1.00 85.25 328 GLU A C 1
ATOM 2485 O O . GLU A 1 328 ? -5.149 13.257 1.992 1.00 85.25 328 GLU A O 1
ATOM 2490 N N . ARG A 1 329 ? -4.742 11.746 3.599 1.00 87.81 329 ARG A N 1
ATOM 2491 C CA . ARG A 1 329 ? -3.590 11.122 2.925 1.00 87.81 329 ARG A CA 1
ATOM 2492 C C . ARG A 1 329 ? -3.986 10.044 1.917 1.00 87.81 329 ARG A C 1
ATOM 2494 O O . ARG A 1 329 ? -3.114 9.579 1.185 1.00 87.81 329 ARG A O 1
ATOM 2501 N N . LEU A 1 330 ? -5.248 9.615 1.902 1.00 89.00 330 LEU A N 1
ATOM 2502 C CA . LEU A 1 330 ? -5.771 8.700 0.895 1.00 89.00 330 LEU A CA 1
ATOM 2503 C C . LEU A 1 330 ? -6.147 9.507 -0.346 1.00 89.00 330 LEU A C 1
ATOM 2505 O O . LEU A 1 330 ? -6.951 10.441 -0.299 1.00 89.00 330 LEU A O 1
ATOM 2509 N N . GLU A 1 331 ? -5.582 9.146 -1.488 1.00 88.06 331 GLU A N 1
ATOM 2510 C CA . GLU A 1 331 ? -6.028 9.726 -2.747 1.00 88.06 331 GLU A CA 1
ATOM 2511 C C . GLU A 1 331 ? -7.436 9.231 -3.083 1.00 88.06 331 GLU A C 1
ATOM 2513 O O . GLU A 1 331 ? -7.836 8.119 -2.740 1.00 88.06 331 GLU A O 1
ATOM 2518 N N . GLY A 1 332 ? -8.226 10.091 -3.720 1.00 80.06 332 GLY A N 1
ATOM 2519 C CA . GLY A 1 332 ? -9.639 9.794 -3.932 1.00 80.06 332 GLY A CA 1
ATOM 2520 C C . GLY A 1 332 ? -10.474 9.812 -2.649 1.00 80.06 332 GLY A C 1
ATOM 2521 O O . GLY A 1 332 ? -11.607 9.349 -2.703 1.00 80.06 332 GLY A O 1
ATOM 2522 N N . ALA A 1 333 ? -9.958 10.362 -1.536 1.00 80.38 333 ALA A N 1
ATOM 2523 C CA . ALA A 1 333 ? -10.697 10.454 -0.278 1.00 80.38 333 ALA A CA 1
ATOM 2524 C C . ALA A 1 333 ? -12.101 11.043 -0.474 1.00 80.38 333 ALA A C 1
ATOM 2526 O O . ALA A 1 333 ? -12.261 12.127 -1.051 1.00 80.38 333 ALA A O 1
ATOM 2527 N N . ARG A 1 334 ? -13.101 10.321 0.027 1.00 71.75 334 ARG A N 1
ATOM 2528 C CA . ARG A 1 334 ? -14.527 10.633 -0.056 1.00 71.75 334 ARG A CA 1
ATOM 2529 C C . ARG A 1 334 ? -14.975 11.165 1.298 1.00 71.75 334 ARG A C 1
ATOM 2531 O O . ARG A 1 334 ? -15.185 10.406 2.248 1.00 71.75 334 ARG A O 1
ATOM 2538 N N . GLY A 1 335 ? -15.063 12.488 1.398 1.00 65.19 335 GLY A N 1
ATOM 2539 C CA . GLY A 1 335 ? -15.394 13.179 2.639 1.00 65.19 335 GLY A CA 1
ATOM 2540 C C . GLY A 1 335 ? -16.821 12.914 3.126 1.00 65.19 335 GLY A C 1
ATOM 2541 O O . GLY A 1 335 ? -17.721 12.592 2.361 1.00 65.19 335 GLY A O 1
ATOM 2542 N N . LEU A 1 336 ? -17.023 13.103 4.430 1.00 56.00 336 LEU A N 1
ATOM 2543 C CA . LEU A 1 336 ? -18.343 13.123 5.073 1.00 56.00 336 LEU A CA 1
ATOM 2544 C C . LEU A 1 336 ? -19.107 14.444 4.849 1.00 56.00 336 LEU A C 1
ATOM 2546 O O . LEU A 1 336 ? -20.289 14.526 5.177 1.00 56.00 336 LEU A O 1
ATOM 2550 N N . HIS A 1 337 ? -18.424 15.486 4.363 1.00 49.34 337 HIS A N 1
ATOM 2551 C CA . HIS A 1 337 ? -18.889 16.873 4.459 1.00 49.34 337 HIS A CA 1
ATOM 2552 C C . HIS A 1 337 ? -19.998 17.263 3.476 1.00 49.34 337 HIS A C 1
ATOM 2554 O O . HIS A 1 337 ? -20.729 18.203 3.768 1.00 49.34 337 HIS A O 1
ATOM 2560 N N . ASP A 1 338 ? -20.213 16.515 2.393 1.00 47.75 338 ASP A N 1
ATOM 2561 C CA . ASP A 1 338 ? -21.204 16.917 1.386 1.00 47.75 338 ASP A CA 1
ATOM 2562 C C . ASP A 1 338 ? -22.635 16.449 1.710 1.00 47.75 338 ASP A C 1
ATOM 2564 O O . ASP A 1 338 ? -23.573 16.800 1.001 1.00 47.75 338 ASP A O 1
ATOM 2568 N N . SER A 1 339 ? -22.847 15.653 2.769 1.00 45.94 339 SER A N 1
ATOM 2569 C CA . SER A 1 339 ? -24.156 15.011 3.010 1.00 45.94 339 SER A CA 1
ATOM 2570 C C . SER A 1 339 ? -24.728 15.143 4.425 1.00 45.94 339 SER A C 1
ATOM 2572 O O . SER A 1 339 ? -25.854 14.702 4.643 1.00 45.94 339 SER A O 1
ATOM 2574 N N . TYR A 1 340 ? -24.013 15.739 5.390 1.00 48.66 340 TYR A N 1
ATOM 2575 C CA . TYR A 1 340 ? -24.500 15.848 6.780 1.00 48.66 340 TYR A CA 1
ATOM 2576 C C . TYR A 1 340 ? -24.150 17.191 7.457 1.00 48.66 340 TYR A C 1
ATOM 2578 O O . TYR A 1 340 ? -23.397 17.198 8.434 1.00 48.66 340 TYR A O 1
ATOM 2586 N N . PRO A 1 341 ? -24.717 18.325 6.995 1.00 44.44 341 PRO A N 1
ATOM 2587 C CA . PRO A 1 341 ? -24.508 19.644 7.612 1.00 44.44 341 PRO A CA 1
ATOM 2588 C C . PRO A 1 341 ? -25.028 19.742 9.061 1.00 44.44 341 PRO A C 1
ATOM 2590 O O . PRO A 1 341 ? -24.580 20.599 9.817 1.00 44.44 341 PRO A O 1
ATOM 2593 N N . ASP A 1 342 ? -25.919 18.838 9.481 1.00 46.03 342 ASP A N 1
ATOM 2594 C CA . ASP A 1 342 ? -26.568 18.882 10.801 1.00 46.03 342 ASP A CA 1
ATOM 2595 C C . ASP A 1 342 ? -25.737 18.285 11.948 1.00 46.03 342 ASP A C 1
ATOM 2597 O O . ASP A 1 342 ? -26.130 18.348 13.118 1.00 46.03 342 ASP A O 1
ATOM 2601 N N . ARG A 1 343 ? -24.567 17.698 11.668 1.00 51.88 343 ARG A N 1
ATOM 2602 C CA . ARG A 1 343 ? -23.713 17.130 12.721 1.00 51.88 343 ARG A CA 1
ATOM 2603 C C . ARG A 1 343 ? -22.769 18.180 13.300 1.00 51.88 343 ARG A C 1
ATOM 2605 O O . ARG A 1 343 ? -21.564 18.130 13.114 1.00 51.88 343 ARG A O 1
ATOM 2612 N N . VAL A 1 344 ? -23.331 19.063 14.122 1.00 45.69 344 VAL A N 1
ATOM 2613 C CA . VAL A 1 344 ? -22.613 20.056 14.955 1.00 45.69 344 VAL A CA 1
ATOM 2614 C C . VAL A 1 344 ? -21.856 19.401 16.136 1.00 45.69 344 VAL A C 1
ATOM 2616 O O . VAL A 1 344 ? -21.389 20.077 17.049 1.00 45.69 344 VAL A O 1
ATOM 2619 N N . ARG A 1 345 ? -21.748 18.065 16.193 1.00 55.59 345 ARG A N 1
ATOM 2620 C CA . ARG A 1 345 ? -21.167 17.356 17.342 1.00 55.59 345 ARG A CA 1
ATOM 2621 C C . ARG A 1 345 ? -20.153 16.305 16.915 1.00 55.59 345 ARG A C 1
ATOM 2623 O O . ARG A 1 345 ? -20.510 15.175 16.593 1.00 55.59 345 ARG A O 1
ATOM 2630 N N . ASP A 1 346 ? -18.886 16.672 17.046 1.00 66.50 346 ASP A N 1
ATOM 2631 C CA . ASP A 1 346 ? -17.735 15.772 17.033 1.00 66.50 346 ASP A CA 1
ATOM 2632 C C . ASP A 1 346 ? -17.686 14.924 18.317 1.00 66.50 346 ASP A C 1
ATOM 2634 O O . ASP A 1 346 ? -16.785 15.045 19.149 1.00 66.50 346 ASP A O 1
ATOM 2638 N N . LEU A 1 347 ? -18.695 14.075 18.526 1.00 74.62 347 LEU A N 1
ATOM 2639 C CA . LEU A 1 347 ? -18.688 13.128 19.638 1.00 74.62 347 LEU A CA 1
ATOM 2640 C C . LEU A 1 347 ? -17.594 12.089 19.400 1.00 74.62 347 LEU A C 1
ATOM 2642 O O . LEU A 1 347 ? -17.621 11.346 18.422 1.00 74.62 347 LEU A O 1
ATOM 2646 N N . VAL A 1 348 ? -16.638 12.011 20.322 1.00 85.81 348 VAL A N 1
ATOM 2647 C CA . VAL A 1 348 ? -15.567 11.014 20.269 1.00 85.81 348 VAL A CA 1
ATOM 2648 C C . VAL A 1 348 ? -15.704 10.067 21.445 1.00 85.81 348 VAL A C 1
ATOM 2650 O O . VAL A 1 348 ? -15.581 10.473 22.599 1.00 85.81 348 VAL A O 1
ATOM 2653 N N . THR A 1 349 ? -15.931 8.789 21.152 1.00 90.88 349 THR A N 1
ATOM 2654 C CA . THR A 1 349 ? -16.042 7.755 22.182 1.00 90.88 349 THR A CA 1
ATOM 2655 C C . THR A 1 349 ? -14.651 7.300 22.640 1.00 90.88 349 THR A C 1
ATOM 2657 O O . THR A 1 349 ? -13.818 6.890 21.823 1.00 90.88 349 THR A O 1
ATOM 2660 N N . LEU A 1 350 ? -14.412 7.351 23.952 1.00 92.81 350 LEU A N 1
ATOM 2661 C CA . LEU A 1 350 ? -13.216 6.861 24.640 1.00 92.81 350 LEU A CA 1
ATOM 2662 C C . LEU A 1 350 ? -13.612 5.707 25.566 1.00 92.81 350 LEU A C 1
ATOM 2664 O O . LEU A 1 350 ? -14.369 5.906 26.513 1.00 92.81 350 LEU A O 1
ATOM 2668 N N . VAL A 1 351 ? -13.073 4.518 25.318 1.00 95.12 351 VAL A N 1
ATOM 2669 C CA . VAL A 1 351 ? -13.292 3.347 26.174 1.00 95.12 351 VAL A CA 1
ATOM 2670 C C . VAL A 1 351 ? -12.133 3.209 27.155 1.00 95.12 351 VAL A C 1
ATOM 2672 O O . VAL A 1 351 ? -10.972 3.314 26.764 1.00 95.12 351 VAL A O 1
ATOM 2675 N N . ILE A 1 352 ? -12.440 2.964 28.423 1.00 95.25 352 ILE A N 1
ATOM 2676 C CA . ILE A 1 352 ? -11.461 2.720 29.481 1.00 95.25 352 ILE A CA 1
ATOM 2677 C C . ILE A 1 352 ? -11.766 1.350 30.076 1.00 95.25 352 ILE A C 1
ATOM 2679 O O . ILE A 1 352 ? -12.877 1.125 30.544 1.00 95.25 352 ILE A O 1
ATOM 2683 N N . VAL A 1 353 ? -10.796 0.441 30.047 1.00 94.50 353 VAL A N 1
ATOM 2684 C CA . VAL A 1 353 ? -10.882 -0.865 30.712 1.00 94.50 353 VAL A CA 1
ATOM 2685 C C . VAL A 1 353 ? -9.968 -0.842 31.921 1.00 94.50 353 VAL A C 1
ATOM 2687 O O . VAL A 1 353 ? -8.784 -0.524 31.788 1.00 94.50 353 VAL A O 1
ATOM 2690 N N . THR A 1 354 ? -10.513 -1.161 33.090 1.00 94.12 354 THR A N 1
ATOM 2691 C CA . THR A 1 354 ? -9.791 -1.026 34.356 1.00 94.12 354 THR A CA 1
ATOM 2692 C C . THR A 1 354 ? -10.177 -2.115 35.363 1.00 94.12 354 THR A C 1
ATOM 2694 O O . THR A 1 354 ? -11.337 -2.516 35.410 1.00 94.12 354 THR A O 1
ATOM 2697 N N . PRO A 1 355 ? -9.233 -2.611 36.172 1.00 92.50 355 PRO A N 1
ATOM 2698 C CA . PRO A 1 355 ? -9.521 -3.373 37.374 1.00 92.50 355 PRO A CA 1
ATOM 2699 C C . PRO A 1 355 ? -10.323 -2.581 38.415 1.00 92.50 355 PRO A C 1
ATOM 2701 O O . PRO A 1 355 ? -10.214 -1.351 38.474 1.00 92.50 355 PRO A O 1
ATOM 2704 N N . PRO A 1 356 ? -11.114 -3.263 39.261 1.00 91.81 356 PRO A N 1
ATOM 2705 C CA . PRO A 1 356 ? -11.940 -2.615 40.277 1.00 91.81 356 PRO A CA 1
ATOM 2706 C C . PRO A 1 356 ? -11.120 -1.786 41.272 1.00 91.81 356 PRO A C 1
ATOM 2708 O O . PRO A 1 356 ? -11.602 -0.757 41.737 1.00 91.81 356 PRO A O 1
ATOM 2711 N N . GLU A 1 357 ? -9.874 -2.173 41.557 1.00 91.25 357 GLU A N 1
ATOM 2712 C CA . GLU A 1 357 ? -8.970 -1.432 42.440 1.00 91.25 357 GLU A CA 1
ATOM 2713 C C . GLU A 1 357 ? -8.581 -0.050 41.897 1.00 91.25 357 GLU A C 1
ATOM 2715 O O . GLU A 1 357 ? -8.322 0.862 42.680 1.00 91.25 357 GLU A O 1
ATOM 2720 N N . PHE A 1 358 ? -8.564 0.130 40.574 1.00 91.12 358 PHE A N 1
ATOM 2721 C CA . PHE A 1 358 ? -8.177 1.392 39.942 1.00 91.12 358 PHE A CA 1
ATOM 2722 C C . PHE A 1 358 ? -9.373 2.272 39.573 1.00 91.12 358 PHE A C 1
ATOM 2724 O O . PHE A 1 358 ? -9.196 3.475 39.379 1.00 91.12 358 PHE A O 1
ATOM 2731 N N . ALA A 1 359 ? -10.584 1.709 39.525 1.00 89.38 359 ALA A N 1
ATOM 2732 C CA . ALA A 1 359 ? -11.794 2.430 39.139 1.00 89.38 359 ALA A CA 1
ATOM 2733 C C . ALA A 1 359 ? -12.036 3.727 39.948 1.00 89.38 359 ALA A C 1
ATOM 2735 O O . ALA A 1 359 ? -12.233 4.760 39.307 1.00 89.38 359 ALA A O 1
ATOM 2736 N N . PRO A 1 360 ? -11.920 3.755 41.296 1.00 91.12 360 PRO A N 1
ATOM 2737 C CA . PRO A 1 360 ? -12.175 4.973 42.079 1.00 91.12 360 PRO A CA 1
ATOM 2738 C C . PRO A 1 360 ? -11.178 6.109 41.813 1.00 91.12 360 PRO A C 1
ATOM 2740 O O . PRO A 1 360 ? -11.459 7.275 42.070 1.00 91.12 360 PRO A O 1
ATOM 2743 N N . TYR A 1 361 ? -9.986 5.790 41.304 1.00 92.31 361 TYR A N 1
ATOM 2744 C CA . TYR A 1 361 ? -8.954 6.788 41.013 1.00 92.31 361 TYR A CA 1
ATOM 2745 C C . TYR A 1 361 ? -9.125 7.428 39.629 1.00 92.31 361 TYR A C 1
ATOM 2747 O O . TYR A 1 361 ? -8.443 8.406 39.312 1.00 92.31 361 TYR A O 1
ATOM 2755 N N . LEU A 1 362 ? -10.020 6.892 38.793 1.00 93.56 362 LEU A N 1
ATOM 2756 C CA . LEU A 1 362 ? -10.235 7.364 37.427 1.00 93.56 362 LEU A CA 1
ATOM 2757 C C . LEU A 1 362 ? -11.304 8.454 37.319 1.00 93.56 362 LEU A C 1
ATOM 2759 O O . LEU A 1 362 ? -11.353 9.109 36.280 1.00 93.56 362 LEU A O 1
ATOM 2763 N N . ASP A 1 363 ? -12.092 8.711 38.364 1.00 92.31 363 ASP A N 1
ATOM 2764 C CA . ASP A 1 363 ? -13.213 9.663 38.332 1.00 92.31 363 ASP A CA 1
ATOM 2765 C C . ASP A 1 363 ? -12.787 11.051 37.830 1.00 92.31 363 ASP A C 1
ATOM 2767 O O . ASP A 1 363 ? -13.323 11.561 36.846 1.00 92.31 363 ASP A O 1
ATOM 2771 N N . ALA A 1 364 ? -11.721 11.623 38.402 1.00 93.88 364 ALA A N 1
ATOM 2772 C CA . ALA A 1 364 ? -11.212 12.934 37.988 1.00 93.88 364 ALA A CA 1
ATOM 2773 C C . ALA A 1 364 ? -10.738 12.960 36.519 1.00 93.88 364 ALA A C 1
ATOM 2775 O O . ALA A 1 364 ? -10.865 13.979 35.829 1.00 93.88 364 ALA A O 1
ATOM 2776 N N . PHE A 1 365 ? -10.193 11.843 36.027 1.00 93.81 365 PHE A N 1
ATOM 2777 C CA . PHE A 1 365 ? -9.760 11.702 34.639 1.00 93.81 365 PHE A CA 1
ATOM 2778 C C . PHE A 1 365 ? -10.953 11.574 33.688 1.00 93.81 365 PHE A C 1
ATOM 2780 O O . PHE A 1 365 ? -10.985 12.251 32.656 1.00 93.81 365 PHE A O 1
ATOM 2787 N N . VAL A 1 366 ? -11.932 10.740 34.041 1.00 94.12 366 VAL A N 1
ATOM 2788 C CA . VAL A 1 366 ? -13.180 10.549 33.295 1.00 94.12 366 VAL A CA 1
ATOM 2789 C C . VAL A 1 366 ? -13.916 11.879 33.184 1.00 94.12 366 VAL A C 1
ATOM 2791 O O . VAL A 1 366 ? -14.209 12.309 32.070 1.00 94.12 366 VAL A O 1
ATOM 2794 N N . ASP A 1 367 ? -14.097 12.592 34.294 1.00 94.19 367 ASP A N 1
ATOM 2795 C CA . ASP A 1 367 ? -14.740 13.906 34.336 1.00 94.19 367 ASP A CA 1
ATOM 2796 C C . ASP A 1 367 ? -14.036 14.926 33.447 1.00 94.19 367 ASP A C 1
ATOM 2798 O O . ASP A 1 367 ? -14.670 15.661 32.684 1.00 94.19 367 ASP A O 1
ATOM 2802 N N . TRP A 1 368 ? -12.704 14.977 33.511 1.00 93.81 368 TRP A N 1
ATOM 2803 C CA . TRP A 1 368 ? -11.925 15.866 32.661 1.00 93.81 368 TRP A CA 1
ATOM 2804 C C . TRP A 1 368 ? -12.104 15.546 31.174 1.00 93.81 368 TRP A C 1
ATOM 2806 O O . TRP A 1 368 ? -12.285 16.458 30.364 1.00 93.81 368 TRP A O 1
ATOM 2816 N N . LYS A 1 369 ? -12.078 14.265 30.795 1.00 91.75 369 LYS A N 1
ATOM 2817 C CA . LYS A 1 369 ? -12.287 13.840 29.405 1.00 91.75 369 LYS A CA 1
ATOM 2818 C C . LYS A 1 369 ? -13.705 14.139 28.932 1.00 91.75 369 LYS A C 1
ATOM 2820 O O . LYS A 1 369 ? -13.857 14.658 27.826 1.00 91.75 369 LYS A O 1
ATOM 2825 N N . THR A 1 370 ? -14.704 13.925 29.779 1.00 90.81 370 THR A N 1
ATOM 2826 C CA . THR A 1 370 ? -16.097 14.286 29.503 1.00 90.81 370 THR A CA 1
ATOM 2827 C C . THR A 1 370 ? -16.246 15.793 29.281 1.00 90.81 370 THR A C 1
ATOM 2829 O O . THR A 1 370 ? -16.830 16.204 28.279 1.00 90.81 370 THR A O 1
ATOM 2832 N N . ARG A 1 371 ? -15.616 16.642 30.113 1.00 89.75 371 ARG A N 1
ATOM 2833 C CA . ARG A 1 371 ? -15.586 18.109 29.906 1.00 89.75 371 ARG A CA 1
ATOM 2834 C C . ARG A 1 371 ? -14.910 18.527 28.600 1.00 89.75 371 ARG A C 1
ATOM 2836 O O . ARG A 1 371 ? -15.277 19.544 28.023 1.00 89.75 371 ARG A O 1
ATOM 2843 N N . ARG A 1 372 ? -13.936 17.751 28.120 1.00 87.75 372 ARG A N 1
ATOM 2844 C CA . ARG A 1 372 ? -13.271 17.971 26.825 1.00 87.75 372 ARG A CA 1
ATOM 2845 C C . ARG A 1 372 ? -14.076 17.476 25.616 1.00 87.75 372 ARG A C 1
ATOM 2847 O O . ARG A 1 372 ? -13.571 17.580 24.503 1.00 87.75 372 ARG A O 1
ATOM 2854 N N . GLY A 1 373 ? -15.280 16.942 25.820 1.00 85.88 373 GLY A N 1
ATOM 2855 C CA . GLY A 1 373 ? -16.166 16.482 24.748 1.00 85.88 373 GLY A CA 1
ATOM 2856 C C . GLY A 1 373 ? -16.033 14.999 24.392 1.00 85.88 373 GLY A C 1
ATOM 2857 O O . GLY A 1 373 ? -16.624 14.556 23.410 1.00 85.88 373 GLY A O 1
ATOM 2858 N N . PHE A 1 374 ? -15.285 14.210 25.173 1.00 89.06 374 PHE A N 1
ATOM 2859 C CA . PHE A 1 374 ? -15.236 12.761 24.973 1.00 89.06 374 PHE A CA 1
ATOM 2860 C C . PHE A 1 374 ? -16.439 12.084 25.626 1.00 89.06 374 PHE A C 1
ATOM 2862 O O . PHE A 1 374 ? -16.734 12.318 26.795 1.00 89.06 374 PHE A O 1
ATOM 2869 N N . LYS A 1 375 ? -17.077 11.164 24.906 1.00 89.88 375 LYS A N 1
ATOM 2870 C CA . LYS A 1 375 ? -18.028 10.221 25.493 1.00 89.88 375 LYS A CA 1
ATOM 2871 C C . LYS A 1 375 ? -17.247 9.057 26.092 1.00 89.88 375 LYS A C 1
ATOM 2873 O O . LYS A 1 375 ? -16.736 8.205 25.368 1.00 89.88 375 LYS A O 1
ATOM 2878 N N . THR A 1 376 ? -17.100 9.053 27.408 1.00 92.25 376 THR A N 1
ATOM 2879 C CA . THR A 1 376 ? -16.329 8.044 28.135 1.00 92.25 376 THR A CA 1
ATOM 2880 C C . THR A 1 376 ? -17.192 6.824 28.458 1.00 92.25 376 THR A C 1
ATOM 2882 O O . THR A 1 376 ? -18.340 6.950 28.875 1.00 92.25 376 THR A O 1
ATOM 2885 N N . VAL A 1 377 ? -16.651 5.625 28.239 1.00 92.81 377 VAL A N 1
ATOM 2886 C CA . VAL A 1 377 ? -17.276 4.347 28.613 1.00 92.81 377 VAL A CA 1
ATOM 2887 C C . VAL A 1 377 ? -16.274 3.579 29.459 1.00 92.81 377 VAL A C 1
ATOM 2889 O O . VAL A 1 377 ? -15.219 3.190 28.959 1.00 92.81 377 VAL A O 1
ATOM 2892 N N . VAL A 1 378 ? -16.588 3.380 30.737 1.00 93.44 378 VAL A N 1
ATOM 2893 C CA . VAL A 1 378 ? -15.720 2.665 31.678 1.00 93.44 378 VAL A CA 1
ATOM 2894 C C . VAL A 1 378 ? -16.219 1.230 31.821 1.00 93.44 378 VAL A C 1
ATOM 2896 O O . VAL A 1 378 ? -17.363 1.003 32.202 1.00 93.44 378 VAL A O 1
ATOM 2899 N N . GLY A 1 379 ? -15.364 0.267 31.489 1.00 93.38 379 GLY A N 1
ATOM 2900 C CA . GLY A 1 379 ? -15.577 -1.155 31.728 1.00 93.38 379 GLY A CA 1
ATOM 2901 C C . GLY A 1 379 ? -14.686 -1.625 32.870 1.00 93.38 379 GLY A C 1
ATOM 2902 O O . GLY A 1 379 ? -13.460 -1.584 32.753 1.00 93.38 379 GLY A O 1
ATOM 2903 N N . VAL A 1 380 ? -15.297 -2.077 33.964 1.00 92.12 380 VAL A N 1
ATOM 2904 C CA . VAL A 1 380 ? -14.569 -2.634 35.108 1.00 92.12 380 VAL A CA 1
ATOM 2905 C C . VAL A 1 380 ? -14.395 -4.138 34.906 1.00 92.12 380 VAL A C 1
ATOM 2907 O O . VAL A 1 380 ? -15.360 -4.841 34.610 1.00 92.12 380 VAL A O 1
ATOM 2910 N N . THR A 1 381 ? -13.175 -4.656 35.028 1.00 89.12 381 THR A N 1
ATOM 2911 C CA . THR A 1 381 ? -12.948 -6.102 34.911 1.00 89.12 381 THR A CA 1
ATOM 2912 C C . THR A 1 381 ? -13.577 -6.838 36.096 1.00 89.12 381 THR A C 1
ATOM 2914 O O . THR A 1 381 ? -13.671 -6.322 37.207 1.00 89.12 381 THR A O 1
ATOM 2917 N N . GLY A 1 382 ? -14.063 -8.053 35.854 1.00 85.00 382 GLY A N 1
ATOM 2918 C CA . GLY A 1 382 ? -14.793 -8.829 36.862 1.00 85.00 382 GLY A CA 1
ATOM 2919 C C . GLY A 1 382 ? -16.293 -8.543 36.931 1.00 85.00 382 GLY A C 1
ATOM 2920 O O . GLY A 1 382 ? -17.005 -9.311 37.577 1.00 85.00 382 GLY A O 1
ATOM 2921 N N . THR A 1 383 ? -16.808 -7.530 36.224 1.00 89.88 383 THR A N 1
ATOM 2922 C CA . THR A 1 383 ? -18.258 -7.410 36.023 1.00 89.88 383 THR A CA 1
ATOM 2923 C C . THR A 1 383 ? -18.751 -8.433 34.991 1.00 89.88 383 THR A C 1
ATOM 2925 O O . THR A 1 383 ? -17.966 -8.870 34.136 1.00 89.88 383 THR A O 1
ATOM 2928 N N . PRO A 1 384 ? -20.039 -8.830 35.030 1.00 87.56 384 PRO A N 1
ATOM 2929 C CA . PRO A 1 384 ? -20.597 -9.797 34.083 1.00 87.56 384 PRO A CA 1
ATOM 2930 C C . PRO A 1 384 ? -20.453 -9.386 32.611 1.00 87.56 384 PRO A C 1
ATOM 2932 O O . PRO A 1 384 ? -20.355 -10.248 31.740 1.00 87.56 384 PRO A O 1
ATOM 2935 N N . GLU A 1 385 ? -20.422 -8.084 32.321 1.00 86.06 385 GLU A N 1
ATOM 2936 C CA . GLU A 1 385 ? -20.380 -7.546 30.959 1.00 86.06 385 GLU A CA 1
ATOM 2937 C C . GLU A 1 385 ? -18.970 -7.581 30.347 1.00 86.06 385 GLU A C 1
ATOM 2939 O O . GLU A 1 385 ? -18.831 -7.799 29.143 1.00 86.06 385 GLU A O 1
ATOM 2944 N N . VAL A 1 386 ? -17.928 -7.360 31.157 1.00 89.44 386 VAL A N 1
ATOM 2945 C CA . VAL A 1 386 ? -16.525 -7.235 30.706 1.00 89.44 386 VAL A CA 1
ATOM 2946 C C . VAL A 1 386 ? -15.747 -8.542 30.912 1.00 89.44 386 VAL A C 1
ATOM 2948 O O . VAL A 1 386 ? -14.912 -8.941 30.088 1.00 89.44 386 VAL A O 1
ATOM 2951 N N . GLY A 1 387 ? -16.023 -9.239 32.014 1.00 89.75 387 GLY A N 1
ATOM 2952 C CA . GLY A 1 387 ? -15.285 -10.419 32.453 1.00 89.75 387 GLY A CA 1
ATOM 2953 C C . GLY A 1 387 ? -13.840 -10.113 32.868 1.00 89.75 387 GLY A C 1
ATOM 2954 O O . GLY A 1 387 ? -13.467 -8.970 33.126 1.00 89.75 387 GLY A O 1
ATOM 2955 N N . THR A 1 388 ? -13.018 -11.159 32.958 1.00 87.56 388 THR A N 1
ATOM 2956 C CA . THR A 1 388 ? -11.630 -11.093 33.466 1.00 87.56 388 THR A CA 1
ATOM 2957 C C . THR A 1 388 ? -10.587 -11.635 32.489 1.00 87.56 388 THR A C 1
ATOM 2959 O O . THR A 1 388 ? -9.398 -11.633 32.787 1.00 87.56 388 THR A O 1
ATOM 2962 N N . THR A 1 389 ? -11.003 -12.117 31.315 1.00 89.44 389 THR A N 1
ATOM 2963 C CA . THR A 1 389 ? -10.111 -12.791 30.361 1.00 89.44 389 THR A CA 1
ATOM 2964 C C . THR A 1 389 ? -9.825 -11.909 29.152 1.00 89.44 389 THR A C 1
ATOM 2966 O O . THR A 1 389 ? -10.655 -11.092 28.752 1.00 89.44 389 THR A O 1
ATOM 2969 N N . THR A 1 390 ? -8.691 -12.132 28.483 1.00 91.00 390 THR A N 1
ATOM 2970 C CA . THR A 1 390 ? -8.376 -11.457 27.212 1.00 91.00 390 THR A CA 1
ATOM 2971 C C . THR A 1 390 ? -9.491 -11.637 26.179 1.00 91.00 390 THR A C 1
ATOM 2973 O O . THR A 1 390 ? -9.818 -10.703 25.451 1.00 91.00 390 THR A O 1
ATOM 2976 N N . ALA A 1 391 ? -10.105 -12.824 26.127 1.00 93.19 391 ALA A N 1
ATOM 2977 C CA . ALA A 1 391 ? -11.192 -13.117 25.200 1.00 93.19 391 ALA A CA 1
ATOM 2978 C C . ALA A 1 391 ? -12.470 -12.329 25.530 1.00 93.19 391 ALA A C 1
ATOM 2980 O O . ALA A 1 391 ? -13.064 -11.750 24.620 1.00 93.19 391 ALA A O 1
ATOM 2981 N N . SER A 1 392 ? -12.867 -12.258 26.808 1.00 93.62 392 SER A N 1
ATOM 2982 C CA . SER A 1 392 ? -14.073 -11.531 27.232 1.00 93.62 392 SER A CA 1
ATOM 2983 C C . SER A 1 392 ? -13.916 -10.020 27.059 1.00 93.62 392 SER A C 1
ATOM 2985 O O . SER A 1 392 ? -14.778 -9.386 26.454 1.00 93.62 392 SER A O 1
ATOM 2987 N N . ILE A 1 393 ? -12.771 -9.459 27.462 1.00 93.19 393 ILE A N 1
ATOM 2988 C CA . ILE A 1 393 ? -12.471 -8.028 27.303 1.00 93.19 393 ILE A CA 1
ATOM 2989 C C . ILE A 1 393 ? -12.447 -7.654 25.815 1.00 93.19 393 ILE A C 1
ATOM 2991 O O . ILE A 1 393 ? -13.068 -6.672 25.405 1.00 93.19 393 ILE A O 1
ATOM 2995 N N . LYS A 1 394 ? -11.786 -8.462 24.973 1.00 94.12 394 LYS A N 1
ATOM 2996 C CA . LYS A 1 394 ? -11.779 -8.257 23.518 1.00 94.12 394 LYS A CA 1
ATOM 2997 C C . LYS A 1 394 ? -13.192 -8.298 22.940 1.00 94.12 394 LYS A C 1
ATOM 2999 O O . LYS A 1 394 ? -13.523 -7.446 22.115 1.00 94.12 394 LYS A O 1
ATOM 3004 N N . ALA A 1 395 ? -14.008 -9.273 23.338 1.00 95.06 395 ALA A N 1
ATOM 3005 C CA . ALA A 1 395 ? -15.384 -9.401 22.865 1.00 95.06 395 ALA A CA 1
ATOM 3006 C C . ALA A 1 395 ? -16.232 -8.185 23.261 1.00 95.06 395 ALA A C 1
ATOM 3008 O O . ALA A 1 395 ? -16.945 -7.651 22.414 1.00 95.06 395 ALA A O 1
ATOM 3009 N N . TRP A 1 396 ? -16.093 -7.696 24.495 1.00 95.38 396 TRP A N 1
ATOM 3010 C CA . TRP A 1 396 ? -16.785 -6.501 24.977 1.00 95.38 396 TRP A CA 1
ATOM 3011 C C . TRP A 1 396 ? -16.408 -5.244 24.173 1.00 95.38 396 TRP A C 1
ATOM 3013 O O . TRP A 1 396 ? -17.290 -4.557 23.658 1.00 95.38 396 TRP A O 1
ATOM 3023 N N . ILE A 1 397 ? -15.112 -4.989 23.952 1.00 94.19 397 ILE A N 1
ATOM 3024 C CA . ILE A 1 397 ? -14.651 -3.850 23.131 1.00 94.19 397 ILE A CA 1
ATOM 3025 C C . ILE A 1 397 ? -15.137 -3.985 21.680 1.00 94.19 397 ILE A C 1
ATOM 3027 O O . ILE A 1 397 ? -15.586 -3.014 21.072 1.00 94.19 397 ILE A O 1
ATOM 3031 N N . THR A 1 398 ? -15.063 -5.193 21.116 1.00 93.88 398 THR A N 1
ATOM 3032 C CA . THR A 1 398 ? -15.500 -5.466 19.737 1.00 93.88 398 THR A CA 1
ATOM 3033 C C . THR A 1 398 ? -17.003 -5.233 19.585 1.00 93.88 398 THR A C 1
ATOM 3035 O O . THR A 1 398 ? -17.445 -4.687 18.577 1.00 93.88 398 THR A O 1
ATOM 3038 N N . ASN A 1 399 ? -17.789 -5.593 20.600 1.00 94.25 399 ASN A N 1
ATOM 3039 C CA . ASN A 1 399 ? -19.224 -5.342 20.646 1.00 94.25 399 ASN A CA 1
ATOM 3040 C C . ASN A 1 399 ? -19.526 -3.832 20.632 1.00 94.25 399 ASN A C 1
ATOM 3042 O O . ASN A 1 399 ? -20.308 -3.377 19.800 1.00 94.25 399 ASN A O 1
ATOM 3046 N N . LEU A 1 400 ? -18.833 -3.041 21.464 1.00 92.56 400 LEU A N 1
ATOM 3047 C CA . LEU A 1 400 ? -18.959 -1.576 21.462 1.00 92.56 400 LEU A CA 1
ATOM 3048 C C . LEU A 1 400 ? -18.611 -0.948 20.106 1.00 92.56 400 LEU A C 1
ATOM 3050 O O . LEU A 1 400 ? -19.220 0.041 19.710 1.00 92.56 400 LEU A O 1
ATOM 3054 N N . TYR A 1 401 ? -17.623 -1.505 19.405 1.00 92.94 401 TYR A N 1
ATOM 3055 C CA . TYR A 1 401 ? -17.222 -1.021 18.088 1.00 92.94 401 TYR A CA 1
ATOM 3056 C C . TYR A 1 401 ? -18.246 -1.359 16.999 1.00 92.94 401 TYR A C 1
ATOM 3058 O O . TYR A 1 401 ? -18.621 -0.489 16.216 1.00 92.94 401 TYR A O 1
ATOM 3066 N N . ASN A 1 402 ? -18.715 -2.607 16.961 1.00 91.38 402 ASN A N 1
ATOM 3067 C CA . ASN A 1 402 ? -19.612 -3.092 15.912 1.00 91.38 402 ASN A CA 1
ATOM 3068 C C . ASN A 1 402 ? -21.048 -2.575 16.066 1.00 91.38 402 ASN A C 1
ATOM 3070 O O . ASN A 1 402 ? -21.738 -2.406 15.065 1.00 91.38 402 ASN A O 1
ATOM 3074 N N . ASN A 1 403 ? -21.489 -2.302 17.298 1.00 90.75 403 ASN A N 1
ATOM 3075 C CA . ASN A 1 403 ? -22.817 -1.764 17.602 1.00 90.75 403 ASN A CA 1
ATOM 3076 C C . ASN A 1 403 ? -22.786 -0.252 17.860 1.00 90.75 403 ASN A C 1
ATOM 3078 O O . ASN A 1 403 ? -23.483 0.265 18.734 1.00 90.75 403 ASN A O 1
ATOM 3082 N N . ALA A 1 404 ? -21.963 0.462 17.091 1.00 87.75 404 ALA A N 1
ATOM 3083 C CA . ALA A 1 404 ? -21.941 1.914 17.093 1.00 87.75 404 ALA A CA 1
ATOM 3084 C C . ALA A 1 404 ? -23.295 2.494 16.655 1.00 87.75 404 ALA A C 1
ATOM 3086 O O . ALA A 1 404 ? -23.988 1.948 15.793 1.00 87.75 404 ALA A O 1
ATOM 3087 N N . THR A 1 405 ? -23.638 3.646 17.218 1.00 83.75 405 THR A N 1
ATOM 3088 C CA . THR A 1 405 ? -24.823 4.437 16.864 1.00 83.75 405 THR A CA 1
ATOM 3089 C C . THR A 1 405 ? -24.407 5.877 16.573 1.00 83.75 405 THR A C 1
ATOM 3091 O O . THR A 1 405 ? -23.313 6.285 16.965 1.00 83.75 405 THR A O 1
ATOM 3094 N N . PRO A 1 406 ? -25.238 6.686 15.898 1.00 74.25 406 PRO A N 1
ATOM 3095 C CA . PRO A 1 406 ? -24.953 8.112 15.731 1.00 74.25 406 PRO A CA 1
ATOM 3096 C C . PRO A 1 406 ? -24.708 8.852 17.062 1.00 74.25 406 PRO A C 1
ATOM 3098 O O . PRO A 1 406 ? -23.894 9.770 17.115 1.00 74.25 406 PRO A O 1
ATOM 3101 N N . GLU A 1 407 ? -25.355 8.427 18.149 1.00 77.69 407 GLU A N 1
ATOM 3102 C CA . GLU A 1 407 ? -25.236 9.004 19.496 1.00 77.69 407 GLU A CA 1
ATOM 3103 C C . GLU A 1 407 ? -24.080 8.394 20.311 1.00 77.69 407 GLU A C 1
ATOM 3105 O O . GLU A 1 407 ? -23.678 8.919 21.358 1.00 77.69 407 GLU A O 1
ATOM 3110 N N . GLN A 1 408 ? -23.549 7.257 19.865 1.00 80.50 408 GLN A N 1
ATOM 3111 C CA . GLN A 1 408 ? -22.382 6.580 20.421 1.00 80.50 408 GLN A CA 1
ATOM 3112 C C . GLN A 1 408 ? -21.545 6.007 19.275 1.00 80.50 408 GLN A C 1
ATOM 3114 O O . GLN A 1 408 ? -21.635 4.808 18.986 1.00 80.50 408 GLN A O 1
ATOM 3119 N N . PRO A 1 409 ? -20.748 6.855 18.600 1.00 84.62 409 PRO A N 1
ATOM 3120 C CA . PRO A 1 409 ? -19.941 6.404 17.480 1.00 84.62 409 PRO A CA 1
ATOM 3121 C C . PRO A 1 409 ? -18.904 5.389 17.952 1.00 84.62 409 PRO A C 1
ATOM 3123 O O . PRO A 1 409 ? -18.549 5.333 19.139 1.00 84.62 409 PRO A O 1
ATOM 3126 N N . ALA A 1 410 ? -18.406 4.597 17.006 1.00 91.38 410 ALA A N 1
ATOM 3127 C CA . ALA A 1 410 ? -17.443 3.543 17.278 1.00 91.38 410 ALA A CA 1
ATOM 3128 C C . ALA A 1 410 ? -16.234 4.109 18.052 1.00 91.38 410 ALA A C 1
ATOM 3130 O O . ALA A 1 410 ? -15.697 5.148 17.645 1.00 91.38 410 ALA A O 1
ATOM 3131 N N . PRO A 1 411 ? -15.762 3.449 19.129 1.00 92.44 411 PRO A N 1
ATOM 3132 C CA . PRO A 1 411 ? -14.643 3.929 19.935 1.00 92.44 411 PRO A CA 1
ATOM 3133 C C . PRO A 1 411 ? -13.445 4.349 19.085 1.00 92.44 411 PRO A C 1
ATOM 3135 O O . PRO A 1 411 ? -12.963 3.582 18.249 1.00 92.44 411 PRO A O 1
ATOM 3138 N N . SER A 1 412 ? -12.965 5.577 19.279 1.00 91.56 412 SER A N 1
ATOM 3139 C CA . SER A 1 412 ? -11.737 6.062 18.630 1.00 91.56 412 SER A CA 1
ATOM 3140 C C . SER A 1 412 ? -10.496 5.665 19.409 1.00 91.56 412 SER A C 1
ATOM 3142 O O . SER A 1 412 ? -9.435 5.469 18.823 1.00 91.56 412 SER A O 1
ATOM 3144 N N . PHE A 1 413 ? -10.644 5.525 20.724 1.00 93.31 413 PHE A N 1
ATOM 3145 C CA . PHE A 1 413 ? -9.560 5.235 21.644 1.00 93.31 413 PHE A CA 1
ATOM 3146 C C . PHE A 1 413 ? -9.993 4.180 22.653 1.00 93.31 413 PHE A C 1
ATOM 3148 O O . PHE A 1 413 ? -11.142 4.167 23.104 1.00 93.31 413 PHE A O 1
ATOM 3155 N N . VAL A 1 414 ? -9.037 3.339 23.033 1.00 94.62 414 VAL A N 1
ATOM 3156 C CA . VAL A 1 414 ? -9.153 2.410 24.152 1.00 94.62 414 VAL A CA 1
ATOM 3157 C C . VAL A 1 414 ? -7.958 2.644 25.064 1.00 94.62 414 VAL A C 1
ATOM 3159 O O . VAL A 1 414 ? -6.822 2.685 24.592 1.00 94.62 414 VAL A O 1
ATOM 3162 N N . ILE A 1 415 ? -8.213 2.811 26.357 1.00 94.75 415 ILE A N 1
ATOM 3163 C CA . ILE A 1 415 ? -7.188 2.883 27.395 1.00 94.75 415 ILE A CA 1
ATOM 3164 C C . ILE A 1 415 ? -7.324 1.635 28.258 1.00 94.75 415 ILE A C 1
ATOM 3166 O O . ILE A 1 415 ? -8.386 1.381 28.822 1.00 94.75 415 ILE A O 1
ATOM 3170 N N . PHE A 1 416 ? -6.238 0.878 28.368 1.00 93.75 416 PHE A N 1
ATOM 3171 C CA . PHE A 1 416 ? -6.109 -0.193 29.346 1.00 93.75 416 PHE A CA 1
ATOM 3172 C C . PHE A 1 416 ? -5.372 0.363 30.560 1.00 93.75 416 PHE A C 1
ATOM 3174 O O . PHE A 1 416 ? -4.265 0.884 30.428 1.00 93.75 416 PHE A O 1
ATOM 3181 N N . VAL A 1 417 ? -6.009 0.294 31.723 1.00 92.06 417 VAL A N 1
ATOM 3182 C CA . VAL A 1 417 ? -5.430 0.697 33.005 1.00 92.06 417 VAL A CA 1
ATOM 3183 C C . VAL A 1 417 ? -5.176 -0.573 33.797 1.00 92.06 417 VAL A C 1
ATOM 3185 O O . VAL A 1 417 ? -6.121 -1.304 34.049 1.00 92.06 417 VAL A O 1
ATOM 3188 N N . GLY A 1 418 ? -3.931 -0.839 34.176 1.00 87.38 418 GLY A N 1
ATOM 3189 C CA . GLY A 1 418 ? -3.532 -2.065 34.871 1.00 87.38 418 GLY A CA 1
ATOM 3190 C C . GLY A 1 418 ? -2.417 -2.805 34.135 1.00 87.38 418 GLY A C 1
ATOM 3191 O O . GLY A 1 418 ? -1.985 -2.380 33.063 1.00 87.38 418 GLY A O 1
ATOM 3192 N N . ASP A 1 419 ? -1.950 -3.898 34.729 1.00 84.50 419 ASP A N 1
ATOM 3193 C CA . ASP A 1 419 ? -0.880 -4.738 34.184 1.00 84.50 419 ASP A CA 1
ATOM 3194 C C . ASP A 1 419 ? -1.417 -6.122 33.786 1.00 84.50 419 ASP A C 1
ATOM 3196 O O . ASP A 1 419 ? -2.540 -6.503 34.136 1.00 84.50 419 ASP A O 1
ATOM 3200 N N . ILE A 1 420 ? -0.614 -6.884 33.045 1.00 78.69 420 ILE A N 1
ATOM 3201 C CA . ILE A 1 420 ? -0.855 -8.309 32.854 1.00 78.69 420 ILE A CA 1
ATOM 3202 C C . ILE A 1 420 ? -0.752 -9.002 34.216 1.00 78.69 420 ILE A C 1
ATOM 3204 O O . ILE A 1 420 ? 0.248 -8.881 34.920 1.00 78.69 420 ILE A O 1
ATOM 3208 N N . ALA A 1 421 ? -1.801 -9.725 34.606 1.00 61.59 421 ALA A N 1
ATOM 3209 C CA . ALA A 1 421 ? -1.696 -10.616 35.752 1.00 61.59 421 ALA A CA 1
ATOM 3210 C C . ALA A 1 421 ? -0.580 -11.653 35.467 1.00 61.59 421 ALA A C 1
ATOM 3212 O O . ALA A 1 421 ? -0.530 -12.158 34.339 1.00 61.59 421 ALA A O 1
ATOM 3213 N N . PRO A 1 422 ? 0.329 -11.916 36.426 1.00 48.41 422 PRO A N 1
ATOM 3214 C CA . PRO A 1 422 ? 1.463 -12.825 36.245 1.00 48.41 422 PRO A CA 1
ATOM 3215 C C . PRO A 1 422 ? 1.071 -14.280 35.961 1.00 48.41 422 PRO A C 1
ATOM 3217 O O . PRO A 1 422 ? -0.011 -14.716 36.420 1.00 48.41 422 PRO A O 1
#

Secondary structure (DSSP, 8-state):
--------------SSSSSTTSS----------------------------------------PPP-------------------------------------SSHHHHHHHHHHHTT-------EEEEE-S-SS-EEEEEEEETTEEEEEEE--EEEEEEEEETTEEEEEEE-TT-EE---BTSB--EEEEEEEEEPTTPEEEEEEEEEEEEEEETGGGT--SPBPBBPPPPPTTS-GGGSPPP--TTGGG-S-B---SEEEEEEEEETTEEEEEEEE--EEEETTTTEEEEEEEEEEEEEEES--HHHHHHHHHHH--GGGHHHHTTSBT---STTT-TT-----EEEEEEE-TTTGGGSHHHHHHHHHTTEEEEEEETTSTTT-SSHHHHHHHHHHHHHT-BTTBPPPSEEEE-S----